Protein AF-A0A484FKB9-F1 (afdb_monomer)

pLDDT: mean 73.34, std 19.66, range [20.53, 97.81]

Solvent-accessible surface area (backbone atoms only — not comparable to full-atom values): 40801 Å² total; per-residue (Å²): 45,27,33,49,48,86,79,86,88,77,90,85,83,86,90,85,90,83,78,91,87,90,80,88,78,83,92,83,77,88,71,80,78,70,74,65,64,50,75,56,95,68,36,35,34,37,41,37,91,84,45,73,28,54,62,35,37,30,42,73,84,43,98,76,49,42,44,55,40,43,34,55,89,84,35,73,88,49,59,86,80,50,32,28,77,21,36,40,34,64,58,68,97,82,49,87,51,76,46,67,50,72,70,44,55,76,52,79,56,95,75,32,43,37,33,39,26,75,51,99,74,44,33,42,32,44,67,46,63,83,74,93,80,90,60,38,18,57,64,63,38,36,34,23,49,20,49,29,35,47,55,82,46,73,68,55,25,42,66,49,20,31,42,75,47,72,34,29,66,18,30,25,32,16,37,37,42,31,41,43,51,50,67,85,58,80,23,45,36,38,40,30,52,39,48,30,25,62,27,70,51,72,43,82,75,47,89,89,53,54,74,37,41,74,33,34,36,25,48,21,50,47,74,95,55,102,49,102,63,83,57,92,68,53,57,47,42,46,42,68,50,79,45,76,37,87,56,65,75,63,61,44,38,80,69,11,61,41,25,57,47,64,46,59,78,60,43,66,42,53,34,75,36,77,47,44,34,40,37,35,30,70,51,50,54,67,72,19,21,51,80,80,40,77,38,54,63,57,98,66,37,29,38,44,76,49,66,40,55,76,70,41,78,45,77,46,47,36,40,27,81,84,71,39,38,35,53,35,37,34,33,25,38,66,52,69,66,60,53,52,50,54,50,44,52,46,42,66,73,62,21,44,37,78,53,79,98,43,63,52,33,29,25,47,40,50,63,35,88,85,80,73,40,63,56,85,64,68,51,87,54,79,49,23,56,33,46,76,40,42,54,54,56,41,51,44,40,59,51,36,70,76,43,78,82,44,60,71,61,48,58,47,48,53,39,30,51,49,26,46,60,65,26,32,27,46,99,74,28,51,56,36,47,32,31,53,84,75,61,88,62,49,93,46,76,82,33,46,65,45,53,48,52,30,25,57,49,45,51,72,44,100,69,91,63,55,83,96,51,54,92,54,54,45,55,51,48,31,51,72,25,37,48,44,42,41,48,70,75,71,41,81,82,69,56,81,82,72,70,49,66,64,68,54,51,56,52,49,52,60,51,46,55,50,53,55,65,41,33,30,83,49,54,29,54,88,33,42,68,34,59,80,79,89,45,61,59,60,63,65,42,67,57,54,57,37,71,76,75,43,86,56,81,56,61,65,51,44,76,75,66,77,64,92,82,84,65,70,96,63,47,73,70,69,78,40,55,73,67,48,59,46,36,59,74,64,44,45,57,54,54,49,32,75,73,35,69,66,55,35,53,54,50,50,53,50,50,52,55,51,49,53,56,54,52,58,73,63,40,56,59,52,41,39,73,58,63,64,42,52,77,74,56,47,61,55,52,55,48,25,34,53,55,10,49,60,59,17,50,59,61,32,55,50,53,51,53,48,45,51,72,62,52,59,82,63,69,52,100,80,74,78,75,64,66,70,78,71,45,70,57,37,60,60,30,65,56,39,40,60,53,14,50,51,40,24,62,66,23,64,42,80,94,44,63,72,64,42,28,30,56,14,41,17,43,49,35,26,34,50,65,44,51,68,66,82,126

Sequence (727 aa):
MALAAPIPSTHLPSPSFAKLKALLVLILGTLLIAGADLASQDFRINTNDKTGAIDKITDPRSNNAMNWVSTGANASWLSTGSRWGFGYADLGQDSLHRSFWNFPQFTKRDGVVEAVYTTGGLELLVRRSVNDDDAGGTTALAIYTPFSDHYTNTTDCVAARSLAHIWANGGASSWVKLDQMGGNYRNFGLVLTKGALAGYSVESRDSVTMCNTRGVFLLSPSIPTLIPTLQPGEASAFEWTWFLWEDFFEQRAVRSKQFIRVKSNSNTFVGEETGSITLSGASVNSNARVYGQAVQCADGVCQYNFTAGSPAQTTLTISTDSGYNATAYLNTVPAHNDVVDSRTRFIIENQQDSTPNTPADGAYRVFDNQAMVLATWDTWTDRNPGRERVGMGIVVARWLKKNPDNVKVRGSLEKYYIFVSTSLQEENGFVRDRPIGMGRGRKRLYNWPWVLQFHITVAALDLNLTDPVADETPLERFMMMTLEHFYANEVPSCTPSVCQSSKACERSKLHLDMMLRFAGKQPDDRLHDVSIRHWDGFWFGTDQERRQNLVSPLTTFRKLTGNKLTCGPKLVPESMMVKDVVMMPLIRPFILKSKEPMLFLLSLYITLTYGLLYIWFDSPIVFVEIYSFSFGLEALAFLGVLIGAISSFRPFSFTTTRTSRHLEPQFGENGGIQPEKRLPPVFAGALAIPISLLWFGWGARPDIHWTMPIIGSHGSASYRFSSSTPC

Mean predicted aligned error: 18.15 Å

Organism: Colletotrichum orbiculare (strain 104-T / ATCC 96160 / CBS 514.97 / LARS 414 / MAFF 240422) (NCBI:txid1213857)

Nearest PDB structures (foldseek):
  5nok-assembly1_A  TM=8.286E-01  e=7.060E-32  Bacteroides cellulosilyticus DSM 14838
  5nok-assembly2_B  TM=8.192E-01  e=2.690E-31  Bacteroides cellulosilyticus DSM 14838
  6fhn-assembly1_A  TM=5.881E-01  e=3.577E-01  Paenibacillus sp.
  2gz6-assembly1_A  TM=4.729E-01  e=8.578E-01  Anabaena sp. CH1
  8uid-assembly1_C  TM=3.069E-01  e=2.949E+00  Desulfurococcus amylolyticus

InterPro domains:
  IPR036259 MFS transporter superfamily [SSF103473] (589-711)

Structure (mmCIF, N/CA/C/O backbone):
data_AF-A0A484FKB9-F1
#
_entry.id   AF-A0A484FKB9-F1
#
loop_
_atom_site.group_PDB
_atom_site.id
_atom_site.type_symbol
_atom_site.label_atom_id
_atom_site.label_alt_id
_atom_site.label_comp_id
_atom_site.label_asym_id
_atom_site.label_entity_id
_atom_site.label_seq_id
_atom_site.pdbx_PDB_ins_code
_atom_site.Cartn_x
_atom_site.Cartn_y
_atom_site.Cartn_z
_atom_site.occupancy
_atom_site.B_iso_or_equiv
_atom_site.auth_seq_id
_atom_site.auth_comp_id
_atom_site.auth_asym_id
_atom_site.auth_atom_id
_atom_site.pdbx_PDB_model_num
ATOM 1 N N . MET A 1 1 ? -13.195 -1.504 28.800 1.00 37.06 1 MET A N 1
ATOM 2 C CA . MET A 1 1 ? -12.145 -2.530 28.955 1.00 37.06 1 MET A CA 1
ATOM 3 C C . MET A 1 1 ? -11.191 -2.140 30.090 1.00 37.06 1 MET A C 1
ATOM 5 O O . MET A 1 1 ? -10.187 -1.509 29.805 1.00 37.06 1 MET A O 1
ATOM 9 N N . ALA A 1 2 ? -11.524 -2.415 31.362 1.00 28.84 2 ALA A N 1
ATOM 10 C CA . ALA A 1 2 ? -10.845 -1.845 32.542 1.00 28.84 2 ALA A CA 1
ATOM 11 C C . ALA A 1 2 ? -9.399 -2.318 32.779 1.00 28.84 2 ALA A C 1
ATOM 13 O O . ALA A 1 2 ? -9.005 -3.372 32.299 1.00 28.84 2 ALA A O 1
ATOM 14 N N . LEU A 1 3 ? -8.626 -1.529 33.531 1.00 33.81 3 LEU A N 1
ATOM 15 C CA . LEU A 1 3 ? -7.273 -1.851 33.986 1.00 33.81 3 LEU A CA 1
ATOM 16 C C . LEU A 1 3 ? -7.118 -1.431 35.445 1.00 33.81 3 LEU A C 1
ATOM 18 O O . LEU A 1 3 ? -7.574 -0.352 35.812 1.00 33.81 3 LEU A O 1
ATOM 22 N N . ALA A 1 4 ? -6.504 -2.289 36.257 1.00 27.22 4 ALA A N 1
ATOM 23 C CA . ALA A 1 4 ? -6.219 -2.040 37.667 1.00 27.22 4 ALA A CA 1
ATOM 24 C C . ALA A 1 4 ? -4.832 -2.589 38.050 1.00 27.22 4 ALA A C 1
ATOM 26 O O . ALA A 1 4 ? -4.293 -3.474 37.383 1.00 27.22 4 ALA A O 1
ATOM 27 N N . ALA A 1 5 ? -4.263 -2.052 39.131 1.00 25.83 5 ALA A N 1
ATOM 28 C CA . ALA A 1 5 ? -3.025 -2.522 39.754 1.00 25.83 5 ALA A CA 1
ATOM 29 C C . ALA A 1 5 ? -3.328 -3.053 41.174 1.00 25.83 5 ALA A C 1
ATOM 31 O O . ALA A 1 5 ? -4.280 -2.581 41.802 1.00 25.83 5 ALA A O 1
ATOM 32 N N . PRO A 1 6 ? -2.564 -4.031 41.698 1.00 26.70 6 PRO A N 1
ATOM 33 C CA . PRO A 1 6 ? -2.935 -4.741 42.921 1.00 26.70 6 PRO A CA 1
ATOM 34 C C . PRO A 1 6 ? -2.743 -3.915 44.204 1.00 26.70 6 PRO A C 1
ATOM 36 O O . PRO A 1 6 ? -1.784 -3.160 44.357 1.00 26.70 6 PRO A O 1
ATOM 39 N N . ILE A 1 7 ? -3.651 -4.132 45.159 1.00 30.28 7 ILE A N 1
ATOM 40 C CA . ILE A 1 7 ? -3.638 -3.552 46.511 1.00 30.28 7 ILE A CA 1
ATOM 41 C C . ILE A 1 7 ? -2.510 -4.197 47.352 1.00 30.28 7 ILE A C 1
ATOM 43 O O . ILE A 1 7 ? -2.293 -5.406 47.227 1.00 30.28 7 ILE A O 1
ATOM 47 N N . PRO A 1 8 ? -1.803 -3.458 48.238 1.00 26.83 8 PRO A N 1
ATOM 48 C CA . PRO A 1 8 ? -0.771 -4.037 49.098 1.00 26.83 8 PRO A CA 1
ATOM 49 C C . PRO A 1 8 ? -1.342 -5.051 50.098 1.00 26.83 8 PRO A C 1
ATOM 51 O O . PRO A 1 8 ? -2.346 -4.798 50.761 1.00 26.83 8 PRO A O 1
ATOM 54 N N . SER A 1 9 ? -0.668 -6.190 50.245 1.00 26.09 9 SER A N 1
ATOM 55 C CA . SER A 1 9 ? -1.078 -7.278 51.136 1.00 26.09 9 SER A CA 1
ATOM 56 C C . SER A 1 9 ? -0.872 -6.957 52.620 1.00 26.09 9 SER A C 1
ATOM 58 O O . SER A 1 9 ? 0.244 -6.625 53.026 1.00 26.09 9 SER A O 1
ATOM 60 N N . THR A 1 10 ? -1.884 -7.214 53.450 1.00 26.14 10 THR A N 1
ATOM 61 C CA . THR A 1 10 ? -1.753 -7.288 54.912 1.00 26.14 10 THR A CA 1
ATOM 62 C C . THR A 1 10 ? -2.203 -8.657 55.454 1.00 26.14 10 THR A C 1
ATOM 64 O O . THR A 1 10 ? -3.291 -9.140 55.164 1.00 26.14 10 THR A O 1
ATOM 67 N N . HIS A 1 11 ? -1.296 -9.287 56.214 1.00 26.08 11 HIS A N 1
ATOM 68 C CA . HIS A 1 11 ? -1.473 -10.265 57.311 1.00 26.08 11 HIS A CA 1
ATOM 69 C C . HIS A 1 11 ? -2.918 -10.473 57.842 1.00 26.08 11 HIS A C 1
ATOM 71 O O . HIS A 1 11 ? -3.614 -9.484 58.035 1.00 26.08 11 HIS A O 1
ATOM 77 N N . LEU A 1 12 ? -3.452 -11.656 58.214 1.00 23.73 12 LEU A N 1
ATOM 78 C CA . LEU A 1 12 ? -2.997 -12.985 58.731 1.00 23.73 12 LEU A CA 1
ATOM 79 C C . LEU A 1 12 ? -4.239 -13.956 58.679 1.00 23.73 12 LEU A C 1
ATOM 81 O O . LEU A 1 12 ? -5.290 -13.507 58.228 1.00 23.73 12 LEU A O 1
ATOM 85 N N . PRO A 1 13 ? -4.279 -15.172 59.285 1.00 28.62 13 PRO A N 1
ATOM 86 C CA . PRO A 1 13 ? -3.372 -16.331 59.291 1.00 28.62 13 PRO A CA 1
ATOM 87 C C . PRO A 1 13 ? -4.063 -17.644 58.793 1.00 28.62 13 PRO A C 1
ATOM 89 O O . PRO A 1 13 ? -5.241 -17.673 58.451 1.00 28.62 13 PRO A O 1
ATOM 92 N N . SER A 1 14 ? -3.337 -18.769 58.811 1.00 23.72 14 SER A N 1
ATOM 93 C CA . SER A 1 14 ? -3.876 -20.150 58.735 1.00 23.72 14 SER A CA 1
ATOM 94 C C . SER A 1 14 ? -4.519 -20.568 60.095 1.00 23.72 14 SER A C 1
ATOM 96 O O . SER A 1 14 ? -4.239 -19.862 61.069 1.00 23.72 14 SER A O 1
ATOM 98 N N . PRO A 1 15 ? -5.337 -21.657 60.254 1.00 33.38 15 PRO A N 1
ATOM 99 C CA . PRO A 1 15 ? -5.060 -23.004 59.716 1.00 33.38 15 PRO A CA 1
ATOM 100 C C . PRO A 1 15 ? -6.246 -23.972 59.411 1.00 33.38 15 PRO A C 1
ATOM 102 O O . PRO A 1 15 ? -7.413 -23.723 59.696 1.00 33.38 15 PRO A O 1
ATOM 105 N N . SER A 1 16 ? -5.848 -25.180 58.975 1.00 23.12 16 SER A N 1
ATOM 106 C CA . SER A 1 16 ? -6.421 -26.516 59.275 1.00 23.12 16 SER A CA 1
ATOM 107 C C . SER A 1 16 ? -7.065 -27.327 58.133 1.00 23.12 16 SER A C 1
ATOM 109 O O . SER A 1 16 ? -7.935 -26.887 57.391 1.00 23.12 16 SER A O 1
ATOM 111 N N . PHE A 1 17 ? -6.592 -28.575 58.026 1.00 27.39 17 PHE A N 1
ATOM 112 C CA . PHE A 1 17 ? -7.090 -29.642 57.156 1.00 27.39 17 PHE A CA 1
ATOM 113 C C . PHE A 1 17 ? -8.389 -30.250 57.708 1.00 27.39 17 PHE A C 1
ATOM 115 O O . PHE A 1 17 ? -8.388 -30.697 58.854 1.00 27.39 17 PHE A O 1
ATOM 122 N N . ALA A 1 18 ? -9.406 -30.466 56.862 1.00 24.06 18 ALA A N 1
ATOM 123 C CA . ALA A 1 18 ? -10.338 -31.589 57.033 1.00 24.06 18 ALA A CA 1
ATOM 124 C C . ALA A 1 18 ? -11.155 -31.936 55.766 1.00 24.06 18 ALA A C 1
ATOM 126 O O . ALA A 1 18 ? -11.925 -31.126 55.268 1.00 24.06 18 ALA A O 1
ATOM 127 N N . LYS A 1 19 ? -11.100 -33.223 55.386 1.00 24.86 19 LYS A N 1
ATOM 128 C CA . LYS A 1 19 ? -12.174 -34.011 54.733 1.00 24.86 19 LYS A CA 1
ATOM 129 C C . LYS A 1 19 ? -12.522 -33.738 53.257 1.00 24.86 19 LYS A C 1
ATOM 131 O O . LYS A 1 19 ? -13.558 -33.184 52.909 1.00 24.86 19 LYS A O 1
ATOM 136 N N . LEU A 1 20 ? -11.750 -34.421 52.409 1.00 24.77 20 LEU A N 1
ATOM 137 C CA . LEU A 1 20 ? -12.274 -35.274 51.329 1.00 24.77 20 LEU A CA 1
ATOM 138 C C . LEU A 1 20 ? -13.651 -35.897 51.676 1.00 24.77 20 LEU A C 1
ATOM 140 O O . LEU A 1 20 ? -13.739 -36.582 52.698 1.00 24.77 20 LEU A O 1
ATOM 144 N N . LYS A 1 21 ? -14.662 -35.743 50.801 1.00 22.98 21 LYS A N 1
ATOM 145 C CA . LYS A 1 21 ? -15.742 -36.725 50.504 1.00 22.98 21 LYS A CA 1
ATOM 146 C C . LYS A 1 21 ? -16.776 -36.150 49.513 1.00 22.98 21 LYS A C 1
ATOM 148 O O . LYS A 1 21 ? -17.734 -35.526 49.947 1.00 22.98 21 LYS A O 1
ATOM 153 N N . ALA A 1 22 ? -16.592 -36.398 48.211 1.00 23.88 22 ALA A N 1
ATOM 154 C CA . ALA A 1 22 ? -17.650 -36.473 47.181 1.00 23.88 22 ALA A CA 1
ATOM 155 C C . ALA A 1 22 ? -17.022 -36.738 45.795 1.00 23.88 22 ALA A C 1
ATOM 157 O O . ALA A 1 22 ? -16.868 -35.833 44.980 1.00 23.88 22 ALA A O 1
ATOM 158 N N . LEU A 1 23 ? -16.637 -37.989 45.532 1.00 21.42 23 LEU A N 1
ATOM 159 C CA . LEU A 1 23 ? -16.337 -38.483 44.184 1.00 21.42 23 LEU A CA 1
ATOM 160 C C . LEU A 1 23 ? -17.340 -39.611 43.879 1.00 21.42 23 LEU A C 1
ATOM 162 O O . LEU A 1 23 ? -17.686 -40.354 44.794 1.00 21.42 23 LEU A O 1
ATOM 166 N N . LEU A 1 24 ? -17.761 -39.734 42.614 1.00 20.53 24 LEU A N 1
ATOM 167 C CA . LEU A 1 24 ? -18.795 -40.643 42.080 1.00 20.53 24 LEU A CA 1
ATOM 168 C C . LEU A 1 24 ? -20.258 -40.363 42.492 1.00 20.53 24 LEU A C 1
ATOM 170 O O . LEU A 1 24 ? -20.776 -40.935 43.445 1.00 20.53 24 LEU A O 1
ATOM 174 N N . VAL A 1 25 ? -20.974 -39.664 41.604 1.00 23.41 25 VAL A N 1
ATOM 175 C CA . VAL A 1 25 ? -22.170 -40.233 40.949 1.00 23.41 25 VAL A CA 1
ATOM 176 C C . VAL A 1 25 ? -21.993 -40.034 39.436 1.00 23.41 25 VAL A C 1
ATOM 178 O O . VAL A 1 25 ? -21.584 -38.957 39.005 1.00 23.41 25 VAL A O 1
ATOM 181 N N . LEU A 1 26 ? -22.222 -41.085 38.639 1.00 22.33 26 LEU A N 1
ATOM 182 C CA . LEU A 1 26 ? -22.091 -41.068 37.172 1.00 22.33 26 LEU A CA 1
ATOM 183 C C . LEU A 1 26 ? -23.109 -40.097 36.540 1.00 22.33 26 LEU A C 1
ATOM 185 O O . LEU A 1 26 ? -24.255 -40.033 36.966 1.00 22.33 26 LEU A O 1
ATOM 189 N N . ILE A 1 27 ? -22.710 -39.256 35.582 1.00 28.53 27 ILE A N 1
ATOM 190 C CA . ILE A 1 27 ? -22.681 -39.573 34.137 1.00 28.53 27 ILE A CA 1
ATOM 191 C C . ILE A 1 27 ? -24.009 -40.173 33.640 1.00 28.53 27 ILE A C 1
ATOM 193 O O . ILE A 1 27 ? -24.119 -41.376 33.426 1.00 28.53 27 ILE A O 1
ATOM 197 N N . LEU A 1 28 ? -24.992 -39.304 33.386 1.00 23.94 28 LEU A N 1
ATOM 198 C CA . LEU A 1 28 ? -26.050 -39.517 32.391 1.00 23.94 28 LEU A CA 1
ATOM 199 C C . LEU A 1 28 ? -26.673 -38.160 32.048 1.00 23.94 28 LEU A C 1
ATOM 201 O O . LEU A 1 28 ? -27.446 -37.592 32.810 1.00 23.94 28 LEU A O 1
ATOM 205 N N . GLY A 1 29 ? -26.232 -37.597 30.925 1.00 22.64 29 GLY A N 1
ATOM 206 C CA . GLY A 1 29 ? -26.483 -36.203 30.576 1.00 22.64 29 GLY A CA 1
ATOM 207 C C . GLY A 1 29 ? -25.369 -35.667 29.693 1.00 22.64 29 GLY A C 1
ATOM 208 O O . GLY A 1 29 ? -24.576 -34.833 30.123 1.00 22.64 29 GLY A O 1
ATOM 209 N N . THR A 1 30 ? -25.293 -36.162 28.456 1.00 25.09 30 THR A N 1
ATOM 210 C CA . THR A 1 30 ? -24.503 -35.540 27.386 1.00 25.09 30 THR A CA 1
ATOM 211 C C . THR A 1 30 ? -25.120 -34.192 27.028 1.00 25.09 30 THR A C 1
ATOM 213 O O . THR A 1 30 ? -25.823 -34.047 26.029 1.00 25.09 30 THR A O 1
ATOM 216 N N . LEU A 1 31 ? -24.852 -33.199 27.876 1.00 24.23 31 LEU A N 1
ATOM 217 C CA . LEU A 1 31 ? -24.970 -31.793 27.538 1.00 24.23 31 LEU A CA 1
ATOM 218 C C . LEU A 1 31 ? -24.074 -31.542 26.327 1.00 24.23 31 LEU A C 1
ATOM 220 O O . LEU A 1 31 ? -22.848 -31.499 26.432 1.00 24.23 31 LEU A O 1
ATOM 224 N N . LEU A 1 32 ? -24.715 -31.366 25.173 1.00 23.39 32 LEU A N 1
ATOM 225 C CA . LEU A 1 32 ? -24.166 -30.597 24.069 1.00 23.39 32 LEU A CA 1
ATOM 226 C C . LEU A 1 32 ? -23.886 -29.188 24.602 1.00 23.39 32 LEU A C 1
ATOM 228 O O . LEU A 1 32 ? -24.746 -28.310 24.552 1.00 23.39 32 LEU A O 1
ATOM 232 N N . ILE A 1 33 ? -22.678 -28.979 25.127 1.00 26.67 33 ILE A N 1
ATOM 233 C CA . ILE A 1 33 ? -22.129 -27.641 25.321 1.00 26.67 33 ILE A CA 1
ATOM 234 C C . ILE A 1 33 ? -21.816 -27.125 23.917 1.00 26.67 33 ILE A C 1
ATOM 236 O O . ILE A 1 33 ? -20.704 -27.257 23.410 1.00 26.67 33 ILE A O 1
ATOM 240 N N . ALA A 1 34 ? -22.847 -26.599 23.255 1.00 27.33 34 ALA A N 1
ATOM 241 C CA . ALA A 1 34 ? -22.658 -25.737 22.106 1.00 27.33 34 ALA A CA 1
ATOM 242 C C . ALA A 1 34 ? -21.780 -24.558 22.553 1.00 27.33 34 ALA A C 1
ATOM 244 O O . ALA A 1 34 ? -21.994 -24.008 23.639 1.00 27.33 34 ALA A O 1
ATOM 245 N N . GLY A 1 35 ? -20.776 -24.220 21.739 1.00 36.06 35 GLY A N 1
ATOM 246 C CA . GLY A 1 35 ? -19.793 -23.183 22.057 1.00 36.06 35 GLY A CA 1
ATOM 247 C C . GLY A 1 35 ? -20.439 -21.835 22.380 1.00 36.06 35 GLY A C 1
ATOM 248 O O . GLY A 1 35 ? -21.610 -21.592 22.075 1.00 36.06 35 GLY A O 1
ATOM 249 N N . ALA A 1 36 ? -19.681 -20.952 23.032 1.00 46.12 36 ALA A N 1
ATOM 250 C CA . ALA A 1 36 ? -20.187 -19.670 23.507 1.00 46.12 36 ALA A CA 1
ATOM 251 C C . ALA A 1 36 ? -20.493 -18.665 22.372 1.00 46.12 36 ALA A C 1
ATOM 253 O O . ALA A 1 36 ? -19.773 -17.690 22.173 1.00 46.12 36 ALA A O 1
ATOM 254 N N . ASP A 1 37 ? -21.610 -18.870 21.675 1.00 57.69 37 ASP A N 1
ATOM 255 C CA . ASP A 1 37 ? -22.144 -17.938 20.684 1.00 57.69 37 ASP A CA 1
ATOM 256 C C . ASP A 1 37 ? -22.815 -16.739 21.374 1.00 57.69 37 ASP A C 1
ATOM 258 O O . ASP A 1 37 ? -23.758 -16.887 22.153 1.00 57.69 37 ASP A O 1
ATOM 262 N N . LEU A 1 38 ? -22.345 -15.535 21.048 1.00 60.59 38 LEU A N 1
ATOM 263 C CA . LEU A 1 38 ? -23.048 -14.275 21.281 1.00 60.59 38 LEU A CA 1
ATOM 264 C C . LEU A 1 38 ? -23.904 -13.998 20.038 1.00 60.59 38 LEU A C 1
ATOM 266 O O . LEU A 1 38 ? -23.368 -13.828 18.941 1.00 60.59 38 LEU A O 1
ATOM 270 N N . ALA A 1 39 ? -25.227 -13.980 20.192 1.00 61.44 39 ALA A N 1
ATOM 271 C CA . ALA A 1 39 ? -26.168 -13.831 19.084 1.00 61.44 39 ALA A CA 1
ATOM 272 C C . ALA A 1 39 ? -27.157 -12.680 19.319 1.00 61.44 39 ALA A C 1
ATOM 274 O O . ALA A 1 39 ? -27.691 -12.514 20.413 1.00 61.44 39 ALA A O 1
ATOM 275 N N . SER A 1 40 ? -27.424 -11.914 18.264 1.00 68.00 40 SER A N 1
ATOM 276 C CA . SER A 1 40 ? -28.453 -10.877 18.175 1.00 68.00 40 SER A CA 1
ATOM 277 C C . SER A 1 40 ? -29.192 -10.996 16.835 1.00 68.00 40 SER A C 1
ATOM 279 O O . SER A 1 40 ? -28.852 -11.835 16.000 1.00 68.00 40 SER A O 1
ATOM 281 N N . GLN A 1 41 ? -30.189 -10.141 16.584 1.00 61.25 41 GLN A N 1
ATOM 282 C CA . GLN A 1 41 ? -30.862 -10.095 15.277 1.00 61.25 41 GLN A CA 1
ATOM 283 C C . GLN A 1 41 ? -29.957 -9.621 14.123 1.00 61.25 41 GLN A C 1
ATOM 285 O O . GLN A 1 41 ? -30.345 -9.764 12.962 1.00 61.25 41 GLN A O 1
ATOM 290 N N . ASP A 1 42 ? -28.792 -9.036 14.414 1.00 65.94 42 ASP A N 1
ATOM 291 C CA . ASP A 1 42 ? -27.854 -8.497 13.417 1.00 65.94 42 ASP A CA 1
ATOM 292 C C . ASP A 1 42 ? -26.469 -9.151 13.453 1.00 65.94 42 ASP A C 1
ATOM 294 O O . ASP A 1 42 ? -25.727 -9.041 12.482 1.00 65.94 42 ASP A O 1
ATOM 298 N N . PHE A 1 43 ? -26.120 -9.871 14.522 1.00 74.44 43 PHE A N 1
ATOM 299 C CA . PHE A 1 43 ? -24.804 -10.485 14.671 1.00 74.44 43 PHE A CA 1
ATOM 300 C C . PHE A 1 43 ? -24.863 -11.903 15.219 1.00 74.44 43 PHE A C 1
ATOM 302 O O . PHE A 1 43 ? -25.599 -12.200 16.156 1.00 74.44 43 PHE A O 1
ATOM 309 N N . ARG A 1 44 ? -23.977 -12.755 14.705 1.00 79.25 44 ARG A N 1
ATOM 310 C CA . ARG A 1 44 ? -23.530 -13.974 15.377 1.00 79.25 44 ARG A CA 1
ATOM 311 C C . ARG A 1 44 ? -22.014 -13.922 15.519 1.00 79.25 44 ARG A C 1
ATOM 313 O O . ARG A 1 44 ? -21.300 -13.829 14.516 1.00 79.25 44 ARG A O 1
ATOM 320 N N . ILE A 1 45 ? -21.556 -13.932 16.766 1.00 80.88 45 ILE A N 1
ATOM 321 C CA . ILE A 1 45 ? -20.159 -13.812 17.175 1.00 80.88 45 ILE A CA 1
ATOM 322 C C . ILE A 1 45 ? -19.778 -15.096 17.912 1.00 80.88 45 ILE A C 1
ATOM 324 O O . ILE A 1 45 ? -20.375 -15.429 18.935 1.00 80.88 45 ILE A O 1
ATOM 328 N N . ASN A 1 46 ? -18.769 -15.801 17.410 1.00 82.69 46 ASN A N 1
ATOM 329 C CA . ASN A 1 46 ? -18.249 -17.018 18.027 1.00 82.69 46 ASN A CA 1
ATOM 330 C C . ASN A 1 46 ? -16.943 -16.681 18.762 1.00 82.69 46 ASN A C 1
ATOM 332 O O . ASN A 1 46 ? -15.991 -16.188 18.144 1.00 82.69 46 ASN A O 1
ATOM 336 N N . THR A 1 47 ? -16.882 -16.950 20.069 1.00 76.25 47 THR A N 1
ATOM 337 C CA . THR A 1 47 ? -15.661 -16.777 20.874 1.00 76.25 47 THR A CA 1
ATOM 338 C C . THR A 1 47 ? -14.958 -18.101 21.144 1.00 76.25 47 THR A C 1
ATOM 340 O O . THR A 1 47 ? -15.611 -19.114 21.366 1.00 76.25 47 THR A O 1
ATOM 343 N N . ASN A 1 48 ? -13.627 -18.085 21.189 1.00 75.31 48 ASN A N 1
ATOM 344 C CA . ASN A 1 48 ? -12.826 -19.254 21.521 1.00 75.31 48 ASN A CA 1
ATOM 345 C C . ASN A 1 48 ? -12.901 -19.574 23.022 1.00 75.31 48 ASN A C 1
ATOM 347 O O . ASN A 1 48 ? -12.359 -18.819 23.832 1.00 75.31 48 ASN A O 1
ATOM 351 N N . ASP A 1 49 ? -13.480 -20.717 23.393 1.00 68.50 49 ASP A N 1
ATOM 352 C CA . ASP A 1 49 ? -13.693 -21.093 24.802 1.00 68.50 49 ASP A CA 1
ATOM 353 C C . ASP A 1 49 ? -12.390 -21.242 25.622 1.00 68.50 49 ASP A C 1
ATOM 355 O O . ASP A 1 49 ? -12.429 -21.191 26.849 1.00 68.50 49 ASP A O 1
ATOM 359 N N . LYS A 1 50 ? -11.221 -21.410 24.977 1.00 68.88 50 LYS A N 1
ATOM 360 C CA . LYS A 1 50 ? -9.919 -21.532 25.666 1.00 68.88 50 LYS A CA 1
ATOM 361 C C . LYS A 1 50 ? -9.167 -20.215 25.826 1.00 68.88 50 LYS A C 1
ATOM 363 O O . LYS A 1 50 ? -8.301 -20.127 26.691 1.00 68.88 50 LYS A O 1
ATOM 368 N N . THR A 1 51 ? -9.419 -19.227 24.966 1.00 68.75 51 THR A N 1
ATOM 369 C CA . THR A 1 51 ? -8.605 -17.997 24.921 1.00 68.75 51 THR A CA 1
ATOM 370 C C . THR A 1 51 ? -9.409 -16.704 25.002 1.00 68.75 51 THR A C 1
ATOM 372 O O . THR A 1 51 ? -8.825 -15.621 25.009 1.00 68.75 51 THR A O 1
ATOM 375 N N . GLY A 1 52 ? -10.742 -16.784 24.987 1.00 67.94 52 GLY A N 1
ATOM 376 C CA . GLY A 1 52 ? -11.626 -15.622 24.941 1.00 67.94 52 GLY A CA 1
ATOM 377 C C . GLY A 1 52 ? -11.475 -14.761 23.680 1.00 67.94 52 GLY A C 1
ATOM 378 O O . GLY A 1 52 ? -12.034 -13.668 23.635 1.00 67.94 52 GLY A O 1
ATOM 379 N N . ALA A 1 53 ? -10.733 -15.196 22.658 1.00 75.50 53 ALA A N 1
ATOM 380 C CA . ALA A 1 53 ? -10.591 -14.462 21.399 1.00 75.50 53 ALA A CA 1
ATOM 381 C C . ALA A 1 53 ? -11.859 -14.583 20.537 1.00 75.50 53 ALA A C 1
ATOM 383 O O . ALA A 1 53 ? -12.687 -15.460 20.781 1.00 75.50 53 ALA A O 1
ATOM 384 N N . ILE A 1 54 ? -12.020 -13.721 19.532 1.00 80.31 54 ILE A N 1
ATOM 385 C CA . ILE A 1 54 ? -13.130 -13.833 18.572 1.00 80.31 54 ILE A CA 1
ATOM 386 C C . ILE A 1 54 ? -12.654 -14.603 17.345 1.00 80.31 54 ILE A C 1
ATOM 388 O O . ILE A 1 54 ? -11.729 -14.163 16.663 1.00 80.31 54 ILE A O 1
ATOM 392 N N . ASP A 1 55 ? -13.305 -15.736 17.075 1.00 82.25 55 ASP A N 1
ATOM 393 C CA . ASP A 1 55 ? -12.981 -16.608 15.944 1.00 82.25 55 ASP A CA 1
ATOM 394 C C . ASP A 1 55 ? -13.905 -16.353 14.733 1.00 82.25 55 ASP A C 1
ATOM 396 O O . ASP A 1 55 ? -13.519 -16.591 13.583 1.00 82.25 55 ASP A O 1
ATOM 400 N N . LYS A 1 56 ? -15.123 -15.838 14.964 1.00 85.31 56 LYS A N 1
ATOM 401 C CA . LYS A 1 56 ? -16.072 -15.496 13.893 1.00 85.31 56 LYS A CA 1
ATOM 402 C C . LYS A 1 56 ? -16.923 -14.273 14.229 1.00 85.31 56 LYS A C 1
ATOM 404 O O . LYS A 1 56 ? -17.403 -14.156 15.354 1.00 85.31 56 LYS A O 1
ATOM 409 N N . ILE A 1 57 ? -17.176 -13.424 13.233 1.00 86.31 57 ILE A N 1
ATOM 410 C CA . ILE A 1 57 ? -18.248 -12.416 13.230 1.00 86.31 57 ILE A CA 1
ATOM 411 C C . ILE A 1 57 ? -19.014 -12.578 11.914 1.00 86.31 57 ILE A C 1
ATOM 413 O O . ILE A 1 57 ? -18.407 -12.514 10.847 1.00 86.31 57 ILE A O 1
ATOM 417 N N . THR A 1 58 ? -20.329 -12.786 11.985 1.00 86.31 58 THR A N 1
ATOM 418 C CA . THR A 1 58 ? -21.205 -13.056 10.826 1.00 86.31 58 THR A CA 1
ATOM 419 C C . THR A 1 58 ? -22.561 -12.361 10.940 1.00 86.31 58 THR A C 1
ATOM 421 O O . THR A 1 58 ? -23.063 -12.177 12.048 1.00 86.31 58 THR A O 1
ATOM 424 N N . ASP A 1 59 ? -23.171 -12.029 9.796 1.00 84.19 59 ASP A N 1
ATOM 425 C CA . ASP A 1 59 ? -24.578 -11.608 9.700 1.00 84.19 59 ASP A CA 1
ATOM 426 C C . ASP A 1 59 ? -25.491 -12.856 9.707 1.00 84.19 59 ASP A C 1
ATOM 428 O O . ASP A 1 59 ? -25.435 -13.641 8.757 1.00 84.19 59 ASP A O 1
ATOM 432 N N . PRO A 1 60 ? -26.334 -13.076 10.735 1.00 75.94 60 PRO A N 1
ATOM 433 C CA . PRO A 1 60 ? -27.187 -14.260 10.828 1.00 75.94 60 PRO A CA 1
ATOM 434 C C . PRO A 1 60 ? -28.311 -14.291 9.779 1.00 75.94 60 PRO A C 1
ATOM 436 O O . PRO A 1 60 ? -28.945 -15.331 9.618 1.00 75.94 60 PRO A O 1
ATOM 439 N N . ARG A 1 61 ? -28.567 -13.185 9.063 1.00 75.06 61 ARG A N 1
ATOM 440 C CA . ARG A 1 61 ? -29.593 -13.098 8.009 1.00 75.06 61 ARG A CA 1
ATOM 441 C C . ARG A 1 61 ? -29.089 -13.560 6.639 1.00 75.06 61 ARG A C 1
ATOM 443 O O . ARG A 1 61 ? -29.889 -13.680 5.714 1.00 75.06 61 ARG A O 1
ATOM 450 N N . SER A 1 62 ? -27.785 -13.803 6.486 1.00 72.88 62 SER A N 1
ATOM 451 C CA . SER A 1 62 ? -27.194 -14.246 5.221 1.00 72.88 62 SER A CA 1
ATOM 452 C C . SER A 1 62 ? -26.915 -15.749 5.216 1.00 72.88 62 SER A C 1
ATOM 454 O O . SER A 1 62 ? -26.136 -16.255 6.023 1.00 72.88 62 SER A O 1
ATOM 456 N N . ASN A 1 63 ? -27.489 -16.457 4.238 1.00 60.84 63 ASN A N 1
ATOM 457 C CA . ASN A 1 63 ? -27.301 -17.903 4.061 1.00 60.84 63 ASN A CA 1
ATOM 458 C C . ASN A 1 63 ? -25.834 -18.307 3.802 1.00 60.84 63 ASN A C 1
ATOM 460 O O . ASN A 1 63 ? -25.473 -19.448 4.070 1.00 60.84 63 ASN A O 1
ATOM 464 N N . ASN A 1 64 ? -24.992 -17.383 3.322 1.00 65.00 64 ASN A N 1
ATOM 465 C CA . ASN A 1 64 ? -23.552 -17.574 3.097 1.00 65.00 64 ASN A CA 1
ATOM 466 C C . ASN A 1 64 ? -22.733 -16.475 3.803 1.00 65.00 64 ASN A C 1
ATOM 468 O O . ASN A 1 64 ? -21.854 -15.857 3.211 1.00 65.00 64 ASN A O 1
ATOM 472 N N . ALA A 1 65 ? -23.043 -16.183 5.069 1.00 70.44 65 ALA A N 1
ATOM 473 C CA . ALA A 1 65 ? -22.426 -15.080 5.805 1.00 70.44 65 ALA 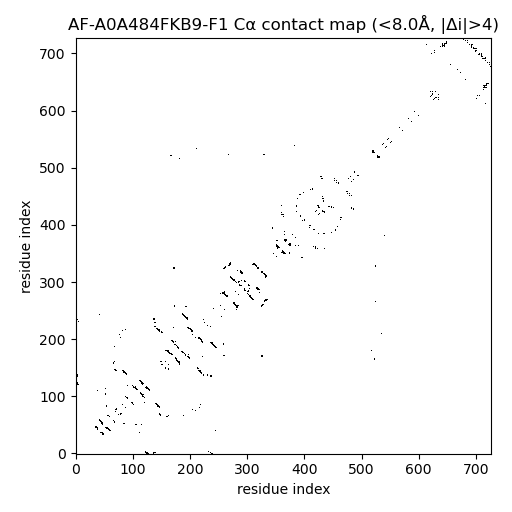A CA 1
ATOM 474 C C . ALA A 1 65 ? -20.880 -15.120 5.823 1.00 70.44 65 ALA A C 1
ATOM 476 O O . ALA A 1 65 ? -20.266 -16.003 6.434 1.00 70.44 65 ALA A O 1
ATOM 477 N N . MET A 1 66 ? -20.263 -14.101 5.213 1.00 85.88 66 MET A N 1
ATOM 478 C CA . MET A 1 66 ? -18.829 -13.816 5.298 1.00 85.88 66 MET A CA 1
ATOM 479 C C . MET A 1 66 ? -18.374 -13.676 6.762 1.00 85.88 66 MET A C 1
ATOM 481 O O . MET A 1 66 ? -19.045 -13.029 7.566 1.00 85.88 66 MET A O 1
ATOM 485 N N . ASN A 1 67 ? -17.197 -14.224 7.092 1.00 89.44 67 ASN A N 1
ATOM 486 C CA . ASN A 1 67 ? -16.517 -13.924 8.353 1.00 89.44 67 ASN A CA 1
ATOM 487 C C . ASN A 1 67 ? -15.704 -12.627 8.221 1.00 89.44 67 ASN A C 1
ATOM 489 O O . ASN A 1 67 ? -14.755 -12.575 7.440 1.00 89.44 67 ASN A O 1
ATOM 493 N N . TRP A 1 68 ? -16.039 -11.602 9.006 1.00 89.50 68 TRP A N 1
ATOM 494 C CA . TRP A 1 68 ? -15.315 -10.319 9.006 1.00 89.50 68 TRP A CA 1
ATOM 495 C C . TRP A 1 68 ? -13.914 -10.397 9.626 1.00 89.50 68 TRP A C 1
ATOM 497 O O . TRP A 1 68 ? -13.082 -9.515 9.397 1.00 89.50 68 TRP A O 1
ATOM 507 N N . VAL A 1 69 ? -13.653 -11.456 10.395 1.00 90.50 69 VAL A N 1
ATOM 508 C CA . VAL A 1 69 ? -12.403 -11.682 11.123 1.00 90.50 69 VAL A CA 1
ATOM 509 C C . VAL A 1 69 ? -11.593 -12.788 10.446 1.00 90.50 69 VAL A C 1
ATOM 511 O O . VAL A 1 69 ? -12.132 -13.795 9.982 1.00 90.50 69 VAL A O 1
ATOM 514 N N . SER A 1 70 ? -10.278 -12.612 10.403 1.00 88.69 70 SER A N 1
ATOM 515 C CA . SER A 1 70 ? -9.335 -13.625 9.950 1.00 88.69 70 SER A CA 1
ATOM 516 C C . SER A 1 70 ? -8.814 -14.467 11.110 1.00 88.69 70 SER A C 1
ATOM 518 O O . SER A 1 70 ? -8.434 -13.961 12.165 1.00 88.69 70 SER A O 1
ATOM 520 N N . THR A 1 71 ? -8.790 -15.775 10.887 1.00 83.81 71 THR A N 1
ATOM 521 C CA . THR A 1 71 ? -8.319 -16.825 11.792 1.00 83.81 71 THR A CA 1
ATOM 522 C C . THR A 1 71 ? -7.544 -17.871 10.991 1.00 83.81 71 THR A C 1
ATOM 524 O O . THR A 1 71 ? -7.580 -17.871 9.762 1.00 83.81 71 THR A O 1
ATOM 527 N N . GLY A 1 72 ? -6.897 -18.828 11.663 1.00 76.25 72 GLY A N 1
ATOM 528 C CA . GLY A 1 72 ? -6.203 -19.930 10.978 1.00 76.25 72 GLY A CA 1
ATOM 529 C C . GLY A 1 72 ? -7.083 -20.740 10.006 1.00 76.25 72 GLY A C 1
ATOM 530 O O . GLY A 1 72 ? -6.548 -21.363 9.096 1.00 76.25 72 GLY A O 1
ATOM 531 N N . ALA A 1 73 ? -8.416 -20.692 10.147 1.00 74.94 73 ALA A N 1
ATOM 532 C CA . ALA A 1 73 ? -9.356 -21.393 9.270 1.00 74.94 73 ALA A CA 1
ATOM 533 C C . ALA A 1 73 ? -9.574 -20.708 7.903 1.00 74.94 73 ALA A C 1
ATOM 535 O O . ALA A 1 73 ? -9.783 -21.395 6.909 1.00 74.94 73 ALA A O 1
ATOM 536 N N . ASN A 1 74 ? -9.531 -19.369 7.825 1.00 78.62 74 ASN A N 1
ATOM 537 C CA . ASN A 1 74 ? -9.709 -18.610 6.570 1.00 78.62 74 ASN A CA 1
ATOM 538 C C . ASN A 1 74 ? -8.447 -17.840 6.123 1.00 78.62 74 ASN A C 1
ATOM 540 O O . ASN A 1 74 ? -8.466 -17.211 5.059 1.00 78.62 74 ASN A O 1
ATOM 544 N N . ALA A 1 75 ? -7.377 -17.898 6.922 1.00 82.25 75 ALA A N 1
ATOM 545 C CA . ALA A 1 75 ? -6.044 -17.355 6.681 1.00 82.25 75 ALA A CA 1
ATOM 546 C C . ALA A 1 75 ? -4.994 -18.238 7.396 1.00 82.25 75 ALA A C 1
ATOM 548 O O . ALA A 1 75 ? -4.537 -17.928 8.493 1.00 82.25 75 ALA A O 1
ATOM 549 N N . SER A 1 76 ? -4.600 -19.358 6.781 1.00 79.69 76 SER A N 1
ATOM 550 C CA . SER A 1 76 ? -3.717 -20.377 7.391 1.00 79.69 76 SER A CA 1
ATOM 551 C C . SER A 1 76 ? -2.303 -19.897 7.754 1.00 79.69 76 SER A C 1
ATOM 553 O O . SER A 1 76 ? -1.629 -20.526 8.564 1.00 79.69 76 SER A O 1
ATOM 555 N N . TRP A 1 77 ? -1.856 -18.776 7.184 1.00 80.38 77 TRP A N 1
ATOM 556 C CA . TRP A 1 77 ? -0.595 -18.102 7.515 1.00 80.38 77 TRP A CA 1
ATOM 557 C C . TRP A 1 77 ? -0.667 -17.263 8.807 1.00 80.38 77 TRP A C 1
ATOM 559 O O . TRP A 1 77 ? 0.354 -16.748 9.262 1.00 80.38 77 TRP A O 1
ATOM 569 N N . LEU A 1 78 ? -1.855 -17.088 9.396 1.00 80.31 78 LEU A N 1
ATOM 570 C CA . LEU A 1 78 ? -2.058 -16.253 10.576 1.00 80.31 78 LEU A CA 1
ATOM 571 C C . LEU A 1 78 ? -1.557 -16.942 11.856 1.00 80.31 78 LEU A C 1
ATOM 573 O O . LEU A 1 78 ? -1.993 -18.041 12.204 1.00 80.31 78 LEU A O 1
ATOM 577 N N . SER A 1 79 ? -0.704 -16.251 12.615 1.00 77.81 79 SER A N 1
ATOM 578 C CA . SER A 1 79 ? -0.255 -16.713 13.933 1.00 77.81 79 SER A CA 1
ATOM 579 C C . SER A 1 79 ? -1.412 -16.791 14.935 1.00 77.81 79 SER A C 1
ATOM 581 O O . SER A 1 79 ? -2.263 -15.902 15.013 1.00 77.81 79 SER A O 1
ATOM 583 N N . THR A 1 80 ? -1.408 -17.819 15.787 1.00 76.62 80 THR A N 1
ATOM 584 C CA . THR A 1 80 ? -2.383 -17.960 16.880 1.00 76.62 80 THR A CA 1
ATOM 585 C C . THR A 1 80 ? -2.287 -16.846 17.924 1.00 76.62 80 THR A C 1
ATOM 587 O O . THR A 1 80 ? -3.273 -16.607 18.615 1.00 76.62 80 THR A O 1
ATOM 590 N N . GLY A 1 81 ? -1.155 -16.136 18.009 1.00 75.62 81 GLY A N 1
ATOM 591 C CA . GLY A 1 81 ? -0.975 -14.948 18.855 1.00 75.62 81 GLY A CA 1
ATOM 592 C C . GLY A 1 81 ? -1.573 -13.654 18.285 1.00 75.62 81 GLY A C 1
ATOM 593 O O . GLY A 1 81 ? -1.567 -12.640 18.970 1.00 75.62 81 GLY A O 1
ATOM 594 N N . SER A 1 82 ? -2.109 -13.675 17.061 1.00 80.69 82 SER A N 1
ATOM 595 C CA . SER A 1 82 ? -2.623 -12.491 16.350 1.00 80.69 82 SER A CA 1
ATOM 596 C C . SER A 1 82 ? -4.158 -12.434 16.288 1.00 80.69 82 SER A C 1
ATOM 598 O O . SER A 1 82 ? -4.729 -11.786 15.409 1.00 80.69 82 SER A O 1
ATOM 600 N N . ARG A 1 83 ? -4.847 -13.159 17.180 1.00 82.19 83 ARG A N 1
ATOM 601 C CA . ARG A 1 83 ? -6.318 -13.245 17.213 1.00 82.19 83 ARG A CA 1
ATOM 602 C C . ARG A 1 83 ? -6.957 -11.967 17.756 1.00 82.19 83 ARG A C 1
ATOM 604 O O . ARG A 1 83 ? -6.360 -11.237 18.542 1.00 82.19 83 ARG A O 1
ATOM 611 N N . TRP A 1 84 ? -8.216 -11.737 17.385 1.00 82.81 84 TRP A N 1
ATOM 612 C CA . TRP A 1 84 ? -8.950 -10.536 17.778 1.00 82.81 84 TRP A CA 1
ATOM 613 C C . TRP A 1 84 ? -9.012 -10.341 19.301 1.00 82.81 84 TRP A C 1
ATOM 615 O O . TRP A 1 84 ? -9.507 -11.207 20.030 1.00 82.81 84 TRP A O 1
ATOM 625 N N . GLY A 1 85 ? -8.585 -9.163 19.761 1.00 73.31 85 GLY A N 1
ATOM 626 C CA . GLY A 1 85 ? -8.609 -8.759 21.171 1.00 73.31 85 GLY A CA 1
ATOM 627 C C . GLY A 1 85 ? -7.383 -9.178 21.988 1.00 73.31 85 GLY A C 1
ATOM 628 O O . GLY A 1 85 ? -7.258 -8.749 23.134 1.00 73.31 85 GLY A O 1
ATOM 629 N N . PHE A 1 86 ? -6.467 -9.965 21.416 1.00 81.06 86 PHE A N 1
ATOM 630 C CA . PHE A 1 86 ? -5.105 -10.092 21.939 1.00 81.06 86 PHE A CA 1
ATOM 631 C C . PHE A 1 86 ? -4.303 -8.819 21.654 1.00 81.06 86 PHE A C 1
ATOM 633 O O . PHE A 1 86 ? -4.754 -7.930 20.926 1.00 81.06 86 PHE A O 1
ATOM 640 N N . GLY A 1 87 ? -3.084 -8.756 22.176 1.00 76.69 87 GLY A N 1
ATOM 641 C CA . GLY A 1 87 ? -2.184 -7.654 21.893 1.00 76.69 87 GLY A CA 1
ATOM 642 C C . GLY A 1 87 ? -0.964 -7.628 22.792 1.00 76.69 87 GLY A C 1
ATOM 643 O O . GLY A 1 87 ? -0.622 -8.627 23.436 1.00 76.69 87 GLY A O 1
ATOM 644 N N . TYR A 1 88 ? -0.308 -6.472 22.815 1.00 69.75 88 TYR A N 1
ATOM 645 C CA . TYR A 1 88 ? 0.839 -6.226 23.676 1.00 69.75 88 TYR A CA 1
ATOM 646 C C . TYR A 1 88 ? 0.858 -4.817 24.274 1.00 69.75 88 TYR A C 1
ATOM 648 O O . TYR A 1 88 ? 0.239 -3.884 23.753 1.00 69.75 88 TYR A O 1
ATOM 656 N N . ALA A 1 89 ? 1.601 -4.693 25.372 1.00 66.62 89 ALA A N 1
ATOM 657 C CA . ALA A 1 89 ? 1.996 -3.442 26.000 1.00 66.62 89 ALA A CA 1
ATOM 658 C C . ALA A 1 89 ? 3.510 -3.455 26.261 1.00 66.62 89 ALA A C 1
ATOM 660 O O . ALA A 1 89 ? 4.073 -4.482 26.652 1.00 66.62 89 ALA A O 1
ATOM 661 N N . ASP A 1 90 ? 4.165 -2.317 26.052 1.00 59.53 90 ASP A N 1
ATOM 662 C CA . ASP A 1 90 ? 5.584 -2.129 26.362 1.00 59.53 90 ASP A CA 1
ATOM 663 C C . ASP A 1 90 ? 5.682 -1.439 27.747 1.00 59.53 90 ASP A C 1
ATOM 665 O O . ASP A 1 90 ? 5.018 -0.430 27.991 1.00 59.53 90 ASP A O 1
ATOM 669 N N . LEU A 1 91 ? 6.432 -2.026 28.695 1.00 55.47 91 LEU A N 1
ATOM 670 C CA . LEU A 1 91 ? 6.378 -1.673 30.128 1.00 55.47 91 LEU A CA 1
ATOM 671 C C . LEU A 1 91 ? 7.716 -1.144 30.674 1.00 55.47 91 LEU A C 1
ATOM 673 O O . LEU A 1 91 ? 8.695 -1.887 30.745 1.00 55.47 91 LEU A O 1
ATOM 677 N N . GLY A 1 92 ? 7.735 0.117 31.125 1.00 45.19 92 GLY A N 1
ATOM 678 C CA . GLY A 1 92 ? 8.869 0.757 31.817 1.00 45.19 92 GLY A CA 1
ATOM 679 C C . GLY A 1 92 ? 9.582 1.863 31.020 1.00 45.19 92 GLY A C 1
ATOM 680 O O . GLY A 1 92 ? 9.408 1.980 29.808 1.00 45.19 92 GLY A O 1
ATOM 681 N N . GLN A 1 93 ? 10.394 2.677 31.710 1.00 38.91 93 GLN A N 1
ATOM 682 C CA . GLN A 1 93 ? 11.135 3.808 31.113 1.00 38.91 93 GLN A CA 1
ATOM 683 C C . GLN A 1 93 ? 12.232 3.379 30.116 1.00 38.91 93 GLN A C 1
ATOM 685 O O . GLN A 1 93 ? 12.468 4.098 29.150 1.00 38.91 93 GLN A O 1
ATOM 690 N N . ASP A 1 94 ? 12.822 2.191 30.293 1.00 43.91 94 ASP A N 1
ATOM 691 C CA . ASP A 1 94 ? 13.869 1.610 29.428 1.00 43.91 94 ASP A CA 1
ATOM 692 C C . ASP A 1 94 ? 13.374 0.340 28.691 1.00 43.91 94 ASP A C 1
ATOM 694 O O . ASP A 1 94 ? 14.081 -0.663 28.573 1.00 43.91 94 ASP A O 1
ATOM 698 N N . SER A 1 95 ? 12.106 0.329 28.267 1.00 43.22 95 SER A N 1
ATOM 699 C CA . SER A 1 95 ? 11.329 -0.877 27.925 1.00 43.22 95 SER A CA 1
ATOM 700 C C . SER A 1 95 ? 11.785 -1.663 26.679 1.00 43.22 95 SER A C 1
ATOM 702 O O . SER A 1 95 ? 11.161 -1.646 25.622 1.00 43.22 95 SER A O 1
ATOM 704 N N . LEU A 1 96 ? 12.821 -2.490 26.844 1.00 43.28 96 LEU A N 1
ATOM 705 C CA . LEU A 1 96 ? 13.185 -3.575 25.915 1.00 43.28 96 LEU A CA 1
ATOM 706 C C . LEU A 1 96 ? 12.311 -4.843 26.065 1.00 43.28 96 LEU A C 1
ATOM 708 O O . LEU A 1 96 ? 12.496 -5.810 25.323 1.00 43.28 96 LEU A O 1
ATOM 712 N N . HIS A 1 97 ? 11.360 -4.857 27.006 1.00 47.44 97 HIS A N 1
ATOM 713 C CA . HIS A 1 97 ? 10.491 -6.001 27.293 1.00 47.44 97 HIS A CA 1
ATOM 714 C C . HIS A 1 97 ? 9.023 -5.723 26.942 1.00 47.44 97 HIS A C 1
ATOM 716 O O . HIS A 1 97 ? 8.315 -4.998 27.641 1.00 47.44 97 HIS A O 1
ATOM 722 N N . ARG A 1 98 ? 8.563 -6.380 25.874 1.00 63.06 98 ARG A N 1
ATOM 723 C CA . ARG A 1 98 ? 7.167 -6.398 25.432 1.00 63.06 98 ARG A CA 1
ATOM 724 C C . ARG A 1 98 ? 6.368 -7.470 26.170 1.00 63.06 98 ARG A C 1
ATOM 726 O O . ARG A 1 98 ? 6.730 -8.645 26.136 1.00 63.06 98 ARG A O 1
ATOM 733 N N . SER A 1 99 ? 5.260 -7.074 26.786 1.00 61.19 99 SER A N 1
ATOM 734 C CA . SER A 1 99 ? 4.323 -7.964 27.477 1.00 61.19 99 SER A CA 1
ATOM 735 C C . SER A 1 99 ? 3.107 -8.258 26.601 1.00 61.19 99 SER A C 1
ATOM 737 O O . SER A 1 99 ? 2.395 -7.338 26.213 1.00 61.19 99 SER A O 1
ATOM 739 N N . PHE A 1 100 ? 2.859 -9.534 26.297 1.00 70.69 100 PHE A N 1
ATOM 740 C CA . PHE A 1 100 ? 1.728 -9.991 25.478 1.00 70.69 100 PHE A CA 1
ATOM 741 C C . PHE A 1 100 ? 0.640 -10.632 26.341 1.00 70.69 100 PHE A C 1
ATOM 743 O O . PHE A 1 100 ? 0.961 -11.458 27.199 1.00 70.69 100 PHE A O 1
ATOM 750 N N . TRP A 1 101 ? -0.636 -10.358 26.051 1.00 73.56 101 TRP A N 1
ATOM 751 C CA . TRP A 1 101 ? -1.758 -11.051 26.692 1.00 73.56 101 TRP A CA 1
ATOM 752 C C . TRP A 1 101 ? -2.440 -12.044 25.739 1.00 73.56 101 TRP A C 1
ATOM 754 O O . TRP A 1 101 ? -3.060 -11.669 24.748 1.00 73.56 101 TRP A O 1
ATOM 764 N N . ASN A 1 102 ? -2.338 -13.337 26.065 1.00 68.06 102 ASN A N 1
ATOM 765 C CA . ASN A 1 102 ? -2.890 -14.433 25.250 1.00 68.06 102 ASN A CA 1
ATOM 766 C C . ASN A 1 102 ? -3.770 -15.420 26.048 1.00 68.06 102 ASN A C 1
ATOM 768 O O . ASN A 1 102 ? -4.524 -16.190 25.455 1.00 68.06 102 ASN A O 1
ATOM 772 N N . PHE A 1 103 ? -3.688 -15.403 27.385 1.00 64.56 103 PHE A N 1
ATOM 773 C CA . PHE A 1 103 ? -4.359 -16.355 28.279 1.00 64.56 103 PHE A CA 1
ATOM 774 C C . PHE A 1 103 ? -5.117 -15.606 29.391 1.00 64.56 103 PHE A C 1
ATOM 776 O O . PHE A 1 103 ? -4.491 -15.201 30.371 1.00 64.56 103 PHE A O 1
ATOM 783 N N . PRO A 1 104 ? -6.434 -15.377 29.247 1.00 64.88 104 PRO A N 1
ATOM 784 C CA . PRO A 1 104 ? -7.235 -14.720 30.273 1.00 64.88 104 PRO A CA 1
ATOM 785 C C . PRO A 1 104 ? -7.776 -15.702 31.318 1.00 64.88 104 PRO A C 1
ATOM 787 O O . PRO A 1 104 ? -8.009 -16.876 31.029 1.00 64.88 104 PRO A O 1
ATOM 790 N N . GLN A 1 105 ? -8.106 -15.185 32.500 1.00 56.16 105 GLN A N 1
ATOM 791 C CA . GLN A 1 105 ? -9.159 -15.755 33.338 1.00 56.16 105 GLN A CA 1
ATOM 792 C C . GLN A 1 105 ? -10.520 -15.294 32.803 1.00 56.16 105 GLN A C 1
ATOM 794 O O . GLN A 1 105 ? -10.702 -14.120 32.487 1.00 56.16 105 GLN A O 1
ATOM 799 N N . PHE A 1 106 ? -11.471 -16.214 32.665 1.00 62.66 106 PHE A N 1
ATOM 800 C CA . PHE A 1 106 ? -12.711 -15.982 31.924 1.00 62.66 106 PHE A CA 1
ATOM 801 C C . PHE A 1 106 ? -13.945 -16.194 32.801 1.00 62.66 106 PHE A C 1
ATOM 803 O O . PHE A 1 106 ? -14.053 -17.211 33.484 1.00 62.66 106 PHE A O 1
ATOM 810 N N . THR A 1 107 ? -14.900 -15.266 32.731 1.00 59.09 107 THR A N 1
ATOM 811 C CA . THR A 1 107 ? -16.215 -15.379 33.374 1.00 59.09 107 THR A CA 1
ATOM 812 C C . THR A 1 107 ? -17.313 -15.071 32.356 1.00 59.09 107 THR A C 1
ATOM 814 O O . THR A 1 107 ? -17.247 -14.079 31.632 1.00 59.09 107 THR A O 1
ATOM 817 N N . LYS A 1 108 ? -18.350 -15.913 32.307 1.00 57.56 108 LYS A N 1
ATOM 818 C CA . LYS A 1 108 ? -19.530 -15.726 31.452 1.00 57.56 108 LYS A CA 1
ATOM 819 C C . LYS A 1 108 ? -20.781 -15.663 32.319 1.00 57.56 108 LYS A C 1
ATOM 821 O O . LYS A 1 108 ? -21.030 -16.595 33.081 1.00 57.56 108 LYS A O 1
ATOM 826 N N . ARG A 1 109 ? -21.563 -14.592 32.185 1.00 57.75 109 ARG A N 1
ATOM 827 C CA . ARG A 1 109 ? -22.872 -14.411 32.833 1.00 57.75 109 ARG A CA 1
ATOM 828 C C . ARG A 1 109 ? -23.802 -13.677 31.870 1.00 57.75 109 ARG A C 1
ATOM 830 O O . ARG A 1 109 ? -23.399 -12.674 31.303 1.00 57.75 109 ARG A O 1
ATOM 837 N N . ASP A 1 110 ? -25.002 -14.210 31.662 1.00 54.44 110 ASP A N 1
ATOM 838 C CA . ASP A 1 110 ? -26.169 -13.512 31.095 1.00 54.44 110 ASP A CA 1
ATOM 839 C C . ASP A 1 110 ? -25.899 -12.610 29.872 1.00 54.44 110 ASP A C 1
ATOM 841 O O . ASP A 1 110 ? -26.189 -11.419 29.864 1.00 54.44 110 ASP A O 1
ATOM 845 N N . GLY A 1 111 ? -25.312 -13.181 28.813 1.00 52.78 111 GLY A N 1
ATOM 846 C CA . GLY A 1 111 ? -25.020 -12.453 27.566 1.00 52.78 111 GLY A CA 1
ATOM 847 C C . GLY A 1 111 ? -23.794 -11.531 27.618 1.00 52.78 111 GLY A C 1
ATOM 848 O O . GLY A 1 111 ? -23.435 -10.941 26.599 1.00 52.78 111 GLY A O 1
ATOM 849 N N . VAL A 1 112 ? -23.111 -11.456 28.762 1.00 57.09 112 VAL A N 1
ATOM 850 C CA . VAL A 1 112 ? -21.849 -10.738 28.956 1.00 57.09 112 VAL A CA 1
ATOM 851 C C . VAL A 1 112 ? -20.684 -11.729 29.043 1.00 57.09 112 VAL A C 1
ATOM 853 O O . VAL A 1 112 ? -20.750 -12.783 29.686 1.00 57.09 112 VAL A O 1
ATOM 856 N N . VAL A 1 113 ? -19.594 -11.376 28.367 1.00 57.84 113 VAL A N 1
ATOM 857 C CA . VAL A 1 113 ? -18.321 -12.096 28.356 1.00 57.84 113 VAL A CA 1
ATOM 858 C C . VAL A 1 113 ? -17.244 -11.201 28.962 1.00 57.84 113 VAL A C 1
ATOM 860 O O . VAL A 1 113 ? -16.945 -10.134 28.425 1.00 57.84 113 VAL A O 1
ATOM 863 N N . GLU A 1 114 ? -16.649 -11.652 30.066 1.00 61.88 114 GLU A N 1
ATOM 864 C CA . GLU A 1 114 ? -15.563 -10.970 30.771 1.00 61.88 114 GLU A CA 1
ATOM 865 C C . GLU A 1 114 ? -14.292 -11.830 30.721 1.00 61.88 114 GLU A C 1
ATOM 867 O O . GLU A 1 114 ? -14.296 -13.002 31.099 1.00 61.88 114 GLU A O 1
ATOM 872 N N . ALA A 1 115 ? -13.196 -11.249 30.237 1.00 55.44 115 ALA A N 1
ATOM 873 C CA . ALA A 1 115 ? -11.889 -11.886 30.135 1.00 55.44 115 ALA A CA 1
ATOM 874 C C . ALA A 1 115 ? -10.823 -10.971 30.752 1.00 55.44 115 ALA A C 1
ATOM 876 O O . ALA A 1 115 ? -10.564 -9.883 30.240 1.00 55.44 115 ALA A O 1
ATOM 877 N N . VAL A 1 116 ? -10.223 -11.415 31.854 1.00 61.03 116 VAL A N 1
ATOM 878 C CA . VAL A 1 116 ? -9.197 -10.697 32.619 1.00 61.03 116 VAL A CA 1
ATOM 879 C C . VAL A 1 116 ? -7.827 -11.267 32.273 1.00 61.03 116 VAL A C 1
ATOM 881 O O . VAL A 1 116 ? -7.572 -12.445 32.514 1.00 61.03 116 VAL A O 1
ATOM 884 N N . TYR A 1 117 ? -6.930 -10.450 31.731 1.00 64.56 117 TYR A N 1
ATOM 885 C CA . TYR A 1 117 ? -5.561 -10.852 31.414 1.00 64.56 117 TYR A CA 1
ATOM 886 C C . TYR A 1 117 ? -4.580 -10.168 32.367 1.00 64.56 117 TYR A C 1
ATOM 888 O O . TYR A 1 117 ? -4.491 -8.944 32.380 1.00 64.56 117 TYR A O 1
ATOM 896 N N . THR A 1 118 ? -3.803 -10.935 33.128 1.00 60.69 118 THR A N 1
ATOM 897 C CA . THR A 1 118 ? -2.761 -10.390 34.008 1.00 60.69 118 THR A CA 1
ATOM 898 C C . THR A 1 118 ? -1.382 -10.561 33.377 1.00 60.69 118 THR A C 1
ATOM 900 O O . THR A 1 118 ? -0.993 -11.658 32.973 1.00 60.69 118 THR A O 1
ATOM 903 N N . THR A 1 119 ? -0.616 -9.477 33.230 1.00 56.16 119 THR A N 1
ATOM 904 C CA . THR A 1 119 ? 0.746 -9.527 32.667 1.00 56.16 119 THR A CA 1
ATOM 905 C C . THR A 1 119 ? 1.589 -8.357 33.174 1.00 56.16 119 THR A C 1
ATOM 907 O O . THR A 1 119 ? 1.196 -7.204 33.050 1.00 56.16 119 THR A O 1
ATOM 910 N N . GLY A 1 120 ? 2.762 -8.640 33.752 1.00 51.47 120 GLY A N 1
ATOM 911 C CA . GLY A 1 120 ? 3.761 -7.611 34.090 1.00 51.47 120 GLY A CA 1
ATOM 912 C C . GLY A 1 120 ? 3.335 -6.551 35.120 1.00 51.47 120 GLY A C 1
ATOM 913 O O . GLY A 1 120 ? 3.965 -5.503 35.184 1.00 51.47 120 GLY A O 1
ATOM 914 N N . GLY A 1 121 ? 2.281 -6.798 35.907 1.00 53.28 121 GLY A N 1
ATOM 915 C CA . GLY A 1 121 ? 1.698 -5.816 36.836 1.00 53.28 121 GLY A CA 1
ATOM 916 C C . GLY A 1 121 ? 0.474 -5.065 36.295 1.00 53.28 121 GLY A C 1
ATOM 917 O O . GLY A 1 121 ? -0.118 -4.285 37.034 1.00 53.28 121 GLY A O 1
ATOM 918 N N . LEU A 1 122 ? 0.065 -5.330 35.049 1.00 55.69 122 LEU A N 1
ATOM 919 C CA . LEU A 1 122 ? -1.204 -4.883 34.470 1.00 55.69 122 LEU A CA 1
ATOM 920 C C . LEU A 1 122 ? -2.272 -5.979 34.549 1.00 55.69 122 LEU A C 1
ATOM 922 O O . LEU A 1 122 ? -1.975 -7.147 34.287 1.00 55.69 122 LEU A O 1
ATOM 926 N N . GLU A 1 123 ? -3.517 -5.591 34.827 1.00 54.91 123 GLU A N 1
ATOM 927 C CA . GLU A 1 123 ? -4.707 -6.451 34.767 1.00 54.91 123 GLU A CA 1
ATOM 928 C C . GLU A 1 123 ? -5.730 -5.925 33.747 1.00 54.91 123 GLU A C 1
ATOM 930 O O . GLU A 1 123 ? -6.503 -5.026 34.046 1.00 54.91 123 GLU A O 1
ATOM 935 N N . LEU A 1 124 ? -5.753 -6.476 32.536 1.00 59.00 124 LEU A N 1
ATOM 936 C CA . LEU A 1 124 ? -6.619 -6.041 31.440 1.00 59.00 124 LEU A CA 1
ATOM 937 C C . LEU A 1 124 ? -7.975 -6.769 31.454 1.00 59.00 124 LEU A C 1
ATOM 939 O O . LEU A 1 124 ? -8.057 -7.927 31.053 1.00 59.00 124 LEU A O 1
ATOM 943 N N . LEU A 1 125 ? -9.052 -6.088 31.848 1.00 52.44 125 LEU A N 1
ATOM 944 C CA . LEU A 1 125 ? -10.436 -6.574 31.800 1.00 52.44 125 LEU A CA 1
ATOM 945 C C . LEU A 1 125 ? -11.099 -6.249 30.452 1.00 52.44 125 LEU A C 1
ATOM 947 O O . LEU A 1 125 ? -11.628 -5.157 30.229 1.00 52.44 125 LEU A O 1
ATOM 951 N N . VAL A 1 126 ? -11.166 -7.232 29.558 1.00 54.81 126 VAL A N 1
ATOM 952 C CA . VAL A 1 126 ? -12.028 -7.196 28.370 1.00 54.81 126 VAL A CA 1
ATOM 953 C C . VAL A 1 126 ? -13.455 -7.563 28.779 1.00 54.81 126 VAL A C 1
ATOM 955 O O . VAL A 1 126 ? -13.735 -8.726 29.050 1.00 54.81 126 VAL A O 1
ATOM 958 N N . ARG A 1 127 ? -14.375 -6.595 28.763 1.00 50.22 127 ARG A N 1
ATOM 959 C CA . ARG A 1 127 ? -15.825 -6.833 28.853 1.00 50.22 127 ARG A CA 1
ATOM 960 C C . ARG A 1 127 ? -16.447 -6.733 27.459 1.00 50.22 127 ARG A C 1
ATOM 962 O O . ARG A 1 127 ? -16.078 -5.848 26.688 1.00 50.22 127 ARG A O 1
ATOM 969 N N . ARG A 1 128 ? -17.378 -7.632 27.136 1.00 60.22 128 ARG A N 1
ATOM 970 C CA . ARG A 1 128 ? -18.184 -7.618 25.905 1.00 60.22 128 ARG A CA 1
ATOM 971 C C . ARG A 1 128 ? -19.634 -7.939 26.245 1.00 60.22 128 ARG A C 1
ATOM 973 O O . ARG A 1 128 ? -19.882 -8.958 26.883 1.00 60.22 128 ARG A O 1
ATOM 980 N N . SER A 1 129 ? -20.565 -7.119 25.782 1.00 52.72 129 SER A N 1
ATOM 981 C CA . SER A 1 129 ? -22.011 -7.330 25.895 1.00 52.72 129 SER A CA 1
ATOM 982 C C . SER A 1 129 ? -22.676 -7.161 24.528 1.00 52.72 129 SER A C 1
ATOM 984 O O . SER A 1 129 ? -22.077 -6.646 23.581 1.00 52.72 129 SER A O 1
ATOM 986 N N . VAL A 1 130 ? -23.927 -7.603 24.426 1.00 48.34 130 VAL A N 1
ATOM 987 C CA . VAL A 1 130 ? -24.841 -7.210 23.351 1.00 48.34 130 VAL A CA 1
ATOM 988 C C . VAL A 1 130 ? -25.874 -6.280 23.992 1.00 48.34 130 VAL A C 1
ATOM 990 O O . VAL A 1 130 ? -26.718 -6.753 24.748 1.00 48.34 130 VAL A O 1
ATOM 993 N N . ASN A 1 131 ? -25.773 -4.984 23.674 1.00 39.97 131 ASN A N 1
ATOM 994 C CA . ASN A 1 131 ? -26.431 -3.813 24.289 1.00 39.97 131 ASN A CA 1
ATOM 995 C C . ASN A 1 131 ? -25.731 -3.216 25.533 1.00 39.97 131 ASN A C 1
ATOM 997 O O . ASN A 1 131 ? -24.833 -3.825 26.123 1.00 39.97 131 ASN A O 1
ATOM 1001 N N . ASP A 1 132 ? -26.097 -1.960 25.811 1.00 35.16 132 ASP A N 1
ATOM 1002 C CA . ASP A 1 132 ? -25.315 -0.932 26.514 1.00 35.16 132 ASP A CA 1
ATOM 1003 C C . ASP A 1 132 ? -25.023 -1.227 28.001 1.00 35.16 132 ASP A C 1
ATOM 1005 O O . ASP A 1 132 ? -25.937 -1.528 28.764 1.00 35.16 132 ASP A O 1
ATOM 1009 N N . ASP A 1 133 ? -23.742 -1.146 28.399 1.00 27.41 133 ASP A N 1
ATOM 1010 C CA . ASP A 1 133 ? -23.213 -0.171 29.385 1.00 27.41 133 ASP A CA 1
ATOM 1011 C C . ASP A 1 133 ? -21.824 -0.563 29.974 1.00 27.41 133 ASP A C 1
ATOM 1013 O O . ASP A 1 133 ? -21.615 -1.641 30.535 1.00 27.41 133 ASP A O 1
ATOM 1017 N N . ASP A 1 134 ? -20.898 0.400 29.874 1.00 26.77 134 ASP A N 1
ATOM 1018 C CA . ASP A 1 134 ? -19.710 0.721 30.700 1.00 26.77 134 ASP A CA 1
ATOM 1019 C C . ASP A 1 134 ? -18.566 -0.292 31.034 1.00 26.77 134 ASP A C 1
ATOM 1021 O O . ASP A 1 134 ? -18.783 -1.430 31.464 1.00 26.77 134 ASP A O 1
ATOM 1025 N N . ALA A 1 135 ? -17.301 0.200 30.936 1.00 25.84 135 ALA A N 1
ATOM 1026 C CA . ALA A 1 135 ? -16.320 0.369 32.056 1.00 25.84 135 ALA A CA 1
ATOM 1027 C C . ALA A 1 135 ? -14.795 0.312 31.675 1.00 25.84 135 ALA A C 1
ATOM 1029 O O . ALA A 1 135 ? -14.349 -0.686 31.108 1.00 25.84 135 ALA A O 1
ATOM 1030 N N . GLY A 1 136 ? -13.965 1.305 32.091 1.00 26.36 136 GLY A N 1
ATOM 1031 C CA . GLY A 1 136 ? -12.456 1.331 32.161 1.00 26.36 136 GLY A CA 1
ATOM 1032 C C . GLY A 1 136 ? -11.641 1.064 30.860 1.00 26.36 136 GLY A C 1
ATOM 1033 O O . GLY A 1 136 ? -12.261 0.847 29.821 1.00 26.36 136 GLY A O 1
ATOM 1034 N N . GLY A 1 137 ? -10.288 1.046 30.749 1.00 27.50 137 GLY A N 1
ATOM 1035 C CA . GLY A 1 137 ? -9.067 1.309 31.560 1.00 27.50 137 GLY A CA 1
ATOM 1036 C C . GLY A 1 137 ? -7.774 1.159 30.663 1.00 27.50 137 GLY A C 1
ATOM 1037 O O . GLY A 1 137 ? -7.886 0.606 29.568 1.00 27.50 137 GLY A O 1
ATOM 1038 N N . THR A 1 138 ? -6.577 1.674 31.041 1.00 34.97 138 THR A N 1
ATOM 1039 C CA . THR A 1 138 ? -5.433 1.951 30.097 1.00 34.97 138 THR A CA 1
ATOM 1040 C C . THR A 1 138 ? -4.048 1.360 30.399 1.00 34.97 138 THR A C 1
ATOM 1042 O O . THR A 1 138 ? -3.646 1.205 31.547 1.00 34.97 138 THR A O 1
ATOM 1045 N N . THR A 1 139 ? -3.254 1.208 29.327 1.00 28.53 139 THR A N 1
ATOM 1046 C CA . THR A 1 139 ? -1.783 1.418 29.249 1.00 28.53 139 THR A CA 1
ATOM 1047 C C . THR A 1 139 ? -1.382 1.677 27.782 1.00 28.53 139 THR A C 1
ATOM 1049 O O . THR A 1 139 ? -2.269 1.850 26.948 1.00 28.53 139 THR A O 1
ATOM 1052 N N . ALA A 1 140 ? -0.085 1.760 27.439 1.00 44.28 140 ALA A N 1
ATOM 1053 C CA . ALA A 1 140 ? 0.372 1.894 26.049 1.00 44.28 140 ALA A CA 1
ATOM 1054 C C . ALA A 1 140 ? 0.154 0.560 25.328 1.00 44.28 140 ALA A C 1
ATOM 1056 O O . ALA A 1 140 ? 0.836 -0.421 25.616 1.00 44.28 140 ALA A O 1
ATOM 1057 N N . LEU A 1 141 ? -0.846 0.520 24.451 1.00 54.94 141 LEU A N 1
ATOM 1058 C CA . LEU A 1 141 ? -1.535 -0.709 24.073 1.00 54.94 141 LEU A CA 1
ATOM 1059 C C . LEU A 1 141 ? -1.577 -0.848 22.548 1.00 54.94 141 LEU A C 1
ATOM 1061 O O . LEU A 1 141 ? -1.812 0.128 21.836 1.00 54.94 141 LEU A O 1
ATOM 1065 N N . ALA A 1 142 ? -1.403 -2.063 22.038 1.00 62.59 142 ALA A N 1
ATOM 1066 C CA . ALA A 1 142 ? -1.692 -2.405 20.649 1.00 62.59 142 ALA A CA 1
ATOM 1067 C C . ALA A 1 142 ? -2.609 -3.629 20.628 1.00 62.59 142 ALA A C 1
ATOM 1069 O O . ALA A 1 142 ? -2.252 -4.658 21.194 1.00 62.59 142 ALA A O 1
ATOM 1070 N N . ILE A 1 143 ? -3.786 -3.518 20.008 1.00 75.31 143 ILE A N 1
ATOM 1071 C CA . ILE A 1 143 ? -4.829 -4.556 20.024 1.00 75.31 143 ILE A CA 1
ATOM 1072 C C . ILE A 1 143 ? -4.988 -5.130 18.624 1.00 75.31 143 ILE A C 1
ATOM 1074 O O . ILE A 1 143 ? -5.315 -4.396 17.692 1.00 75.31 143 ILE A O 1
ATOM 1078 N N . TYR A 1 144 ? -4.821 -6.443 18.486 1.00 79.75 144 TYR A N 1
ATOM 1079 C CA . TYR A 1 144 ? -5.035 -7.143 17.227 1.00 79.75 144 TYR A CA 1
ATOM 1080 C C . TYR A 1 144 ? -6.502 -7.054 16.788 1.00 79.75 144 TYR A C 1
ATOM 1082 O O . TYR A 1 144 ? -7.418 -7.507 17.482 1.00 79.75 144 TYR A O 1
ATOM 1090 N N . THR A 1 145 ? -6.702 -6.520 15.585 1.00 85.38 145 THR A N 1
ATOM 1091 C CA . THR A 1 145 ? -7.969 -6.485 14.849 1.00 85.38 145 THR A CA 1
ATOM 1092 C C . THR A 1 145 ? -7.755 -7.126 13.469 1.00 85.38 145 THR A C 1
ATOM 1094 O O . THR A 1 145 ? -7.604 -6.414 12.471 1.00 85.38 145 THR A O 1
ATOM 1097 N N . PRO A 1 146 ? -7.664 -8.470 13.386 1.00 89.06 146 PRO A N 1
ATOM 1098 C CA . PRO A 1 146 ? -7.424 -9.189 12.134 1.00 89.06 146 PRO A CA 1
ATOM 1099 C C . PRO A 1 146 ? -8.660 -9.135 11.220 1.00 89.06 146 PRO A C 1
ATOM 1101 O O . PRO A 1 146 ? -9.432 -10.083 11.149 1.00 89.06 146 PRO A O 1
ATOM 1104 N N . PHE A 1 147 ? -8.873 -8.014 10.530 1.00 92.88 147 PHE A N 1
ATOM 1105 C CA . PHE A 1 147 ? -9.898 -7.875 9.490 1.00 92.88 147 PHE A CA 1
ATOM 1106 C C . PHE A 1 147 ? -9.551 -8.717 8.251 1.00 92.88 147 PHE A C 1
ATOM 1108 O O . PHE A 1 147 ? -8.375 -8.840 7.901 1.00 92.88 147 PHE A O 1
ATOM 1115 N N . SER A 1 148 ? -10.555 -9.248 7.544 1.00 91.69 148 SER A N 1
ATOM 1116 C CA . SER A 1 148 ? -10.338 -10.098 6.356 1.00 91.69 148 SER A CA 1
ATOM 1117 C C . SER A 1 148 ? -10.037 -9.315 5.061 1.00 91.69 148 SER A C 1
ATOM 1119 O O . SER A 1 148 ? -10.719 -9.453 4.045 1.00 91.69 148 SER A O 1
ATOM 1121 N N . ASP A 1 149 ? -8.992 -8.480 5.106 1.00 93.19 149 ASP A N 1
ATOM 1122 C CA . ASP A 1 149 ? -8.453 -7.677 3.991 1.00 93.19 149 ASP A CA 1
ATOM 1123 C C . ASP A 1 149 ? -7.293 -8.414 3.300 1.00 93.19 149 ASP A C 1
ATOM 1125 O O . ASP A 1 149 ? -6.100 -8.200 3.566 1.00 93.19 149 ASP A O 1
ATOM 1129 N N . HIS A 1 150 ? -7.669 -9.406 2.488 1.00 89.94 150 HIS A N 1
ATOM 1130 C CA . HIS A 1 150 ? -6.766 -10.354 1.834 1.00 89.94 150 HIS A CA 1
ATOM 1131 C C . HIS A 1 150 ? -7.153 -10.546 0.359 1.00 89.94 150 HIS A C 1
ATOM 1133 O O . HIS A 1 150 ? -8.332 -10.532 0.016 1.00 89.94 150 HIS A O 1
ATOM 1139 N N . TYR A 1 151 ? -6.153 -10.771 -0.495 1.00 90.50 151 TYR A N 1
ATOM 1140 C CA . TYR A 1 151 ? -6.259 -10.850 -1.956 1.00 90.50 151 TYR A CA 1
ATOM 1141 C C . TYR A 1 151 ? -5.797 -12.228 -2.444 1.00 90.50 151 TYR A C 1
ATOM 1143 O O . TYR A 1 151 ? -4.720 -12.389 -3.014 1.00 90.50 151 TYR A O 1
ATOM 1151 N N . THR A 1 152 ? -6.599 -13.248 -2.150 1.00 84.81 152 THR A N 1
ATOM 1152 C CA . THR A 1 152 ? -6.317 -14.668 -2.423 1.00 84.81 152 THR A CA 1
ATOM 1153 C C . THR A 1 152 ? -6.567 -15.034 -3.890 1.00 84.81 152 THR A C 1
ATOM 1155 O O . THR A 1 152 ? -5.664 -15.494 -4.584 1.00 84.81 152 THR A O 1
ATOM 1158 N N . ASN A 1 153 ? -7.798 -14.841 -4.365 1.00 88.75 153 ASN A N 1
ATOM 1159 C CA . ASN A 1 153 ? -8.239 -14.975 -5.753 1.00 88.75 153 ASN A CA 1
ATOM 1160 C C . ASN A 1 153 ? -9.565 -14.217 -5.942 1.00 88.75 153 ASN A C 1
ATOM 1162 O O . ASN A 1 153 ? -10.286 -13.989 -4.974 1.00 88.75 153 ASN A O 1
ATOM 1166 N N . THR A 1 154 ? -9.919 -13.863 -7.180 1.00 87.88 154 THR A N 1
ATOM 1167 C CA . THR A 1 154 ? -11.103 -13.037 -7.480 1.00 87.88 154 THR A CA 1
ATOM 1168 C C . THR A 1 154 ? -12.402 -13.578 -6.878 1.00 87.88 154 THR A C 1
ATOM 1170 O O . THR A 1 154 ? -13.176 -12.799 -6.328 1.00 87.88 154 THR A O 1
ATOM 1173 N N . THR A 1 155 ? -12.637 -14.892 -6.941 1.00 88.88 155 THR A N 1
ATOM 1174 C CA . THR A 1 155 ? -13.870 -15.518 -6.442 1.00 88.88 155 THR A CA 1
ATOM 1175 C C . THR A 1 155 ? -13.983 -15.405 -4.922 1.00 88.88 155 THR A C 1
ATOM 1177 O O . THR A 1 155 ? -15.017 -14.973 -4.423 1.00 88.88 155 THR A O 1
ATOM 1180 N N . ASP A 1 156 ? -12.915 -15.735 -4.188 1.00 88.56 156 ASP A N 1
ATOM 1181 C CA . ASP A 1 156 ? -12.867 -15.613 -2.722 1.00 88.56 156 ASP A CA 1
ATOM 1182 C C . ASP A 1 156 ? -12.945 -14.144 -2.278 1.00 88.56 156 ASP A C 1
ATOM 1184 O O . ASP A 1 156 ? -13.700 -13.816 -1.367 1.00 88.56 156 ASP A O 1
ATOM 1188 N N . CYS A 1 157 ? -12.253 -13.234 -2.972 1.00 90.25 157 CYS A N 1
ATOM 1189 C CA . CYS A 1 157 ? -12.329 -11.798 -2.703 1.00 90.25 157 CYS A CA 1
ATOM 1190 C C . CYS A 1 157 ? -13.768 -11.270 -2.809 1.00 90.25 157 CYS A C 1
ATOM 1192 O O . CYS A 1 157 ? -14.319 -10.745 -1.841 1.00 90.25 157 CYS A O 1
ATOM 1194 N N . VAL A 1 158 ? -14.399 -11.463 -3.972 1.00 88.94 158 VAL A N 1
ATOM 1195 C CA . VAL A 1 158 ? -15.756 -10.975 -4.278 1.00 88.94 158 VAL A CA 1
ATOM 1196 C C . VAL A 1 158 ? -16.825 -11.651 -3.408 1.00 88.94 158 VAL A C 1
ATOM 1198 O O . VAL A 1 158 ? -17.849 -11.028 -3.122 1.00 88.94 158 VAL A O 1
ATOM 1201 N N . ALA A 1 159 ? -16.599 -12.878 -2.931 1.00 87.00 159 ALA A N 1
ATOM 1202 C CA . ALA A 1 159 ? -17.555 -13.598 -2.088 1.00 87.00 159 ALA A CA 1
ATOM 1203 C C . ALA A 1 159 ? -17.374 -13.381 -0.573 1.00 87.00 159 ALA A C 1
ATOM 1205 O O . ALA A 1 159 ? -18.372 -13.406 0.146 1.00 87.00 159 ALA A O 1
ATOM 1206 N N . ALA A 1 160 ? -16.139 -13.220 -0.082 1.00 87.62 160 ALA A N 1
ATOM 1207 C CA . ALA A 1 160 ? -15.813 -13.452 1.330 1.00 87.62 160 ALA A CA 1
ATOM 1208 C C . ALA A 1 160 ? -14.681 -12.578 1.919 1.00 87.62 160 ALA A C 1
ATOM 1210 O O . ALA A 1 160 ? -14.208 -12.880 3.017 1.00 87.62 160 ALA A O 1
ATOM 1211 N N . ARG A 1 161 ? -14.244 -11.501 1.243 1.00 91.56 161 ARG A N 1
ATOM 1212 C CA . ARG A 1 161 ? -13.229 -10.554 1.762 1.00 91.56 161 ARG A CA 1
ATOM 1213 C C . ARG A 1 161 ? -13.725 -9.105 1.816 1.00 91.56 161 ARG A C 1
ATOM 1215 O O . ARG A 1 161 ? -14.711 -8.735 1.172 1.00 91.56 161 ARG A O 1
ATOM 1222 N N . SER A 1 162 ? -13.026 -8.290 2.610 1.00 92.56 162 SER A N 1
ATOM 1223 C CA . SER A 1 162 ? -13.391 -6.905 2.938 1.00 92.56 162 SER A CA 1
ATOM 1224 C C . SER A 1 162 ? -12.242 -5.919 2.748 1.00 92.56 162 SER A C 1
ATOM 1226 O O . SER A 1 162 ? -11.098 -6.251 3.029 1.00 92.56 162 SER A O 1
ATOM 1228 N N . LEU A 1 163 ? -12.556 -4.680 2.387 1.00 94.38 163 LEU A N 1
ATOM 1229 C CA . LEU A 1 163 ? -11.623 -3.558 2.295 1.00 94.38 163 LEU A CA 1
ATOM 1230 C C . LEU A 1 163 ? -11.641 -2.772 3.608 1.00 94.38 163 LEU A C 1
ATOM 1232 O O . LEU A 1 163 ? -12.680 -2.239 3.992 1.00 94.38 163 LEU A O 1
ATOM 1236 N N . ALA A 1 164 ? -10.514 -2.718 4.323 1.00 94.62 164 ALA A N 1
ATOM 1237 C CA . ALA A 1 164 ? -10.443 -2.095 5.644 1.00 94.62 164 ALA A CA 1
ATOM 1238 C C . ALA A 1 164 ? -10.034 -0.612 5.576 1.00 94.62 164 ALA A C 1
ATOM 1240 O O . ALA A 1 164 ? -8.848 -0.260 5.588 1.00 94.62 164 ALA A O 1
ATOM 1241 N N . HIS A 1 165 ? -11.012 0.290 5.552 1.00 95.56 165 HIS A N 1
ATOM 1242 C CA . HIS A 1 165 ? -10.780 1.732 5.643 1.00 95.56 165 HIS A CA 1
ATOM 1243 C C . HIS A 1 165 ? -10.654 2.133 7.116 1.00 95.56 165 HIS A C 1
ATOM 1245 O O . HIS A 1 165 ? -11.643 2.327 7.823 1.00 95.56 165 HIS A O 1
ATOM 1251 N N . ILE A 1 166 ? -9.411 2.217 7.588 1.00 93.44 166 ILE A N 1
ATOM 1252 C CA . ILE A 1 166 ? -9.070 2.532 8.980 1.00 93.44 166 ILE A CA 1
ATOM 1253 C C . ILE A 1 166 ? -8.825 4.038 9.122 1.00 93.44 166 ILE A C 1
ATOM 1255 O O . ILE A 1 166 ? -8.067 4.626 8.348 1.00 93.44 166 ILE A O 1
ATOM 1259 N N . TRP A 1 167 ? -9.432 4.647 10.138 1.00 93.81 167 TRP A N 1
ATOM 1260 C CA . TRP A 1 167 ? -9.172 6.006 10.600 1.00 93.81 167 TRP A CA 1
ATOM 1261 C C . TRP A 1 167 ? -8.836 5.979 12.093 1.00 93.81 167 TRP A C 1
ATOM 1263 O O . TRP A 1 167 ? -9.711 6.124 12.942 1.00 93.81 167 TRP A O 1
ATOM 1273 N N . ALA A 1 168 ? -7.560 5.745 12.410 1.00 86.50 168 ALA A N 1
ATOM 1274 C CA . ALA A 1 168 ? -7.075 5.617 13.788 1.00 86.50 168 ALA A CA 1
ATOM 1275 C C . ALA A 1 168 ? -6.257 6.826 14.282 1.00 86.50 168 ALA A C 1
ATOM 1277 O O . ALA A 1 168 ? -5.954 6.909 15.465 1.00 86.50 168 ALA A O 1
ATOM 1278 N N . ASN A 1 169 ? -5.935 7.780 13.401 1.00 84.44 169 ASN A N 1
ATOM 1279 C CA . ASN A 1 169 ? -5.266 9.038 13.765 1.00 84.44 169 ASN A CA 1
ATOM 1280 C C . ASN A 1 169 ? -6.271 10.124 14.210 1.00 84.44 169 ASN A C 1
ATOM 1282 O O . ASN A 1 169 ? -5.877 11.249 14.512 1.00 84.44 169 ASN A O 1
ATOM 1286 N N . GLY A 1 170 ? -7.570 9.799 14.229 1.00 80.62 170 GLY A N 1
ATOM 1287 C CA . GLY A 1 170 ? -8.681 10.720 14.482 1.00 80.62 170 GLY A CA 1
ATOM 1288 C C . GLY A 1 170 ? -8.921 11.085 15.946 1.00 80.62 170 GLY A C 1
ATOM 1289 O O . GLY A 1 170 ? -9.929 11.729 16.238 1.00 80.62 170 GLY A O 1
ATOM 1290 N N . GLY A 1 171 ? -8.072 10.630 16.874 1.00 84.69 171 GLY A N 1
ATOM 1291 C CA . GLY A 1 171 ? -8.283 10.814 18.307 1.00 84.69 171 GLY A CA 1
ATOM 1292 C C . GLY A 1 171 ? -9.579 10.142 18.765 1.00 84.69 171 GLY A C 1
ATOM 1293 O O . GLY A 1 171 ? -9.789 8.951 18.502 1.00 84.69 171 GLY A O 1
ATOM 1294 N N . ALA A 1 172 ? -10.459 10.905 19.418 1.00 85.06 172 ALA A N 1
ATOM 1295 C CA . ALA A 1 172 ? -11.778 10.435 19.847 1.00 85.06 172 ALA A CA 1
ATOM 1296 C C . ALA A 1 172 ? -12.719 10.105 18.667 1.00 85.06 172 ALA A C 1
ATOM 1298 O O . ALA A 1 172 ? -13.550 9.202 18.759 1.00 85.06 172 ALA A O 1
ATOM 1299 N N . SER A 1 173 ? -12.544 10.761 17.516 1.00 89.56 173 SER A N 1
ATOM 1300 C CA . SER A 1 173 ? -13.359 10.550 16.306 1.00 89.56 173 SER A CA 1
ATOM 1301 C C . SER A 1 173 ? -12.860 9.409 15.405 1.00 89.56 173 SER A C 1
ATOM 1303 O O . SER A 1 173 ? -13.074 9.426 14.190 1.00 89.56 173 SER A O 1
ATOM 1305 N N . SER A 1 174 ? -12.180 8.415 15.980 1.00 91.50 174 SER A N 1
ATOM 1306 C CA . SER A 1 174 ? -11.607 7.280 15.245 1.00 91.50 174 SER A CA 1
ATOM 1307 C C . SER A 1 174 ? -12.645 6.206 14.887 1.00 91.50 174 SER A C 1
ATOM 1309 O O . SER A 1 174 ? -13.614 5.976 15.613 1.00 91.50 174 SER A O 1
ATOM 1311 N N . TRP A 1 175 ? -12.447 5.535 13.750 1.00 93.69 175 TRP A N 1
ATOM 1312 C CA . TRP A 1 175 ? -13.367 4.523 13.221 1.00 93.69 175 TRP A CA 1
ATOM 1313 C C . TRP A 1 175 ? -12.690 3.551 12.243 1.00 93.69 175 TRP A C 1
ATOM 1315 O O . TRP A 1 175 ? -11.624 3.830 11.697 1.00 93.69 175 TRP A O 1
ATOM 1325 N N . VAL A 1 176 ? -13.338 2.415 11.979 1.00 94.50 176 VAL A N 1
ATOM 1326 C CA . VAL A 1 176 ? -13.007 1.502 10.876 1.00 94.50 176 VAL A CA 1
ATOM 1327 C C . VAL A 1 176 ? -14.275 1.178 10.089 1.00 94.50 176 VAL A C 1
ATOM 1329 O O . VAL A 1 176 ? -15.300 0.815 10.663 1.00 94.50 176 VAL A O 1
ATOM 1332 N N . LYS A 1 177 ? -14.195 1.301 8.766 1.00 93.94 177 LYS A N 1
ATOM 1333 C CA . LYS A 1 177 ? -15.247 0.954 7.805 1.00 93.94 177 LYS A CA 1
ATOM 1334 C C . LYS A 1 177 ? -14.748 -0.231 6.979 1.00 93.94 177 LYS A C 1
ATOM 1336 O O . LYS A 1 177 ? -13.682 -0.132 6.376 1.00 93.94 177 LYS A O 1
ATOM 1341 N N . LEU A 1 178 ? -15.474 -1.347 7.002 1.00 93.50 178 LEU A N 1
ATOM 1342 C CA . LEU A 1 178 ? -15.175 -2.543 6.215 1.00 93.50 178 LEU A CA 1
ATOM 1343 C C . LEU A 1 178 ? -16.210 -2.696 5.102 1.00 93.50 178 LEU A C 1
ATOM 1345 O O . LEU A 1 178 ? -17.364 -3.032 5.371 1.00 93.50 178 LEU A O 1
ATOM 1349 N N . ASP A 1 179 ? -15.792 -2.493 3.860 1.00 92.31 179 ASP A N 1
ATOM 1350 C CA . ASP A 1 179 ? -16.638 -2.716 2.688 1.00 92.31 179 ASP A CA 1
ATOM 1351 C C . ASP A 1 179 ? -16.443 -4.137 2.179 1.00 92.31 179 ASP A C 1
ATOM 1353 O O . ASP A 1 179 ? -15.310 -4.571 1.979 1.00 92.31 179 ASP A O 1
ATOM 1357 N N . GLN A 1 180 ? -17.521 -4.876 1.929 1.00 91.50 180 GLN A N 1
ATOM 1358 C CA . GLN A 1 180 ? -17.406 -6.177 1.281 1.00 91.50 180 GLN A CA 1
ATOM 1359 C C . GLN A 1 180 ? -17.007 -5.974 -0.189 1.00 91.50 180 GLN A C 1
ATOM 1361 O O . GLN A 1 180 ? -17.672 -5.230 -0.915 1.00 91.50 180 GLN A O 1
ATOM 1366 N N . MET A 1 181 ? -15.924 -6.628 -0.631 1.00 90.81 181 MET A N 1
ATOM 1367 C CA . MET A 1 181 ? -15.290 -6.358 -1.935 1.00 90.81 181 MET A CA 1
ATOM 1368 C C . MET A 1 181 ? -16.237 -6.540 -3.130 1.00 90.81 181 MET A C 1
ATOM 1370 O O . MET A 1 181 ? -16.113 -5.818 -4.114 1.00 90.81 181 MET A O 1
ATOM 1374 N N . GLY A 1 182 ? -17.171 -7.492 -3.056 1.00 86.25 182 GLY A N 1
ATOM 1375 C CA . GLY A 1 182 ? -18.144 -7.770 -4.117 1.00 86.25 182 GLY A CA 1
ATOM 1376 C C . GLY A 1 182 ? -19.475 -7.021 -4.011 1.00 86.25 182 GLY A C 1
ATOM 1377 O O . GLY A 1 182 ? -20.299 -7.160 -4.906 1.00 86.25 182 GLY A O 1
ATOM 1378 N N . GLY A 1 183 ? -19.715 -6.274 -2.929 1.00 84.00 183 GLY A N 1
ATOM 1379 C CA . GLY A 1 183 ? -20.983 -5.581 -2.675 1.00 84.00 183 GLY A CA 1
ATOM 1380 C C . GLY A 1 183 ? -22.208 -6.467 -2.418 1.00 84.00 183 GLY A C 1
ATOM 1381 O O . GLY A 1 183 ? -23.323 -5.958 -2.450 1.00 84.00 183 GLY A O 1
ATOM 1382 N N . ASN A 1 184 ? -22.028 -7.761 -2.136 1.00 79.56 184 ASN A N 1
ATOM 1383 C CA . ASN A 1 184 ? -23.123 -8.737 -2.017 1.00 79.56 184 ASN A CA 1
ATOM 1384 C C . ASN A 1 184 ? -23.762 -8.819 -0.613 1.00 79.56 184 ASN A C 1
ATOM 1386 O O . ASN A 1 184 ? -24.707 -9.579 -0.409 1.00 79.56 184 ASN A O 1
ATOM 1390 N N . TYR A 1 185 ? -23.233 -8.086 0.369 1.00 76.81 185 TYR A N 1
ATOM 1391 C CA . TYR A 1 185 ? -23.630 -8.165 1.779 1.00 76.81 185 TYR A CA 1
ATOM 1392 C C . TYR A 1 185 ? -23.727 -6.763 2.390 1.00 76.81 185 TYR A C 1
ATOM 1394 O O . TYR A 1 185 ? -23.088 -5.828 1.904 1.00 76.81 185 TYR A O 1
ATOM 1402 N N . ARG A 1 186 ? -24.461 -6.636 3.507 1.00 83.75 186 ARG A N 1
ATOM 1403 C CA . ARG A 1 186 ? -24.349 -5.466 4.393 1.00 83.75 186 ARG A CA 1
ATOM 1404 C C . ARG A 1 186 ? -22.897 -5.319 4.841 1.00 83.75 186 ARG A C 1
ATOM 1406 O O . ARG A 1 186 ? -22.236 -6.317 5.119 1.00 83.75 186 ARG A O 1
ATOM 1413 N N . ASN A 1 187 ? -22.408 -4.090 4.915 1.00 89.94 187 ASN A N 1
ATOM 1414 C CA . ASN A 1 187 ? -21.023 -3.814 5.278 1.00 89.94 187 ASN A CA 1
ATOM 1415 C C . ASN A 1 187 ? -20.844 -3.774 6.807 1.00 89.94 187 ASN A C 1
ATOM 1417 O O . ASN A 1 187 ? -21.824 -3.633 7.536 1.00 89.94 187 ASN A O 1
ATOM 1421 N N . PHE A 1 188 ? -19.609 -3.871 7.308 1.00 90.31 188 PHE A N 1
ATOM 1422 C CA . PHE A 1 188 ? -19.319 -3.863 8.751 1.00 90.31 188 PHE A CA 1
ATOM 1423 C C . PHE A 1 188 ? -18.605 -2.581 9.185 1.00 90.31 188 PHE A C 1
ATOM 1425 O O . PHE A 1 188 ? -17.792 -2.012 8.454 1.00 90.31 188 PHE A O 1
ATOM 1432 N N . GLY A 1 189 ? -18.927 -2.097 10.380 1.00 90.75 189 GLY A N 1
ATOM 1433 C CA . GLY A 1 189 ? -18.437 -0.841 10.925 1.00 90.75 189 GLY A CA 1
ATOM 1434 C C . GLY A 1 189 ? -18.013 -0.968 12.382 1.00 90.75 189 GLY A C 1
ATOM 1435 O O . GLY A 1 189 ? -18.637 -1.679 13.166 1.00 90.75 189 GLY A O 1
ATOM 1436 N N . LEU A 1 190 ? -16.962 -0.234 12.739 1.00 90.81 190 LEU A N 1
ATOM 1437 C CA . LEU A 1 190 ? -16.484 -0.021 14.101 1.00 90.81 190 LEU A CA 1
ATOM 1438 C C . LEU A 1 190 ? -16.357 1.490 14.314 1.00 90.81 190 LEU A C 1
ATOM 1440 O O . LEU A 1 190 ? -15.670 2.168 13.551 1.00 90.81 190 LEU A O 1
ATOM 1444 N N . VAL A 1 191 ? -17.002 2.027 15.347 1.00 90.44 191 VAL A N 1
ATOM 1445 C CA . VAL A 1 191 ? -16.848 3.433 15.760 1.00 90.44 191 VAL A CA 1
ATOM 1446 C C . VAL A 1 191 ? -16.418 3.494 17.219 1.00 90.44 191 VAL A C 1
ATOM 1448 O O . VAL A 1 191 ? -16.932 2.738 18.039 1.00 90.44 191 VAL A O 1
ATOM 1451 N N . LEU A 1 192 ? -15.464 4.368 17.539 1.00 89.25 192 LEU A N 1
ATOM 1452 C CA . LEU A 1 192 ? -15.028 4.593 18.914 1.00 89.25 192 LEU A CA 1
ATOM 1453 C C . LEU A 1 192 ? -16.100 5.396 19.675 1.00 89.25 192 LEU A C 1
ATOM 1455 O O . LEU A 1 192 ? -16.556 6.434 19.188 1.00 89.25 192 LEU A O 1
ATOM 1459 N N . THR A 1 193 ? -16.511 4.916 20.846 1.00 86.44 193 THR A N 1
ATOM 1460 C CA . THR A 1 193 ? -17.530 5.533 21.721 1.00 86.44 193 THR A CA 1
ATOM 1461 C C . THR A 1 193 ? -16.939 6.146 22.985 1.00 86.44 193 THR A C 1
ATOM 1463 O O . THR A 1 193 ? -17.528 7.080 23.529 1.00 86.44 193 THR A O 1
ATOM 1466 N N . LYS A 1 194 ? -15.767 5.669 23.423 1.00 84.06 194 LYS A N 1
ATOM 1467 C CA . LYS A 1 194 ? -15.037 6.166 24.598 1.00 84.06 194 LYS A CA 1
ATOM 1468 C C . LYS A 1 194 ? -13.533 6.129 24.330 1.00 84.06 194 LYS A C 1
ATOM 1470 O O . LYS A 1 194 ? -13.038 5.199 23.692 1.00 84.06 194 LYS A O 1
ATOM 1475 N N . GLY A 1 195 ? -12.799 7.110 24.851 1.00 82.00 195 GLY A N 1
ATOM 1476 C CA . GLY A 1 195 ? -11.345 7.212 24.683 1.00 82.00 195 GLY A CA 1
ATOM 1477 C C . GLY A 1 195 ? -10.929 7.692 23.290 1.00 82.00 195 GLY A C 1
ATOM 1478 O O . GLY A 1 195 ? -11.734 8.253 22.547 1.00 82.00 195 GLY A O 1
ATOM 1479 N N . ALA A 1 196 ? -9.661 7.476 22.933 1.00 82.81 196 ALA A N 1
ATOM 1480 C CA . ALA A 1 196 ? -9.072 7.903 21.662 1.00 82.81 196 ALA A CA 1
ATOM 1481 C C . ALA A 1 196 ? -8.120 6.838 21.093 1.00 82.81 196 ALA A C 1
ATOM 1483 O O . ALA A 1 196 ? -7.531 6.066 21.849 1.00 82.81 196 ALA A O 1
ATOM 1484 N N . LEU A 1 197 ? -7.918 6.826 19.771 1.00 83.38 197 LEU A N 1
ATOM 1485 C CA . LEU A 1 197 ? -6.811 6.101 19.130 1.00 83.38 197 LEU A CA 1
ATOM 1486 C C . LEU A 1 197 ? -5.695 7.079 18.727 1.00 83.38 197 LEU A C 1
ATOM 1488 O O . LEU A 1 197 ? -5.961 8.239 18.406 1.00 83.38 197 LEU A O 1
ATOM 1492 N N . ALA A 1 198 ? -4.451 6.604 18.777 1.00 78.25 198 ALA A N 1
ATOM 1493 C CA . ALA A 1 198 ? -3.254 7.326 18.341 1.00 78.25 198 ALA A CA 1
ATOM 1494 C C . ALA A 1 198 ? -2.798 6.922 16.926 1.00 78.25 198 ALA A C 1
ATOM 1496 O O . ALA A 1 198 ? -2.079 7.673 16.271 1.00 78.25 198 ALA A O 1
ATOM 1497 N N . GLY A 1 199 ? -3.193 5.732 16.464 1.00 81.12 199 GLY A N 1
ATOM 1498 C CA . GLY A 1 199 ? -2.863 5.219 15.140 1.00 81.12 199 GLY A CA 1
ATOM 1499 C C . GLY A 1 199 ? -3.111 3.718 15.015 1.00 81.12 199 GLY A C 1
ATOM 1500 O O . GLY A 1 199 ? -3.794 3.106 15.841 1.00 81.12 199 GLY A O 1
ATOM 1501 N N . TYR A 1 200 ? -2.551 3.122 13.963 1.00 86.62 200 TYR A N 1
ATOM 1502 C CA . TYR A 1 200 ? -2.553 1.676 13.755 1.00 86.62 200 TYR A CA 1
ATOM 1503 C C . TYR A 1 200 ? -1.209 1.197 13.197 1.00 86.62 200 TYR A C 1
ATOM 1505 O O . TYR A 1 200 ? -0.488 1.957 12.547 1.00 86.62 200 TYR A O 1
ATOM 1513 N N . SER A 1 201 ? -0.887 -0.074 13.420 1.00 80.38 201 SER A N 1
ATOM 1514 C CA . SER A 1 201 ? 0.257 -0.755 12.810 1.00 80.38 201 SER A CA 1
ATOM 1515 C C . SER A 1 201 ? -0.184 -2.023 12.071 1.00 80.38 201 SER A C 1
ATOM 1517 O O . SER A 1 201 ? -1.358 -2.405 12.099 1.00 80.38 201 SER A O 1
ATOM 1519 N N . VAL A 1 202 ? 0.749 -2.635 11.336 1.00 83.25 202 VAL A N 1
ATOM 1520 C CA . VAL A 1 202 ? 0.503 -3.828 10.519 1.00 83.25 202 VAL A CA 1
ATOM 1521 C C . VAL A 1 202 ? 1.619 -4.848 10.732 1.00 83.25 202 VAL A C 1
ATOM 1523 O O . VAL A 1 202 ? 2.789 -4.544 10.501 1.00 83.25 202 VAL A O 1
ATOM 1526 N N . GLU A 1 203 ? 1.246 -6.068 11.110 1.00 80.88 203 GLU A N 1
ATOM 1527 C CA . GLU A 1 203 ? 2.137 -7.227 11.251 1.00 80.88 203 GLU A CA 1
ATOM 1528 C C . GLU A 1 203 ? 1.844 -8.307 10.186 1.00 80.88 203 GLU A C 1
ATOM 1530 O O . GLU A 1 203 ? 0.956 -8.148 9.344 1.00 80.88 203 GLU A O 1
ATOM 1535 N N . SER A 1 204 ? 2.627 -9.395 10.182 1.00 77.69 204 SER A N 1
ATOM 1536 C CA . SER A 1 204 ? 2.515 -10.521 9.230 1.00 77.69 204 SER A CA 1
ATOM 1537 C C . SER A 1 204 ? 2.543 -10.099 7.752 1.00 77.69 204 SER A C 1
ATOM 1539 O O . SER A 1 204 ? 1.691 -10.480 6.950 1.00 77.69 204 SER A O 1
ATOM 1541 N N . ARG A 1 205 ? 3.537 -9.275 7.397 1.00 77.94 205 ARG A N 1
ATOM 1542 C CA . ARG A 1 205 ? 3.877 -8.905 6.016 1.00 77.94 205 ARG A CA 1
ATOM 1543 C C . ARG A 1 205 ? 5.286 -9.384 5.703 1.00 77.94 205 ARG A C 1
ATOM 1545 O O . ARG A 1 205 ? 6.262 -8.791 6.161 1.00 77.94 205 ARG A O 1
ATOM 1552 N N . ASP A 1 206 ? 5.376 -10.461 4.937 1.00 71.62 206 ASP A N 1
ATOM 1553 C CA . ASP A 1 206 ? 6.608 -11.215 4.703 1.00 71.62 206 ASP A CA 1
ATOM 1554 C C . ASP A 1 206 ? 6.678 -11.782 3.271 1.00 71.62 206 ASP A C 1
ATOM 1556 O O . ASP A 1 206 ? 5.800 -11.561 2.435 1.00 71.62 206 ASP A O 1
ATOM 1560 N N . SER A 1 207 ? 7.755 -12.510 2.972 1.00 67.12 207 SER A N 1
ATOM 1561 C CA . SER A 1 207 ? 7.973 -13.165 1.679 1.00 67.12 207 SER A CA 1
ATOM 1562 C C . SER A 1 207 ? 7.101 -14.404 1.440 1.00 67.12 207 SER A C 1
ATOM 1564 O O . SER A 1 207 ? 7.066 -14.881 0.309 1.00 67.12 207 SER A O 1
ATOM 1566 N N . VAL A 1 208 ? 6.405 -14.925 2.458 1.00 68.00 208 VAL A N 1
ATOM 1567 C CA . VAL A 1 208 ? 5.482 -16.068 2.327 1.00 68.00 208 VAL A CA 1
ATOM 1568 C C . VAL A 1 208 ? 4.117 -15.580 1.842 1.00 68.00 208 VAL A C 1
ATOM 1570 O O . VAL A 1 208 ? 3.501 -16.178 0.965 1.00 68.00 208 VAL A O 1
ATOM 1573 N N . THR A 1 209 ? 3.662 -14.459 2.394 1.00 69.06 209 THR A N 1
ATOM 1574 C CA . THR A 1 209 ? 2.356 -13.845 2.127 1.00 69.06 209 THR A CA 1
ATOM 1575 C C . THR A 1 209 ? 2.379 -12.807 0.995 1.00 69.06 209 THR A C 1
ATOM 1577 O O . THR A 1 209 ? 1.356 -12.559 0.348 1.00 69.06 209 THR A O 1
ATOM 1580 N N . MET A 1 210 ? 3.550 -12.227 0.707 1.00 78.25 210 MET A N 1
ATOM 1581 C CA . MET A 1 210 ? 3.824 -11.325 -0.418 1.00 78.25 210 MET A CA 1
ATOM 1582 C C . MET A 1 210 ? 2.841 -10.128 -0.509 1.00 78.25 210 MET A C 1
ATOM 1584 O O . MET A 1 210 ? 2.752 -9.285 0.394 1.00 78.25 210 MET A O 1
ATOM 1588 N N . CYS A 1 211 ? 2.126 -10.018 -1.634 1.00 83.75 211 CYS A N 1
ATOM 1589 C CA . CYS A 1 211 ? 1.124 -8.987 -1.913 1.00 83.75 211 CYS A CA 1
ATOM 1590 C C . CYS A 1 211 ? -0.298 -9.425 -1.549 1.00 83.75 211 CYS A C 1
ATOM 1592 O O . CYS A 1 211 ? -1.202 -8.599 -1.563 1.00 83.75 211 CYS A O 1
ATOM 1594 N N . ASN A 1 212 ? -0.509 -10.706 -1.238 1.00 86.88 212 ASN A N 1
ATOM 1595 C CA . ASN A 1 212 ? -1.842 -11.314 -1.197 1.00 86.88 212 ASN A CA 1
ATOM 1596 C C . ASN A 1 212 ? -2.537 -11.134 0.163 1.00 86.88 212 ASN A C 1
ATOM 1598 O O . ASN A 1 212 ? -3.642 -11.624 0.378 1.00 86.88 212 ASN A O 1
ATOM 1602 N N . THR A 1 213 ? -1.908 -10.418 1.094 1.00 86.38 213 THR A N 1
ATOM 1603 C CA . THR A 1 213 ? -2.513 -9.994 2.356 1.00 86.38 213 THR A CA 1
ATOM 1604 C C . THR A 1 213 ? -2.121 -8.564 2.677 1.00 86.38 213 THR A C 1
ATOM 1606 O O . THR A 1 213 ? -0.968 -8.163 2.473 1.00 86.38 213 THR A O 1
ATOM 1609 N N . ARG A 1 214 ? -3.058 -7.799 3.239 1.00 88.75 214 ARG A N 1
ATOM 1610 C CA . ARG A 1 214 ? -2.738 -6.518 3.861 1.00 88.75 214 ARG A CA 1
ATOM 1611 C C . ARG A 1 214 ? -2.112 -6.670 5.252 1.00 88.75 214 ARG A C 1
ATOM 1613 O O . ARG A 1 214 ? -1.553 -5.699 5.748 1.00 88.75 214 ARG A O 1
ATOM 1620 N N . GLY A 1 215 ? -2.060 -7.894 5.786 1.00 86.19 215 GLY A N 1
ATOM 1621 C CA . GLY A 1 215 ? -1.421 -8.261 7.052 1.00 86.19 215 GLY A CA 1
ATOM 1622 C C . GLY A 1 215 ? -2.429 -8.351 8.194 1.00 86.19 215 GLY A C 1
ATOM 1623 O O . GLY A 1 215 ? -3.628 -8.506 7.964 1.00 86.19 215 GLY A O 1
ATOM 1624 N N . VAL A 1 216 ? -1.940 -8.244 9.427 1.00 85.94 216 VAL A N 1
ATOM 1625 C CA . VAL A 1 216 ? -2.778 -8.109 10.625 1.00 85.94 216 VAL A CA 1
ATOM 1626 C C . VAL A 1 216 ? -2.723 -6.673 11.106 1.00 85.94 216 VAL A C 1
ATOM 1628 O O . VAL A 1 216 ? -1.635 -6.167 11.360 1.00 85.94 216 VAL A O 1
ATOM 1631 N N . PHE A 1 217 ? -3.875 -6.027 11.266 1.00 88.56 217 PHE A N 1
ATOM 1632 C CA . PHE A 1 217 ? -3.939 -4.683 11.834 1.00 88.56 217 PHE A CA 1
ATOM 1633 C C . PHE A 1 217 ? -3.890 -4.730 13.359 1.00 88.56 217 PHE A C 1
ATOM 1635 O O . PHE A 1 217 ? -4.540 -5.576 13.978 1.00 88.56 217 PHE A O 1
ATOM 1642 N N . LEU A 1 218 ? -3.165 -3.786 13.951 1.00 82.62 218 LEU A N 1
ATOM 1643 C CA . LEU A 1 218 ? -3.219 -3.501 15.376 1.00 82.62 218 LEU A CA 1
ATOM 1644 C C . LEU A 1 218 ? -3.687 -2.060 15.556 1.00 82.62 218 LEU A C 1
ATOM 1646 O O . LEU A 1 218 ? -3.066 -1.149 15.011 1.00 82.62 218 LEU A O 1
ATOM 1650 N N . LEU A 1 219 ? -4.760 -1.843 16.312 1.00 84.06 219 LEU A N 1
ATOM 1651 C CA . LEU A 1 219 ? -5.183 -0.499 16.708 1.00 84.06 219 LEU A CA 1
ATOM 1652 C C . LEU A 1 219 ? -4.449 -0.099 17.990 1.00 84.06 219 LEU A C 1
ATOM 1654 O O . LEU A 1 219 ? -4.351 -0.906 18.916 1.00 84.06 219 LEU A O 1
ATOM 1658 N N . SER A 1 220 ? -3.962 1.140 18.052 1.00 81.25 220 SER A N 1
ATOM 1659 C CA . SER A 1 220 ? -3.231 1.667 19.207 1.00 81.25 220 SER A CA 1
ATOM 1660 C C . SER A 1 220 ? -4.052 2.736 19.933 1.00 81.25 220 SER A C 1
ATOM 1662 O O . SER A 1 220 ? -4.122 3.871 19.450 1.00 81.25 220 SER A O 1
ATOM 1664 N N . PRO A 1 221 ? -4.692 2.412 21.074 1.00 78.50 221 PRO A N 1
ATOM 1665 C CA . PRO A 1 221 ? -5.290 3.403 21.960 1.00 78.50 221 PRO A CA 1
ATOM 1666 C C . PRO A 1 221 ? -4.295 4.474 22.413 1.00 78.50 221 PRO A C 1
ATOM 1668 O O . PRO A 1 221 ? -3.127 4.198 22.680 1.00 78.50 221 PRO A O 1
ATOM 1671 N N . SER A 1 222 ? -4.785 5.705 22.513 1.00 71.88 222 SER A N 1
ATOM 1672 C CA . SER A 1 222 ? -4.065 6.825 23.112 1.00 71.88 222 SER A CA 1
ATOM 1673 C C . SER A 1 222 ? -4.304 6.841 24.623 1.00 71.88 222 SER A C 1
ATOM 1675 O O . SER A 1 222 ? -5.446 6.686 25.057 1.00 71.88 222 SER A O 1
ATOM 1677 N N . ILE A 1 223 ? -3.253 7.058 25.422 1.00 62.78 223 ILE A N 1
ATOM 1678 C CA . ILE A 1 223 ? -3.378 7.291 26.868 1.00 62.78 223 ILE A CA 1
ATOM 1679 C C . ILE A 1 223 ? -3.450 8.806 27.108 1.00 62.78 223 ILE A C 1
ATOM 1681 O O . ILE A 1 223 ? -2.474 9.507 26.828 1.00 62.78 223 ILE A O 1
ATOM 1685 N N . PRO A 1 224 ? -4.556 9.342 27.643 1.00 51.50 224 PRO A N 1
ATOM 1686 C CA . PRO A 1 224 ? -4.673 10.756 27.963 1.00 51.50 224 PRO A CA 1
ATOM 1687 C C . PRO A 1 224 ? -4.105 11.058 29.360 1.00 51.50 224 PRO A C 1
ATOM 1689 O O . PRO A 1 224 ? -4.860 11.278 30.305 1.00 51.50 224 PRO A O 1
ATOM 1692 N N . THR A 1 225 ? -2.778 11.110 29.502 1.00 41.94 225 THR A N 1
ATOM 1693 C CA . THR A 1 225 ? -2.122 11.626 30.719 1.00 41.94 225 THR A CA 1
ATOM 1694 C C . THR A 1 225 ? -0.965 12.572 30.388 1.00 41.94 225 THR A C 1
ATOM 1696 O O . THR A 1 225 ? -0.152 12.311 29.506 1.00 41.94 225 THR A O 1
ATOM 1699 N N . LEU A 1 226 ? -0.859 13.669 31.151 1.00 35.53 226 LEU A N 1
ATOM 1700 C CA . LEU A 1 226 ? 0.259 14.634 31.115 1.00 35.53 226 LEU A CA 1
ATOM 1701 C C . LEU A 1 226 ? 1.615 14.023 31.524 1.00 35.53 226 LEU A C 1
ATOM 1703 O O . LEU A 1 226 ? 2.654 14.664 31.386 1.00 35.53 226 LEU A O 1
ATOM 1707 N N . ILE A 1 227 ? 1.598 12.788 32.024 1.00 35.88 227 ILE A N 1
ATOM 1708 C CA . ILE A 1 227 ? 2.758 11.975 32.373 1.00 35.88 227 ILE A CA 1
ATOM 1709 C C . ILE A 1 227 ? 2.615 10.655 31.592 1.00 35.88 227 ILE A C 1
ATOM 1711 O O . ILE A 1 227 ? 1.542 10.051 31.652 1.00 35.88 227 ILE A O 1
ATOM 1715 N N . PRO A 1 228 ? 3.646 10.161 30.879 1.00 44.81 228 PRO A N 1
ATOM 1716 C CA . PRO A 1 228 ? 3.561 8.941 30.059 1.00 44.81 228 PRO A CA 1
ATOM 1717 C C . PRO A 1 228 ? 3.492 7.628 30.869 1.00 44.81 228 PRO A C 1
ATOM 1719 O O . PRO A 1 228 ? 3.678 6.545 30.319 1.00 44.81 228 PRO A O 1
ATOM 1722 N N . THR A 1 229 ? 3.239 7.706 32.176 1.00 49.62 229 THR A N 1
ATOM 1723 C CA . THR A 1 229 ? 3.135 6.576 33.103 1.00 49.62 229 THR A CA 1
ATOM 1724 C C . THR A 1 229 ? 1.857 6.714 33.921 1.00 49.62 229 THR A C 1
ATOM 1726 O O . THR A 1 229 ? 1.683 7.726 34.601 1.00 49.62 229 THR A O 1
ATOM 1729 N N . LEU A 1 230 ? 1.004 5.690 33.894 1.00 51.91 230 LEU A N 1
ATOM 1730 C CA . LEU A 1 230 ? -0.122 5.582 34.822 1.00 51.91 230 LEU A CA 1
ATOM 1731 C C . LEU A 1 230 ? 0.382 5.405 36.251 1.00 51.91 230 LEU A C 1
ATOM 1733 O O . LEU A 1 230 ? 1.304 4.621 36.491 1.00 51.91 230 LEU A O 1
ATOM 1737 N N . GLN A 1 231 ? -0.234 6.115 37.190 1.00 54.62 231 GLN A N 1
ATOM 1738 C CA . GLN A 1 231 ? 0.032 5.920 38.609 1.00 54.62 231 GLN A CA 1
ATOM 1739 C C . GLN A 1 231 ? -0.641 4.630 39.113 1.00 54.62 231 GLN A C 1
ATOM 1741 O O . GLN A 1 231 ? -1.661 4.203 38.561 1.00 54.62 231 GLN A O 1
ATOM 1746 N N . PRO A 1 232 ? -0.116 3.994 40.177 1.00 52.00 232 PRO A N 1
ATOM 1747 C CA . PRO A 1 232 ? -0.761 2.839 40.794 1.00 52.00 232 PRO A CA 1
ATOM 1748 C C . PRO A 1 232 ? -2.209 3.151 41.207 1.00 52.00 232 PRO A C 1
ATOM 1750 O O . PRO A 1 232 ? -2.448 3.979 42.082 1.00 52.00 232 PRO A O 1
ATOM 1753 N N . GLY A 1 233 ? -3.172 2.476 40.572 1.00 53.94 233 GLY A N 1
ATOM 1754 C CA . GLY A 1 233 ? -4.611 2.661 40.804 1.00 53.94 233 GLY A CA 1
ATOM 1755 C C . GLY A 1 233 ? -5.340 3.561 39.794 1.00 53.94 233 GLY A C 1
ATOM 1756 O O . GLY A 1 233 ? -6.565 3.633 39.848 1.00 53.94 233 GLY A O 1
ATOM 1757 N N . GLU A 1 234 ? -4.644 4.209 38.854 1.00 57.09 234 GLU A N 1
ATOM 1758 C CA . GLU A 1 234 ? -5.283 4.957 37.759 1.00 57.09 234 GLU A CA 1
ATOM 1759 C C . GLU A 1 234 ? -5.746 4.050 36.603 1.00 57.09 234 GLU A C 1
ATOM 1761 O O . GLU A 1 234 ? -5.123 3.034 36.292 1.00 57.09 234 GLU A O 1
ATOM 1766 N N . ALA A 1 235 ? -6.824 4.456 35.919 1.00 60.94 235 ALA A N 1
ATOM 1767 C CA . ALA A 1 235 ? -7.404 3.741 34.781 1.00 60.94 235 ALA A CA 1
ATOM 1768 C C . ALA A 1 235 ? -8.115 4.702 33.802 1.00 60.94 235 ALA A C 1
ATOM 1770 O O . ALA A 1 235 ? -8.984 5.464 34.216 1.00 60.94 235 ALA A O 1
ATOM 1771 N N . SER A 1 236 ? -7.829 4.640 32.494 1.00 62.47 236 SER A N 1
ATOM 1772 C CA . SER A 1 236 ? -8.519 5.424 31.446 1.00 62.47 236 SER A CA 1
ATOM 1773 C C . SER A 1 236 ? -9.184 4.538 30.387 1.00 62.47 236 SER A C 1
ATOM 1775 O O . SER A 1 236 ? -8.591 3.614 29.858 1.00 62.47 236 SER A O 1
ATOM 1777 N N . ALA A 1 237 ? -10.452 4.794 30.070 1.00 69.62 237 ALA A N 1
ATOM 1778 C CA . ALA A 1 237 ? -11.239 3.910 29.214 1.00 69.62 237 ALA A CA 1
ATOM 1779 C C . ALA A 1 237 ? -11.055 4.110 27.710 1.00 69.62 237 ALA A C 1
ATOM 1781 O O . ALA A 1 237 ? -11.001 5.242 27.231 1.00 69.62 237 ALA A O 1
ATOM 1782 N N . PHE A 1 238 ? -11.113 3.000 26.969 1.00 74.44 238 PHE A N 1
ATOM 1783 C CA . PHE A 1 238 ? -11.475 2.999 25.556 1.00 74.44 238 PHE A CA 1
ATOM 1784 C C . PHE A 1 238 ? -12.592 1.981 25.286 1.00 74.44 238 PHE A C 1
ATOM 1786 O O . PHE A 1 238 ? -12.701 0.947 25.954 1.00 74.44 238 PHE A O 1
ATOM 1793 N N . GLU A 1 239 ? -13.437 2.302 24.311 1.00 79.25 239 GLU A N 1
ATOM 1794 C CA . GLU A 1 239 ? -14.623 1.529 23.949 1.00 79.25 239 GLU A CA 1
ATOM 1795 C C . GLU A 1 239 ? -14.976 1.788 22.482 1.00 79.25 239 GLU A C 1
ATOM 1797 O O . GLU A 1 239 ? -14.814 2.905 21.982 1.00 79.25 239 GLU A O 1
ATOM 1802 N N . TRP A 1 240 ? -15.465 0.759 21.793 1.00 85.31 240 TRP A N 1
ATOM 1803 C CA . TRP A 1 240 ? -16.008 0.871 20.445 1.00 85.31 240 TRP A CA 1
ATOM 1804 C C . TRP A 1 240 ? -17.289 0.051 20.303 1.00 85.31 240 TRP A C 1
ATOM 1806 O O . TRP A 1 240 ? -17.466 -0.971 20.968 1.00 85.31 240 TRP A O 1
ATOM 1816 N N . THR A 1 241 ? -18.139 0.447 19.362 1.00 83.25 241 THR A N 1
ATOM 1817 C CA . THR A 1 241 ? -19.356 -0.282 18.986 1.00 83.25 241 THR A CA 1
ATOM 1818 C C . THR A 1 241 ? -19.205 -0.870 17.589 1.00 83.25 241 THR A C 1
ATOM 1820 O O . THR A 1 241 ? -18.715 -0.198 16.676 1.00 83.25 241 THR A O 1
ATOM 1823 N N . TRP A 1 242 ? -19.661 -2.111 17.405 1.00 85.50 242 TRP A N 1
ATOM 1824 C CA . TRP A 1 242 ? -19.783 -2.748 16.092 1.00 85.50 242 TRP A CA 1
ATOM 1825 C C . TRP A 1 242 ? -21.205 -2.641 15.557 1.00 85.50 242 TRP A C 1
ATOM 1827 O O . TRP A 1 242 ? -22.172 -2.768 16.306 1.00 85.50 242 TRP A O 1
ATOM 1837 N N . PHE A 1 243 ? -21.339 -2.427 14.253 1.00 85.50 243 PHE A N 1
ATOM 1838 C CA . PHE A 1 243 ? -22.633 -2.346 13.582 1.00 85.50 243 PHE A CA 1
ATOM 1839 C C . PHE A 1 243 ? -22.515 -2.766 12.114 1.00 85.50 243 PHE A C 1
ATOM 1841 O O . PHE A 1 243 ? -21.481 -2.557 11.478 1.00 85.50 243 PHE A O 1
ATOM 1848 N N . LEU A 1 244 ? -23.573 -3.379 11.584 1.00 85.12 244 LEU A N 1
ATOM 1849 C CA . LEU A 1 244 ? -23.743 -3.540 10.141 1.00 85.12 244 LEU A CA 1
ATOM 1850 C C . LEU A 1 244 ? -24.342 -2.253 9.572 1.00 85.12 244 LEU A C 1
ATOM 1852 O O . LEU A 1 244 ? -25.145 -1.615 10.253 1.00 85.12 244 LEU A O 1
ATOM 1856 N N . TRP A 1 245 ? -23.953 -1.869 8.355 1.00 86.50 245 TRP A N 1
ATOM 1857 C CA . TRP A 1 245 ? -24.336 -0.580 7.777 1.00 86.50 245 TRP A CA 1
ATOM 1858 C C . TRP A 1 245 ? -24.642 -0.616 6.276 1.00 86.50 245 TRP A C 1
ATOM 1860 O O . TRP A 1 245 ? -24.138 -1.458 5.528 1.00 86.50 245 TRP A O 1
ATOM 1870 N N . GLU A 1 246 ? -25.450 0.366 5.864 1.00 82.94 246 GLU A N 1
ATOM 1871 C CA . GLU A 1 246 ? -25.782 0.705 4.469 1.00 82.94 246 GLU A CA 1
ATOM 1872 C C . GLU A 1 246 ? -25.335 2.143 4.150 1.00 82.94 246 GLU A C 1
ATOM 1874 O O . GLU A 1 246 ? -24.572 2.341 3.208 1.00 82.94 246 GLU A O 1
ATOM 1879 N N . ASP A 1 247 ? -25.626 3.107 5.038 1.00 84.31 247 ASP A N 1
ATOM 1880 C CA . ASP A 1 247 ? -24.842 4.345 5.175 1.00 84.31 247 ASP A CA 1
ATOM 1881 C C . ASP A 1 247 ? -24.027 4.309 6.482 1.00 84.31 247 ASP A C 1
ATOM 1883 O O . ASP A 1 247 ? -24.556 4.406 7.592 1.00 84.31 247 ASP A O 1
ATOM 1887 N N . PHE A 1 248 ? -22.705 4.159 6.355 1.00 86.75 248 PHE A N 1
ATOM 1888 C CA . PHE A 1 248 ? -21.777 4.139 7.492 1.00 86.75 248 PHE A CA 1
ATOM 1889 C C . PHE A 1 248 ? -21.743 5.471 8.255 1.00 86.75 248 PHE A C 1
ATOM 1891 O O . PHE A 1 248 ? -21.476 5.518 9.458 1.00 86.75 248 PHE A O 1
ATOM 1898 N N . PHE A 1 249 ? -21.932 6.575 7.538 1.00 83.62 249 PHE A N 1
ATOM 1899 C CA . PHE A 1 249 ? -21.633 7.918 7.994 1.00 83.62 249 PHE A CA 1
ATOM 1900 C C . PHE A 1 249 ? -22.776 8.590 8.749 1.00 83.62 249 PHE A C 1
ATOM 1902 O O . PHE A 1 249 ? -22.477 9.382 9.647 1.00 83.62 249 PHE A O 1
ATOM 1909 N N . GLU A 1 250 ? -24.021 8.239 8.442 1.00 80.19 250 GLU A N 1
ATOM 1910 C CA . GLU A 1 250 ? -25.210 8.586 9.223 1.00 80.19 250 GLU A CA 1
ATOM 1911 C C . GLU A 1 250 ? -25.343 7.681 10.455 1.00 80.19 250 GLU A C 1
ATOM 1913 O O . GLU A 1 250 ? -25.418 8.160 11.588 1.00 80.19 250 GLU A O 1
ATOM 1918 N N . GLN A 1 251 ? -25.275 6.357 10.268 1.00 79.19 251 GLN A N 1
ATOM 1919 C CA . GLN A 1 251 ? -25.558 5.392 11.338 1.00 79.19 251 GLN A CA 1
ATOM 1920 C C . GLN A 1 251 ? -24.570 5.468 12.514 1.00 79.19 251 GLN A C 1
ATOM 1922 O O . GLN A 1 251 ? -24.962 5.224 13.660 1.00 79.19 251 GLN A O 1
ATOM 1927 N N . ARG A 1 252 ? -23.309 5.850 12.271 1.00 76.62 252 ARG A N 1
ATOM 1928 C CA . ARG A 1 252 ? -22.314 6.089 13.334 1.00 76.62 252 ARG A CA 1
ATOM 1929 C C . ARG A 1 252 ? -22.606 7.335 14.178 1.00 76.62 252 ARG A C 1
ATOM 1931 O O . ARG A 1 252 ? -22.277 7.337 15.358 1.00 76.62 252 ARG A O 1
ATOM 1938 N N . ALA A 1 253 ? -23.198 8.383 13.593 1.00 71.75 253 ALA A N 1
ATOM 1939 C CA . ALA A 1 253 ? -23.392 9.673 14.264 1.00 71.75 253 ALA A CA 1
ATOM 1940 C C . ALA A 1 253 ? -24.454 9.579 15.371 1.00 71.75 253 ALA A C 1
ATOM 1942 O O . ALA A 1 253 ? -24.384 10.294 16.364 1.00 71.75 253 ALA A O 1
ATOM 1943 N N . VAL A 1 254 ? -25.384 8.631 15.222 1.00 74.50 254 VAL A N 1
ATOM 1944 C CA . VAL A 1 254 ? -26.358 8.235 16.249 1.00 74.50 254 VAL A CA 1
ATOM 1945 C C . VAL A 1 254 ? -25.713 7.384 17.357 1.00 74.50 254 VAL A C 1
ATOM 1947 O O . VAL A 1 254 ? -26.165 7.415 18.496 1.00 74.50 254 VAL A O 1
ATOM 1950 N N . ARG A 1 255 ? -24.657 6.619 17.038 1.00 81.06 255 ARG A N 1
ATOM 1951 C CA . ARG A 1 255 ? -24.039 5.618 17.935 1.00 81.06 255 ARG A CA 1
ATOM 1952 C C . ARG A 1 255 ? -22.894 6.156 18.789 1.00 81.06 255 ARG A C 1
ATOM 1954 O O . ARG A 1 255 ? -22.670 5.641 19.875 1.00 81.06 255 ARG A O 1
ATOM 1961 N N . SER A 1 256 ? -22.166 7.171 18.325 1.00 85.69 256 SER A N 1
ATOM 1962 C CA . SER A 1 256 ? -21.049 7.759 19.071 1.00 85.69 256 SER A CA 1
ATOM 1963 C C . SER A 1 256 ? -21.226 9.262 19.255 1.00 85.69 256 SER A C 1
ATOM 1965 O O . SER A 1 256 ? -21.156 10.034 18.301 1.00 85.69 256 SER A O 1
ATOM 1967 N N . LYS A 1 257 ? -21.399 9.685 20.514 1.00 85.25 257 LYS A N 1
ATOM 1968 C CA . LYS A 1 257 ? -21.490 11.106 20.898 1.00 85.25 257 LYS A CA 1
ATOM 1969 C C . LYS A 1 257 ? -20.159 11.852 20.719 1.00 85.25 257 LYS A C 1
ATOM 1971 O O . LYS A 1 257 ? -20.159 13.058 20.484 1.00 85.25 257 LYS A O 1
ATOM 1976 N N . GLN A 1 258 ? -19.037 11.131 20.791 1.00 88.94 258 GLN A N 1
ATOM 1977 C CA . GLN A 1 258 ? -17.691 11.686 20.610 1.00 88.94 258 GLN A CA 1
ATOM 1978 C C . GLN A 1 258 ? -17.253 11.799 19.144 1.00 88.94 258 GLN A C 1
ATOM 1980 O O . GLN A 1 258 ? -16.188 12.345 18.857 1.00 88.94 258 GLN A O 1
ATOM 1985 N N . PHE A 1 259 ? -18.048 11.267 18.213 1.00 89.75 259 PHE A N 1
ATOM 1986 C CA . PHE A 1 259 ? -17.696 11.227 16.804 1.00 89.75 259 PHE A CA 1
ATOM 1987 C C . PHE A 1 259 ? -18.033 12.544 16.074 1.00 89.75 259 PHE A C 1
ATOM 1989 O O . PHE A 1 259 ? -19.185 12.979 16.026 1.00 89.75 259 PHE A O 1
ATOM 1996 N N . ILE A 1 260 ? -17.017 13.128 15.434 1.00 90.06 260 ILE A N 1
ATOM 1997 C CA . ILE A 1 260 ? -17.083 14.350 14.626 1.00 90.06 260 ILE A CA 1
ATOM 1998 C C . ILE A 1 260 ? -16.766 13.994 13.164 1.00 90.06 260 ILE A C 1
ATOM 2000 O O . ILE A 1 260 ? -15.654 13.578 12.823 1.00 90.06 260 ILE A O 1
ATOM 2004 N N . ARG A 1 261 ? -17.731 14.187 12.259 1.00 90.44 261 ARG A N 1
ATOM 2005 C CA . ARG A 1 261 ? -17.527 14.092 10.806 1.00 90.44 261 ARG A CA 1
ATOM 2006 C C . ARG A 1 261 ? -16.918 15.388 10.304 1.00 90.44 261 ARG A C 1
ATOM 2008 O O . ARG A 1 261 ? -17.622 16.384 10.176 1.00 90.44 261 ARG A O 1
ATOM 2015 N N . VAL A 1 262 ? -15.642 15.326 9.944 1.00 91.06 262 VAL A N 1
ATOM 2016 C CA . VAL A 1 262 ? -14.962 16.359 9.159 1.00 91.06 262 VAL A CA 1
ATOM 2017 C C . VAL A 1 262 ? -15.092 16.015 7.673 1.00 91.06 262 VAL A C 1
ATOM 2019 O O . VAL A 1 262 ? -14.777 14.895 7.267 1.00 91.06 262 VAL A O 1
ATOM 2022 N N . LYS A 1 263 ? -15.560 16.960 6.855 1.00 91.69 263 LYS A N 1
ATOM 2023 C CA . LYS A 1 263 ? -15.556 16.874 5.388 1.00 91.69 263 LYS A CA 1
ATOM 2024 C C . LYS A 1 263 ? -15.073 18.202 4.811 1.00 91.69 263 LYS A C 1
ATOM 2026 O O . LYS A 1 263 ? -15.733 19.222 4.995 1.00 91.69 263 LYS A O 1
ATOM 2031 N N . SER A 1 264 ? -13.958 18.164 4.091 1.00 90.69 264 SER A N 1
ATOM 2032 C CA . SER A 1 264 ? -13.428 19.304 3.339 1.00 90.69 264 SER A CA 1
ATOM 2033 C C . SER A 1 264 ? -14.000 19.351 1.912 1.00 90.69 264 SER A C 1
ATOM 2035 O O . SER A 1 264 ? -14.470 18.327 1.406 1.00 90.69 264 SER A O 1
ATOM 2037 N N . ASN A 1 265 ? -13.966 20.515 1.258 1.00 90.25 265 ASN A N 1
ATOM 2038 C CA . ASN A 1 265 ? -14.262 20.656 -0.175 1.00 90.25 265 ASN A CA 1
ATOM 2039 C C . ASN A 1 265 ? -13.164 20.035 -1.060 1.00 90.25 265 ASN A C 1
ATOM 2041 O O . ASN A 1 265 ? -13.477 19.378 -2.049 1.00 90.25 265 ASN A O 1
ATOM 2045 N N . SER A 1 266 ? -11.901 20.184 -0.659 1.00 89.56 266 SER A N 1
ATOM 2046 C CA . SER A 1 266 ? -10.738 19.455 -1.179 1.00 89.56 266 SER A CA 1
ATOM 2047 C C . SER A 1 266 ? -9.828 19.035 -0.022 1.00 89.56 266 SER A C 1
ATOM 2049 O O . SER A 1 266 ? -9.851 19.653 1.039 1.00 89.56 266 SER A O 1
ATOM 2051 N N . ASN A 1 267 ? -9.013 17.996 -0.204 1.00 89.88 267 ASN A N 1
ATOM 2052 C CA . ASN A 1 267 ? -7.954 17.645 0.756 1.00 89.88 267 ASN A CA 1
ATOM 2053 C C . ASN A 1 267 ? -6.564 18.123 0.294 1.00 89.88 267 ASN A C 1
ATOM 2055 O O . ASN A 1 267 ? -5.619 18.088 1.078 1.00 89.88 267 ASN A O 1
ATOM 2059 N N . THR A 1 268 ? -6.462 18.627 -0.941 1.00 91.00 268 THR A N 1
ATOM 2060 C CA . THR A 1 268 ? -5.250 19.239 -1.498 1.00 91.00 268 THR A CA 1
ATOM 2061 C C . THR A 1 268 ? -5.596 20.581 -2.141 1.00 91.00 268 THR A C 1
ATOM 2063 O O . THR A 1 268 ? -6.465 20.631 -3.011 1.00 91.00 268 THR A O 1
ATOM 2066 N N . PHE A 1 269 ? -4.914 21.644 -1.720 1.00 90.75 269 PHE A N 1
ATOM 2067 C CA . PHE A 1 269 ? -5.134 23.031 -2.146 1.00 90.75 269 PHE A CA 1
ATOM 2068 C C . PHE A 1 269 ? -3.924 23.583 -2.895 1.00 90.75 269 PHE A C 1
ATOM 2070 O O . PHE A 1 269 ? -2.797 23.133 -2.669 1.00 90.75 269 PHE A O 1
ATOM 2077 N N . VAL A 1 270 ? -4.143 24.560 -3.773 1.00 89.00 270 VAL A N 1
ATOM 2078 C CA . VAL A 1 270 ? -3.094 25.140 -4.622 1.00 89.00 270 VAL A CA 1
ATOM 2079 C C . VAL A 1 270 ? -2.832 26.604 -4.259 1.00 89.00 270 VAL A C 1
ATOM 2081 O O . VAL A 1 270 ? -3.617 27.484 -4.601 1.00 89.00 270 VAL A O 1
ATOM 2084 N N . GLY A 1 271 ? -1.693 26.885 -3.618 1.00 78.44 271 GLY A N 1
ATOM 2085 C CA . GLY A 1 271 ? -1.345 28.244 -3.175 1.00 78.44 271 GLY A CA 1
ATOM 2086 C C . GLY A 1 271 ? -2.372 28.830 -2.195 1.00 78.44 271 GLY A C 1
ATOM 2087 O O . GLY A 1 271 ? -2.858 28.116 -1.326 1.00 78.44 271 GLY A O 1
ATOM 2088 N N . GLU A 1 272 ? -2.726 30.109 -2.355 1.00 80.25 272 GLU A N 1
ATOM 2089 C CA . GLU A 1 272 ? -3.700 30.834 -1.510 1.00 80.25 272 GLU A CA 1
ATOM 2090 C C . GLU A 1 272 ? -5.177 30.526 -1.858 1.00 80.25 272 GLU A C 1
ATOM 2092 O O . GLU A 1 272 ? -6.048 31.396 -1.828 1.00 80.25 272 GLU A O 1
ATOM 2097 N N . GLU A 1 273 ? -5.482 29.282 -2.227 1.00 89.19 273 GLU A N 1
ATOM 2098 C CA . GLU A 1 273 ? -6.848 28.836 -2.517 1.00 89.19 273 GLU A CA 1
ATOM 2099 C C . GLU A 1 273 ? -7.723 28.846 -1.250 1.00 89.19 273 GLU A C 1
ATOM 2101 O O . GLU A 1 273 ? -7.274 28.501 -0.153 1.00 89.19 273 GLU A O 1
ATOM 2106 N N . THR A 1 274 ? -8.998 29.224 -1.381 1.00 90.25 274 THR A N 1
ATOM 2107 C CA . THR A 1 274 ? -9.941 29.219 -0.256 1.00 90.25 274 THR A CA 1
ATOM 2108 C C . THR A 1 274 ? -10.572 27.840 -0.061 1.00 90.25 274 THR A C 1
ATOM 2110 O O . THR A 1 274 ? -11.299 27.313 -0.906 1.00 90.25 274 THR A O 1
ATOM 2113 N N . GLY A 1 275 ? -10.303 27.243 1.097 1.00 90.44 275 GLY A N 1
ATOM 2114 C CA . GLY A 1 275 ? -10.875 25.975 1.525 1.00 90.44 275 GLY A CA 1
ATOM 2115 C C . GLY A 1 275 ? -12.086 26.154 2.433 1.00 90.44 275 GLY A C 1
ATOM 2116 O O . GLY A 1 275 ? -12.228 27.152 3.145 1.00 90.44 275 GLY A O 1
ATOM 2117 N N . SER A 1 276 ? -12.965 25.155 2.429 1.00 92.25 276 SER A N 1
ATOM 2118 C CA . SER A 1 276 ? -14.125 25.100 3.315 1.00 92.25 276 SER A CA 1
ATOM 2119 C C . SER A 1 276 ? -14.295 23.713 3.917 1.00 92.25 276 SER A C 1
ATOM 2121 O O . SER A 1 276 ? -14.175 22.683 3.251 1.00 92.25 276 SER A O 1
ATOM 2123 N N . ILE A 1 277 ? -14.567 23.696 5.218 1.00 92.88 277 ILE A N 1
ATOM 2124 C CA . ILE A 1 277 ? -14.671 22.488 6.029 1.00 92.88 277 ILE A CA 1
ATOM 2125 C C . ILE A 1 277 ? -16.040 22.468 6.670 1.00 92.88 277 ILE A C 1
ATOM 2127 O O . ILE A 1 277 ? -16.440 23.429 7.316 1.00 92.88 277 ILE A O 1
ATOM 2131 N N . THR A 1 278 ? -16.726 21.345 6.524 1.00 93.38 278 THR A N 1
ATOM 2132 C CA . THR A 1 278 ? -17.999 21.060 7.179 1.00 93.38 278 THR A CA 1
ATOM 2133 C C . THR A 1 278 ? -17.785 20.053 8.304 1.00 93.38 278 THR A C 1
ATOM 2135 O O . THR A 1 278 ? -17.114 19.030 8.135 1.00 93.38 278 THR A O 1
ATOM 2138 N N . LEU A 1 279 ? -18.346 20.373 9.464 1.00 92.44 279 LEU A N 1
ATOM 2139 C CA . LEU A 1 279 ? -18.328 19.603 10.697 1.00 92.44 279 LEU A CA 1
ATOM 2140 C C . LEU A 1 279 ? -19.764 19.197 11.028 1.00 92.44 279 LEU A C 1
ATOM 2142 O O . LEU A 1 279 ? -20.674 20.021 10.972 1.00 92.44 279 LEU A O 1
ATOM 2146 N N . SER A 1 280 ? -19.974 17.932 11.376 1.00 90.44 280 SER A N 1
ATOM 2147 C CA . SER A 1 280 ? -21.280 17.415 11.810 1.00 90.44 280 SER A CA 1
ATOM 2148 C C . SER A 1 280 ? -21.103 16.267 12.803 1.00 90.44 280 SER A C 1
ATOM 2150 O O . SER A 1 280 ? -20.146 15.500 12.708 1.00 90.44 280 SER A O 1
ATOM 2152 N N . GLY A 1 281 ? -22.004 16.150 13.774 1.00 87.25 281 GLY A N 1
ATOM 2153 C CA . GLY A 1 281 ? -21.931 15.155 14.847 1.00 87.25 281 GLY A CA 1
ATOM 2154 C C . GLY A 1 281 ? -22.699 15.620 16.081 1.00 87.25 281 GLY A C 1
ATOM 2155 O O . GLY A 1 281 ? -22.998 16.803 16.209 1.00 87.25 281 GLY A O 1
ATOM 2156 N N . ALA A 1 282 ? -23.013 14.705 17.000 1.00 85.56 282 ALA A N 1
ATOM 2157 C CA . ALA A 1 282 ? -23.847 15.016 18.166 1.00 85.56 282 ALA A CA 1
ATOM 2158 C C . ALA A 1 282 ? -23.218 16.041 19.137 1.00 85.56 282 ALA A C 1
ATOM 2160 O O . ALA A 1 282 ? -23.941 16.722 19.857 1.00 85.56 282 ALA A O 1
ATOM 2161 N N . SER A 1 283 ? -21.885 16.159 19.151 1.00 85.38 283 SER A N 1
ATOM 2162 C CA . SER A 1 283 ? -21.118 17.124 19.956 1.00 85.38 283 SER A CA 1
ATOM 2163 C C . SER A 1 283 ? -20.734 18.409 19.204 1.00 85.38 283 SER A C 1
ATOM 2165 O O . SER A 1 283 ? -19.997 19.237 19.735 1.00 85.38 283 SER A O 1
ATOM 2167 N N . VAL A 1 284 ? -21.195 18.588 17.960 1.00 87.06 284 VAL A N 1
ATOM 2168 C CA . VAL A 1 284 ? -20.829 19.733 17.114 1.00 87.06 284 VAL A CA 1
ATOM 2169 C C . VAL A 1 284 ? -21.891 20.828 17.229 1.00 87.06 284 VAL A C 1
ATOM 2171 O O . VAL A 1 284 ? -23.045 20.630 16.863 1.00 87.06 284 VAL A O 1
ATOM 2174 N N . ASN A 1 285 ? -21.495 21.996 17.734 1.00 87.56 285 ASN A N 1
ATOM 2175 C CA . ASN A 1 285 ? -22.360 23.160 17.941 1.00 87.56 285 ASN A CA 1
ATOM 2176 C C . ASN A 1 285 ? -21.581 24.477 17.715 1.00 87.56 285 ASN A C 1
ATOM 2178 O O . ASN A 1 285 ? -20.407 24.456 17.344 1.00 87.56 285 ASN A O 1
ATOM 2182 N N . SER A 1 286 ? -22.209 25.631 17.973 1.00 86.00 286 SER A N 1
ATOM 2183 C CA . SER A 1 286 ? -21.606 26.969 17.809 1.00 86.00 286 SER A CA 1
ATOM 2184 C C . SER A 1 286 ? -20.370 27.249 18.676 1.00 86.00 286 SER A C 1
ATOM 2186 O O . SER A 1 286 ? -19.649 28.207 18.407 1.00 86.00 286 SER A O 1
ATOM 2188 N N . ASN A 1 287 ? -20.112 26.439 19.707 1.00 86.94 287 ASN A N 1
ATOM 2189 C CA . ASN A 1 287 ? -18.929 26.546 20.562 1.00 86.94 287 ASN A CA 1
ATOM 2190 C C . ASN A 1 287 ? -17.744 25.723 20.036 1.00 86.94 287 ASN A C 1
ATOM 2192 O O . ASN A 1 287 ? -16.639 25.851 20.572 1.00 86.94 287 ASN A O 1
ATOM 2196 N N . ALA A 1 288 ? -17.954 24.877 19.018 1.00 88.81 288 ALA A N 1
ATOM 2197 C CA . ALA A 1 288 ? -16.881 24.126 18.384 1.00 88.81 288 ALA A CA 1
ATOM 2198 C C . ALA A 1 288 ? -15.845 25.078 17.765 1.00 88.81 288 ALA A C 1
ATOM 2200 O O . ALA A 1 288 ? -16.160 26.181 17.308 1.00 88.81 288 ALA A O 1
ATOM 2201 N N . ARG A 1 289 ? -14.581 24.655 17.768 1.00 90.25 289 ARG A N 1
ATOM 2202 C CA . ARG A 1 289 ? -13.462 25.476 17.306 1.00 90.25 289 ARG A CA 1
ATOM 2203 C C . ARG A 1 289 ? -12.556 24.709 16.362 1.00 90.25 289 ARG A C 1
ATOM 2205 O O . ARG A 1 289 ? -12.237 23.550 16.612 1.00 90.25 289 ARG A O 1
ATOM 2212 N N . VAL A 1 290 ? -12.079 25.392 15.326 1.00 89.81 290 VAL A N 1
ATOM 2213 C CA . VAL A 1 290 ? -10.990 24.936 14.450 1.00 89.81 290 VAL A CA 1
ATOM 2214 C C . VAL A 1 290 ? -9.810 25.869 14.693 1.00 89.81 290 VAL A C 1
ATOM 2216 O O . VAL A 1 290 ? -9.970 27.084 14.631 1.00 89.81 290 VAL A O 1
ATOM 2219 N N . TYR A 1 291 ? -8.648 25.333 15.075 1.00 85.50 291 TYR A N 1
ATOM 2220 C CA . TYR A 1 291 ? -7.501 26.142 15.539 1.00 85.50 291 TYR A CA 1
ATOM 2221 C C . TYR A 1 291 ? -7.829 27.150 16.660 1.00 85.50 291 TYR A C 1
ATOM 2223 O O . TYR A 1 291 ? -7.221 28.212 16.765 1.00 85.50 291 TYR A O 1
ATOM 2231 N N . GLY A 1 292 ? -8.820 26.844 17.501 1.00 82.75 292 GLY A N 1
ATOM 2232 C CA . GLY A 1 292 ? -9.301 27.770 18.531 1.00 82.75 292 GLY A CA 1
ATOM 2233 C C . GLY A 1 292 ? -10.196 28.907 18.010 1.00 82.75 292 GLY A C 1
ATOM 2234 O O . GLY A 1 292 ? -10.788 29.611 18.829 1.00 82.75 292 GLY A O 1
ATOM 2235 N N . GLN A 1 293 ? -10.359 29.064 16.693 1.00 87.69 293 GLN A N 1
ATOM 2236 C CA . GLN A 1 293 ? -11.297 30.005 16.073 1.00 87.69 293 GLN A CA 1
ATOM 2237 C C . GLN A 1 293 ? -12.714 29.420 16.044 1.00 87.69 293 GLN A C 1
ATOM 2239 O O . GLN A 1 293 ? -12.881 28.209 15.909 1.00 87.69 293 GLN A O 1
ATOM 2244 N N . ALA A 1 294 ? -13.732 30.271 16.189 1.00 88.38 294 ALA A N 1
ATOM 2245 C CA . ALA A 1 294 ? -15.133 29.852 16.176 1.00 88.38 294 ALA A CA 1
ATOM 2246 C C . ALA 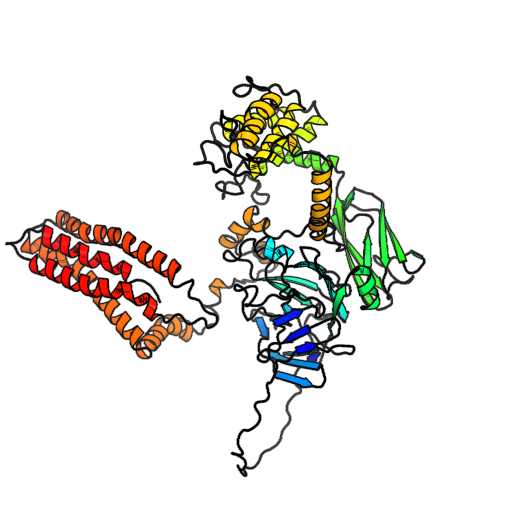A 1 294 ? -15.607 29.465 14.763 1.00 88.38 294 ALA A C 1
ATOM 2248 O O . ALA A 1 294 ? -15.150 30.026 13.767 1.00 88.38 294 ALA A O 1
ATOM 2249 N N . VAL A 1 295 ? -16.551 28.527 14.693 1.00 92.31 295 VAL A N 1
ATOM 2250 C CA . VAL A 1 295 ? -17.176 28.059 13.445 1.00 92.31 295 VAL A CA 1
ATOM 2251 C C . VAL A 1 295 ? -18.566 28.676 13.246 1.00 92.31 295 VAL A C 1
ATOM 2253 O O . VAL A 1 295 ? -19.213 29.090 14.206 1.00 92.31 295 VAL A O 1
ATOM 2256 N N . GLN A 1 296 ? -19.047 28.730 12.004 1.00 91.88 296 GLN A N 1
ATOM 2257 C CA . GLN A 1 296 ? -20.392 29.217 11.674 1.00 91.88 296 GLN A CA 1
ATOM 2258 C C . GLN A 1 296 ? -21.351 28.031 11.541 1.00 91.88 296 GLN A C 1
ATOM 2260 O O . GLN A 1 296 ? -21.126 27.180 10.690 1.00 91.88 296 GLN A O 1
ATOM 2265 N N . CYS A 1 297 ? -22.409 27.950 12.349 1.00 90.50 297 CYS A N 1
ATOM 2266 C CA . CYS A 1 297 ? -23.325 26.802 12.340 1.00 90.50 297 CYS A CA 1
ATOM 2267 C C . CYS A 1 297 ? -24.723 27.156 11.833 1.00 90.50 297 CYS A C 1
ATOM 2269 O O . CYS A 1 297 ? -25.303 28.152 12.263 1.00 90.50 297 CYS A O 1
ATOM 2271 N N . ALA A 1 298 ? -25.278 26.285 10.991 1.00 86.56 298 ALA A N 1
ATOM 2272 C CA . ALA A 1 298 ? -26.671 26.287 10.557 1.00 86.56 298 ALA A CA 1
ATOM 2273 C C . ALA A 1 298 ? -27.184 24.837 10.520 1.00 86.56 298 ALA A C 1
ATOM 2275 O O . ALA A 1 298 ? -26.461 23.937 10.101 1.00 86.56 298 ALA A O 1
ATOM 2276 N N . ASP A 1 299 ? -28.405 24.598 11.002 1.00 80.44 299 ASP A N 1
ATOM 2277 C CA . ASP A 1 299 ? -29.108 23.304 10.919 1.00 80.44 299 ASP A CA 1
ATOM 2278 C C . ASP A 1 299 ? -28.295 22.066 11.372 1.00 80.44 299 ASP A C 1
ATOM 2280 O O . ASP A 1 299 ? -28.383 20.982 10.798 1.00 80.44 299 ASP A O 1
ATOM 2284 N N . GLY A 1 300 ? -27.476 22.219 12.421 1.00 78.00 300 GLY A N 1
ATOM 2285 C CA . GLY A 1 300 ? -26.641 21.138 12.973 1.00 78.00 300 GLY A CA 1
ATOM 2286 C C . GLY A 1 300 ? -25.367 20.822 12.174 1.00 78.00 300 GLY A C 1
ATOM 2287 O O . GLY A 1 300 ? -24.640 19.889 12.521 1.00 78.00 300 GLY A O 1
ATOM 2288 N N . VAL A 1 301 ? -25.062 21.604 11.136 1.00 88.75 301 VAL A N 1
ATOM 2289 C CA . VAL A 1 301 ? -23.800 21.558 10.391 1.00 88.75 301 VAL A CA 1
ATOM 2290 C C . VAL A 1 301 ? -23.029 22.849 10.646 1.00 88.75 301 VAL A C 1
ATOM 2292 O O . VAL A 1 301 ? -23.558 23.950 10.506 1.00 88.75 301 VAL A O 1
ATOM 2295 N N . CYS A 1 302 ? -21.757 22.724 11.012 1.00 92.50 302 CYS A N 1
ATOM 2296 C CA . CYS A 1 302 ? -20.881 23.867 11.234 1.00 92.50 302 CYS A CA 1
ATOM 2297 C C . CYS A 1 302 ? -19.827 23.965 10.135 1.00 92.50 302 CYS A C 1
ATOM 2299 O O . CYS A 1 302 ? -19.201 22.969 9.778 1.00 92.50 302 CYS A O 1
ATOM 2301 N N . GLN A 1 303 ? -19.614 25.165 9.610 1.00 93.56 303 GLN A N 1
ATOM 2302 C CA . GLN A 1 303 ? -18.664 25.461 8.554 1.00 93.56 303 GLN A CA 1
ATOM 2303 C C . GLN A 1 303 ? -17.510 26.325 9.072 1.00 93.56 303 GLN A C 1
ATOM 2305 O O . GLN A 1 303 ? -17.695 27.262 9.852 1.00 93.56 303 GLN A O 1
ATOM 2310 N N . TYR A 1 304 ? -16.308 26.010 8.602 1.00 93.19 304 TYR A N 1
ATOM 2311 C CA . TYR A 1 304 ? -15.103 26.809 8.781 1.00 93.19 304 TYR A CA 1
ATOM 2312 C C . TYR A 1 304 ? -14.460 27.043 7.415 1.00 93.19 304 TYR A C 1
ATOM 2314 O O . TYR A 1 304 ? -14.158 26.087 6.699 1.00 93.19 304 TYR A O 1
ATOM 2322 N N . ASN A 1 305 ? -14.268 28.310 7.056 1.00 92.50 305 ASN A N 1
ATOM 2323 C CA . ASN A 1 305 ? -13.599 28.715 5.823 1.00 92.50 305 ASN A CA 1
ATOM 2324 C C . ASN A 1 305 ? -12.197 29.218 6.164 1.00 92.50 305 ASN A C 1
ATOM 2326 O O . ASN A 1 305 ? -12.017 29.921 7.157 1.00 92.50 305 ASN A O 1
ATOM 2330 N N . PHE A 1 306 ? -11.219 28.874 5.336 1.00 90.12 306 PHE A N 1
ATOM 2331 C CA . PHE A 1 306 ? -9.823 29.259 5.517 1.00 90.12 306 PHE A CA 1
ATOM 2332 C C . PHE A 1 306 ? -9.169 29.530 4.162 1.00 90.12 306 PHE A C 1
ATOM 2334 O O . PHE A 1 306 ? -9.657 29.080 3.128 1.00 90.12 306 PHE A O 1
ATOM 2341 N N . THR A 1 307 ? -8.045 30.236 4.173 1.00 89.31 307 THR A N 1
ATOM 2342 C CA . THR A 1 307 ? -7.167 30.359 3.004 1.00 89.31 307 THR A CA 1
ATOM 2343 C C . THR A 1 307 ? -5.985 29.422 3.205 1.00 89.31 307 THR A C 1
ATOM 2345 O O . THR A 1 307 ? -5.407 29.387 4.295 1.00 89.31 307 THR A O 1
ATOM 2348 N N . ALA A 1 308 ? -5.653 28.627 2.192 1.00 86.19 308 ALA A N 1
ATOM 2349 C CA . ALA A 1 308 ? -4.482 27.765 2.217 1.00 86.19 308 ALA A CA 1
ATOM 2350 C C . ALA A 1 308 ? -3.188 28.605 2.277 1.00 86.19 308 ALA A C 1
ATOM 2352 O O . ALA A 1 308 ? -3.127 29.726 1.775 1.00 86.19 308 ALA A O 1
ATOM 2353 N N . GLY A 1 309 ? -2.184 28.098 2.997 1.00 83.19 309 GLY A N 1
ATOM 2354 C CA . GLY A 1 309 ? -0.946 28.828 3.290 1.00 83.19 309 GLY A CA 1
ATOM 2355 C C . GLY A 1 309 ? 0.209 28.454 2.359 1.00 83.19 309 GLY A C 1
ATOM 2356 O O . GLY A 1 309 ? 0.021 27.999 1.235 1.00 83.19 309 GLY A O 1
ATOM 2357 N N . SER A 1 310 ? 1.441 28.598 2.848 1.00 85.38 310 SER A N 1
ATOM 2358 C CA . SER A 1 310 ? 2.627 28.096 2.142 1.00 85.38 310 SER A CA 1
ATOM 2359 C C . SER A 1 310 ? 2.560 26.573 1.913 1.00 85.38 310 SER A C 1
ATOM 2361 O O . SER A 1 310 ? 1.998 25.868 2.755 1.00 85.38 310 SER A O 1
ATOM 2363 N N . PRO A 1 311 ? 3.181 26.031 0.842 1.00 88.19 311 PRO A N 1
ATOM 2364 C CA . PRO A 1 311 ? 3.145 24.601 0.539 1.00 88.19 311 PRO A CA 1
ATOM 2365 C C . PRO A 1 311 ? 3.680 23.708 1.671 1.00 88.19 311 PRO A C 1
ATOM 2367 O O . PRO A 1 311 ? 4.886 23.627 1.907 1.00 88.19 311 PRO A O 1
ATOM 2370 N N . ALA A 1 312 ? 2.766 23.040 2.372 1.00 88.75 312 ALA A N 1
ATOM 2371 C CA . ALA A 1 312 ? 3.024 22.143 3.491 1.00 88.75 312 ALA A CA 1
ATOM 2372 C C . ALA A 1 312 ? 1.783 21.282 3.780 1.00 88.75 312 ALA A C 1
ATOM 2374 O O . ALA A 1 312 ? 0.661 21.646 3.419 1.00 88.75 312 ALA A O 1
ATOM 2375 N N . GLN A 1 313 ? 1.972 20.177 4.507 1.00 89.81 313 GLN A N 1
ATOM 2376 C CA . GLN A 1 313 ? 0.848 19.473 5.119 1.00 89.81 313 GLN A CA 1
ATOM 2377 C C . GLN A 1 313 ? 0.377 20.236 6.366 1.00 89.81 313 GLN A C 1
ATOM 2379 O O . GLN A 1 313 ? 1.160 20.547 7.265 1.00 89.81 313 GLN A O 1
ATOM 2384 N N . THR A 1 314 ? -0.920 20.500 6.432 1.00 88.94 314 THR A N 1
ATOM 2385 C CA . THR A 1 314 ? -1.596 21.278 7.464 1.00 88.94 314 THR A CA 1
ATOM 2386 C C . THR A 1 314 ? -2.467 20.341 8.300 1.00 88.94 314 THR A C 1
ATOM 2388 O O . THR A 1 314 ? -3.414 19.738 7.800 1.00 88.94 314 THR A O 1
ATOM 2391 N N . THR A 1 315 ? -2.144 20.198 9.590 1.00 90.75 315 THR A N 1
ATOM 2392 C CA . THR A 1 315 ? -2.951 19.401 10.532 1.00 90.75 315 THR A CA 1
ATOM 2393 C C . THR A 1 315 ? -3.972 20.300 11.207 1.00 90.75 315 THR A C 1
ATOM 2395 O O . THR A 1 315 ? -3.600 21.181 11.982 1.00 90.75 315 THR A O 1
ATOM 2398 N N . LEU A 1 316 ? -5.248 20.088 10.912 1.00 88.69 316 LEU A N 1
ATOM 2399 C CA . LEU A 1 316 ? -6.372 20.775 11.534 1.00 88.69 316 LEU A CA 1
ATOM 2400 C C . LEU A 1 316 ? -6.700 20.118 12.870 1.00 88.69 316 LEU A C 1
ATOM 2402 O O . LEU A 1 316 ? -6.911 18.905 12.923 1.00 88.69 316 LEU A O 1
ATOM 2406 N N . THR A 1 317 ? -6.827 20.924 13.921 1.00 90.06 317 THR A N 1
ATOM 2407 C CA . THR A 1 317 ? -7.337 20.469 15.219 1.00 90.06 317 THR A CA 1
ATOM 2408 C C . THR A 1 317 ? -8.719 21.060 15.445 1.00 90.06 317 THR A C 1
ATOM 2410 O O . THR A 1 317 ? -8.872 22.284 15.502 1.00 90.06 317 THR A O 1
ATOM 2413 N N . ILE A 1 318 ? -9.707 20.179 15.583 1.00 91.69 318 ILE A N 1
ATOM 2414 C CA . ILE A 1 318 ? -11.086 20.500 15.930 1.00 91.69 318 ILE A CA 1
ATOM 2415 C C . ILE A 1 318 ? -11.292 20.162 17.407 1.00 91.69 318 ILE A C 1
ATOM 2417 O O . ILE A 1 318 ? -10.959 19.055 17.839 1.00 91.69 318 ILE A O 1
ATOM 2421 N N . SER A 1 319 ? -11.863 21.088 18.173 1.00 90.50 319 SER A N 1
ATOM 2422 C CA . SER A 1 319 ? -12.301 20.857 19.552 1.00 90.50 319 SER A CA 1
ATOM 2423 C C . SER A 1 319 ? -13.769 21.231 19.746 1.00 90.50 319 SER A C 1
ATOM 2425 O O . SER A 1 319 ? -14.300 22.118 19.077 1.00 90.50 319 SER A O 1
ATOM 2427 N N . THR A 1 320 ? -14.426 20.534 20.669 1.00 87.50 320 THR A N 1
ATOM 2428 C CA . THR A 1 320 ? -15.816 20.775 21.087 1.00 87.50 320 THR A CA 1
ATOM 2429 C C . THR A 1 320 ? -15.857 21.185 22.557 1.00 87.50 320 THR A C 1
ATOM 2431 O O . THR A 1 320 ? -14.934 20.889 23.318 1.00 87.50 320 THR A O 1
ATOM 2434 N N . ASP A 1 321 ? -16.932 21.854 22.973 1.00 84.00 321 ASP A N 1
ATOM 2435 C CA . ASP A 1 321 ? -17.181 22.197 24.383 1.00 84.00 321 ASP A CA 1
ATOM 2436 C C . ASP A 1 321 ? -17.328 20.957 25.281 1.00 84.00 321 ASP A C 1
ATOM 2438 O O . ASP A 1 321 ? -16.934 20.973 26.444 1.00 84.00 321 ASP A O 1
ATOM 2442 N N . SER A 1 322 ? -17.791 19.851 24.699 1.00 81.81 322 SER A N 1
ATOM 2443 C CA . SER A 1 322 ? -17.885 18.519 25.305 1.00 81.81 322 SER A CA 1
ATOM 2444 C C . SER A 1 322 ? -16.520 17.851 25.564 1.00 81.81 322 SER A C 1
ATOM 2446 O O . SER A 1 322 ? -16.470 16.712 26.020 1.00 81.81 322 SER A O 1
ATOM 2448 N N . GLY A 1 323 ? -15.404 18.519 25.246 1.00 80.94 323 GLY A N 1
ATOM 2449 C CA . GLY A 1 323 ? -14.040 18.020 25.452 1.00 80.94 323 GLY A CA 1
ATOM 2450 C C . GLY A 1 323 ? -13.545 17.031 24.391 1.00 80.94 323 GLY A C 1
ATOM 2451 O O . GLY A 1 323 ? -12.380 16.635 24.423 1.00 80.94 323 GLY A O 1
ATOM 2452 N N . TYR A 1 324 ? -14.384 16.652 23.423 1.00 85.88 324 TYR A N 1
ATOM 2453 C CA . TYR A 1 324 ? -13.980 15.776 22.324 1.00 85.88 324 TYR A CA 1
ATOM 2454 C C . TYR A 1 324 ? -13.171 16.531 21.274 1.00 85.88 324 TYR A C 1
ATOM 2456 O O . TYR A 1 324 ? -13.461 17.688 20.946 1.00 85.88 324 TYR A O 1
ATOM 2464 N N . ASN A 1 325 ? -12.180 15.837 20.716 1.00 86.81 325 ASN A N 1
ATOM 2465 C CA . ASN A 1 325 ? -11.328 16.331 19.650 1.00 86.81 325 ASN A CA 1
ATOM 2466 C C . ASN A 1 325 ? -11.443 15.483 18.375 1.00 86.81 325 ASN A C 1
ATOM 2468 O O . ASN A 1 325 ? -11.783 14.297 18.396 1.00 86.81 325 ASN A O 1
ATOM 2472 N N . ALA A 1 326 ? -11.131 16.123 17.255 1.00 89.44 326 ALA A N 1
ATOM 2473 C CA . ALA A 1 326 ? -10.902 15.464 15.982 1.00 89.44 326 ALA A CA 1
ATOM 2474 C C . ALA A 1 326 ? -9.748 16.144 15.249 1.00 89.44 326 ALA A C 1
ATOM 2476 O O . ALA A 1 326 ? -9.453 17.324 15.454 1.00 89.44 326 ALA A O 1
ATOM 2477 N N . THR A 1 327 ? -9.108 15.381 14.378 1.00 90.31 327 THR A N 1
ATOM 2478 C CA . THR A 1 327 ? -8.029 15.832 13.504 1.00 90.31 327 THR A CA 1
ATOM 2479 C C . THR A 1 327 ? -8.446 15.673 12.049 1.00 90.31 327 THR A C 1
ATOM 2481 O O . THR A 1 327 ? -9.284 14.832 11.712 1.00 90.31 327 THR A O 1
ATOM 2484 N N . ALA A 1 328 ? -7.854 16.481 11.180 1.00 91.62 328 ALA A N 1
ATOM 2485 C CA . ALA A 1 328 ? -7.895 16.275 9.740 1.00 91.62 328 ALA A CA 1
ATOM 2486 C C . ALA A 1 328 ? -6.571 16.736 9.123 1.00 91.62 328 ALA A C 1
ATOM 2488 O O . ALA A 1 328 ? -5.979 17.712 9.586 1.00 91.62 328 ALA A O 1
ATOM 2489 N N . TYR A 1 329 ? -6.107 16.032 8.095 1.00 92.06 329 TYR A N 1
ATOM 2490 C CA . TYR A 1 329 ? -4.871 16.357 7.388 1.00 92.06 329 TYR A CA 1
ATOM 2491 C C . TYR A 1 329 ? -5.213 16.882 5.999 1.00 92.06 329 TYR A C 1
ATOM 2493 O O . TYR A 1 329 ? -5.838 16.189 5.198 1.00 92.06 329 TYR A O 1
ATOM 2501 N N . LEU A 1 330 ? -4.823 18.126 5.744 1.00 92.19 330 LEU A N 1
ATOM 2502 C CA . LEU A 1 330 ? -4.897 18.754 4.432 1.00 92.19 330 LEU A CA 1
ATOM 2503 C C . LEU A 1 330 ? -3.482 18.968 3.909 1.00 92.19 330 LEU A C 1
ATOM 2505 O O . LEU A 1 330 ? -2.540 19.105 4.688 1.00 92.19 330 LEU A O 1
ATOM 2509 N N . ASN A 1 331 ? -3.334 19.078 2.598 1.00 93.38 331 ASN A N 1
ATOM 2510 C CA . ASN A 1 331 ? -2.065 19.406 1.969 1.00 93.38 331 ASN A CA 1
ATOM 2511 C C . ASN A 1 331 ? -2.193 20.683 1.136 1.00 93.38 331 ASN A C 1
ATOM 2513 O O . ASN A 1 331 ? -3.162 20.845 0.400 1.00 93.38 331 ASN A O 1
ATOM 2517 N N . THR A 1 332 ? -1.210 21.576 1.211 1.00 92.12 332 THR A N 1
ATOM 2518 C CA . THR A 1 332 ? -1.089 22.694 0.267 1.00 92.12 332 THR A CA 1
ATOM 2519 C C . THR A 1 332 ? 0.111 22.447 -0.633 1.00 92.12 332 THR A C 1
ATOM 2521 O O . THR A 1 332 ? 1.206 22.156 -0.151 1.00 92.12 332 THR A O 1
ATOM 2524 N N . VAL A 1 333 ? -0.081 22.555 -1.946 1.00 91.00 333 VAL A N 1
ATOM 2525 C CA . VAL A 1 333 ? 0.956 22.324 -2.959 1.00 91.00 333 VAL A CA 1
ATOM 2526 C C . VAL A 1 333 ? 1.218 23.592 -3.784 1.00 91.00 333 VAL A C 1
ATOM 2528 O O . VAL A 1 333 ? 0.356 24.472 -3.848 1.00 91.00 333 VAL A O 1
ATOM 2531 N N . PRO A 1 334 ? 2.397 23.717 -4.429 1.00 88.88 334 PRO A N 1
ATOM 2532 C CA . PRO A 1 334 ? 2.642 24.773 -5.410 1.00 88.88 334 PRO A CA 1
ATOM 2533 C C . PRO A 1 334 ? 1.695 24.650 -6.613 1.00 88.88 334 PRO A C 1
ATOM 2535 O O . PRO A 1 334 ? 1.037 23.620 -6.793 1.00 88.88 334 PRO A O 1
ATOM 2538 N N . ALA A 1 335 ? 1.662 25.668 -7.478 1.00 87.31 335 ALA A N 1
ATOM 2539 C CA . ALA A 1 335 ? 0.847 25.622 -8.686 1.00 87.31 335 ALA A CA 1
ATOM 2540 C C . ALA A 1 335 ? 1.166 24.372 -9.521 1.00 87.31 335 ALA A C 1
ATOM 2542 O O . ALA A 1 335 ? 2.327 24.022 -9.734 1.00 87.31 335 ALA A O 1
ATOM 2543 N N . HIS A 1 336 ? 0.124 23.699 -10.020 1.00 85.62 336 HIS A N 1
ATOM 2544 C CA . HIS A 1 336 ? 0.260 22.448 -10.776 1.00 85.62 336 HIS A CA 1
ATOM 2545 C C . HIS A 1 336 ? 1.299 22.555 -11.907 1.00 85.62 336 HIS A C 1
ATOM 2547 O O . HIS A 1 336 ? 2.089 21.636 -12.117 1.00 85.62 336 HIS A O 1
ATOM 2553 N N . ASN A 1 337 ? 1.325 23.683 -12.623 1.00 87.19 337 ASN A N 1
ATOM 2554 C CA . ASN A 1 337 ? 2.276 23.898 -13.713 1.00 87.19 337 ASN A CA 1
ATOM 2555 C C . ASN A 1 337 ? 3.729 23.952 -13.214 1.00 87.19 337 ASN A C 1
ATOM 2557 O O . ASN A 1 337 ? 4.580 23.319 -13.833 1.00 87.19 337 ASN A O 1
ATOM 2561 N N . ASP A 1 338 ? 3.995 24.600 -12.078 1.00 89.06 338 ASP A N 1
ATOM 2562 C CA . ASP A 1 338 ? 5.331 24.719 -11.478 1.00 89.06 338 ASP A CA 1
ATOM 2563 C C . ASP A 1 338 ? 5.846 23.361 -10.987 1.00 89.06 338 ASP A C 1
ATOM 2565 O O . ASP A 1 338 ? 7.022 23.030 -11.156 1.00 89.06 338 ASP A O 1
ATOM 2569 N N . VAL A 1 339 ? 4.954 22.537 -10.419 1.00 89.69 339 VAL A N 1
ATOM 2570 C CA . VAL A 1 339 ? 5.273 21.165 -9.993 1.00 89.69 339 VAL A CA 1
ATOM 2571 C C . VAL A 1 339 ? 5.617 20.294 -11.202 1.00 89.69 339 VAL A C 1
ATOM 2573 O O . VAL A 1 339 ? 6.616 19.573 -11.171 1.00 89.69 339 VAL A O 1
ATOM 2576 N N . VAL A 1 340 ? 4.831 20.361 -12.284 1.00 92.19 340 VAL A N 1
ATOM 2577 C CA . VAL A 1 340 ? 5.086 19.566 -13.498 1.00 92.19 340 VAL A CA 1
ATOM 2578 C C . VAL A 1 340 ? 6.328 20.062 -14.249 1.00 92.19 340 VAL A C 1
ATOM 2580 O O . VAL A 1 340 ? 7.100 19.231 -14.723 1.00 92.19 340 VAL A O 1
ATOM 2583 N N . ASP A 1 341 ? 6.573 21.372 -14.320 1.00 93.81 341 ASP A N 1
ATOM 2584 C CA . ASP A 1 341 ? 7.799 21.957 -14.883 1.00 93.81 341 ASP A CA 1
ATOM 2585 C C . ASP A 1 341 ? 9.042 21.516 -14.096 1.00 93.81 341 ASP A C 1
ATOM 2587 O O . ASP A 1 341 ? 9.946 20.893 -14.656 1.00 93.81 341 ASP A O 1
ATOM 2591 N N . SER A 1 342 ? 9.038 21.717 -12.775 1.00 94.25 342 SER A N 1
ATOM 2592 C CA . SER A 1 342 ? 10.131 21.296 -11.888 1.00 94.25 342 SER A CA 1
ATOM 2593 C C . SER A 1 342 ? 10.392 19.792 -11.982 1.00 94.25 342 SER A C 1
ATOM 2595 O O . SER A 1 342 ? 11.544 19.357 -12.037 1.00 94.25 342 SER A O 1
ATOM 2597 N N . ARG A 1 343 ? 9.331 18.976 -12.061 1.00 96.50 343 ARG A N 1
ATOM 2598 C CA . ARG A 1 343 ? 9.444 17.522 -12.220 1.00 96.50 343 ARG A CA 1
ATOM 2599 C C . ARG A 1 343 ? 10.003 17.127 -13.588 1.00 96.50 343 ARG A C 1
ATOM 2601 O O . ARG A 1 343 ? 10.827 16.217 -13.648 1.00 96.50 343 ARG A O 1
ATOM 2608 N N . THR A 1 344 ? 9.582 17.798 -14.659 1.00 97.00 344 THR A N 1
ATOM 2609 C CA . THR A 1 344 ? 10.070 17.562 -16.028 1.00 97.00 344 THR A CA 1
ATOM 2610 C C . THR A 1 344 ? 11.553 17.905 -16.127 1.00 97.00 344 THR A C 1
ATOM 2612 O O . THR A 1 344 ? 12.340 17.070 -16.572 1.00 97.00 344 THR A O 1
ATOM 2615 N N . ARG A 1 345 ? 11.954 19.075 -15.609 1.00 96.25 345 ARG A N 1
ATOM 2616 C CA . ARG A 1 345 ? 13.357 19.498 -15.495 1.00 96.25 345 ARG A CA 1
ATOM 2617 C C . ARG A 1 345 ? 14.193 18.474 -14.725 1.00 96.25 345 ARG A C 1
ATOM 2619 O O . ARG A 1 345 ? 15.222 18.028 -15.224 1.00 96.25 345 ARG A O 1
ATOM 2626 N N . PHE A 1 346 ? 13.713 18.023 -13.562 1.00 97.44 346 PHE A N 1
ATOM 2627 C CA . PHE A 1 346 ? 14.416 17.020 -12.759 1.00 97.44 346 PHE A CA 1
ATOM 2628 C C . PHE A 1 346 ? 14.634 15.700 -13.516 1.00 97.44 346 PHE A C 1
ATOM 2630 O O . PHE A 1 346 ? 15.728 15.142 -13.446 1.00 97.44 346 PHE A O 1
ATOM 2637 N N . ILE A 1 347 ? 13.626 15.211 -14.254 1.00 97.81 347 ILE A N 1
ATOM 2638 C CA . ILE A 1 347 ? 13.737 13.982 -15.058 1.00 97.81 347 ILE A CA 1
ATOM 2639 C C . ILE A 1 347 ? 14.855 14.117 -16.098 1.00 97.81 347 ILE A C 1
ATOM 2641 O O . ILE A 1 347 ? 15.736 13.261 -16.150 1.00 97.81 347 ILE A O 1
ATOM 2645 N N . ILE A 1 348 ? 14.846 15.191 -16.892 1.00 96.88 348 ILE A N 1
ATOM 2646 C CA . ILE A 1 348 ? 15.799 15.343 -18.000 1.00 96.88 348 ILE A CA 1
ATOM 2647 C C . ILE A 1 348 ? 17.231 15.668 -17.538 1.00 96.88 348 ILE A C 1
ATOM 2649 O O . ILE A 1 348 ? 18.176 15.387 -18.264 1.00 96.88 348 ILE A O 1
ATOM 2653 N N . GLU A 1 349 ? 17.405 16.246 -16.345 1.00 95.38 349 GLU A N 1
ATOM 2654 C CA . GLU A 1 349 ? 18.721 16.636 -15.811 1.00 95.38 349 GLU A CA 1
ATOM 2655 C C . GLU A 1 349 ? 19.358 15.581 -14.902 1.00 95.38 349 GLU A C 1
ATOM 2657 O O . GLU A 1 349 ? 20.579 15.471 -14.874 1.00 95.38 349 GLU A O 1
ATOM 2662 N N . ASN A 1 350 ? 18.554 14.814 -14.156 1.00 95.81 350 ASN A N 1
ATOM 2663 C CA . ASN A 1 350 ? 19.051 13.914 -13.107 1.00 95.81 350 ASN A CA 1
ATOM 2664 C C . ASN A 1 350 ? 18.679 12.445 -13.346 1.00 95.81 350 ASN A C 1
ATOM 2666 O O . ASN A 1 350 ? 19.294 11.560 -12.754 1.00 95.81 350 ASN A O 1
ATOM 2670 N N . GLN A 1 351 ? 17.667 12.162 -14.177 1.00 96.94 351 GLN A N 1
ATOM 2671 C CA . GLN A 1 351 ? 17.169 10.799 -14.396 1.00 96.94 351 GLN A CA 1
ATOM 2672 C C . GLN A 1 351 ? 17.441 10.241 -15.792 1.00 96.94 351 GLN A C 1
ATOM 2674 O O . GLN A 1 351 ? 17.203 9.051 -15.993 1.00 96.94 351 GLN A O 1
ATOM 2679 N N . GLN A 1 352 ? 17.928 11.045 -16.739 1.00 96.94 352 GLN A N 1
ATOM 2680 C CA . GLN A 1 352 ? 18.350 10.547 -18.044 1.00 96.94 352 GLN A CA 1
ATOM 2681 C C . GLN A 1 352 ? 19.765 9.975 -17.970 1.00 96.94 352 GLN A C 1
ATOM 2683 O O . GLN A 1 352 ? 20.718 10.678 -17.645 1.00 96.94 352 GLN A O 1
ATOM 2688 N N . ASP A 1 353 ? 19.902 8.699 -18.308 1.00 93.62 353 ASP A N 1
ATOM 2689 C CA . ASP A 1 353 ? 21.201 8.102 -18.572 1.00 93.62 353 ASP A CA 1
ATOM 2690 C C . ASP A 1 353 ? 21.773 8.672 -19.879 1.00 93.62 353 ASP A C 1
ATOM 2692 O O . ASP A 1 353 ? 21.057 8.878 -20.859 1.00 93.62 353 ASP A O 1
ATOM 2696 N N . SER A 1 354 ? 23.066 8.964 -19.880 1.00 88.56 354 SER A N 1
ATOM 2697 C CA . SER A 1 354 ? 23.813 9.451 -21.047 1.00 88.56 354 SER A CA 1
ATOM 2698 C C . SER A 1 354 ? 25.152 8.723 -21.173 1.00 88.56 354 SER A C 1
ATOM 2700 O O . SER A 1 354 ? 26.120 9.293 -21.670 1.00 88.56 354 SER A O 1
ATOM 2702 N N . THR A 1 355 ? 25.232 7.495 -20.647 1.00 87.94 355 THR A N 1
ATOM 2703 C CA . THR A 1 355 ? 26.432 6.654 -20.701 1.00 87.94 355 THR A CA 1
ATOM 2704 C C . THR A 1 355 ? 26.512 5.980 -22.077 1.00 87.94 355 THR A C 1
ATOM 2706 O O . THR A 1 355 ? 25.750 5.032 -22.316 1.00 87.94 355 THR A O 1
ATOM 2709 N N . PRO A 1 356 ? 27.417 6.413 -22.981 1.00 85.62 356 PRO A N 1
ATOM 2710 C CA . PRO A 1 356 ? 27.399 5.962 -24.368 1.00 85.62 356 PRO A CA 1
ATOM 2711 C C . PRO A 1 356 ? 27.689 4.469 -24.493 1.00 85.62 356 PRO A C 1
ATOM 2713 O O . PRO A 1 356 ? 28.452 3.908 -23.704 1.00 85.62 356 PRO A O 1
ATOM 2716 N N . ASN A 1 357 ? 27.128 3.836 -25.524 1.00 81.81 357 ASN A N 1
ATOM 2717 C CA . ASN A 1 357 ? 27.304 2.406 -25.821 1.00 81.81 357 ASN A CA 1
ATOM 2718 C C . ASN A 1 357 ? 26.820 1.458 -24.703 1.00 81.81 357 ASN A C 1
ATOM 2720 O O . ASN A 1 357 ? 27.230 0.296 -24.654 1.00 81.81 357 ASN A O 1
ATOM 2724 N N . THR A 1 358 ? 25.946 1.921 -23.804 1.00 86.69 358 THR A N 1
ATOM 2725 C CA . THR A 1 358 ? 25.289 1.054 -22.817 1.00 86.69 358 THR A CA 1
ATOM 2726 C C . THR A 1 358 ? 23.858 0.721 -23.249 1.00 86.69 358 THR A C 1
ATOM 2728 O O . THR A 1 358 ? 23.201 1.555 -23.866 1.00 86.69 358 THR A O 1
ATOM 2731 N N . PRO A 1 359 ? 23.301 -0.443 -22.860 1.00 85.06 359 PRO A N 1
ATOM 2732 C CA . PRO A 1 359 ? 21.885 -0.758 -23.083 1.00 85.06 359 PRO A CA 1
ATOM 2733 C C . PRO A 1 359 ? 20.882 0.221 -22.457 1.00 85.06 359 PRO A C 1
ATOM 2735 O O . PRO A 1 359 ? 19.682 0.069 -22.652 1.00 85.06 359 PRO A O 1
ATOM 2738 N N . ALA A 1 360 ? 21.341 1.151 -21.620 1.00 88.69 360 ALA A N 1
ATOM 2739 C CA . ALA A 1 360 ? 20.507 2.148 -20.967 1.00 88.69 360 ALA A CA 1
ATOM 2740 C C . ALA A 1 360 ? 20.728 3.561 -21.529 1.00 88.69 360 ALA A C 1
ATOM 2742 O O . ALA A 1 360 ? 20.129 4.488 -20.997 1.00 88.69 360 ALA A O 1
ATOM 2743 N N . ASP A 1 361 ? 21.554 3.745 -22.564 1.00 91.56 361 ASP A N 1
ATOM 2744 C CA . ASP A 1 361 ? 21.829 5.066 -23.138 1.00 91.56 361 ASP A CA 1
ATOM 2745 C C . ASP A 1 361 ? 20.527 5.764 -23.575 1.00 91.56 361 ASP A C 1
ATOM 2747 O O . ASP A 1 361 ? 19.633 5.148 -24.156 1.00 91.56 361 ASP A O 1
ATOM 2751 N N . GLY A 1 362 ? 20.378 7.038 -23.210 1.00 92.06 362 GLY A N 1
ATOM 2752 C CA . GLY A 1 362 ? 19.161 7.830 -23.396 1.00 92.06 362 GLY A CA 1
ATOM 2753 C C . GLY A 1 362 ? 18.006 7.533 -22.425 1.00 92.06 362 GLY A C 1
ATOM 2754 O O . GLY A 1 362 ? 17.044 8.306 -22.404 1.00 92.06 362 GLY A O 1
ATOM 2755 N N . ALA A 1 363 ? 18.062 6.474 -21.607 1.00 95.25 363 ALA A N 1
ATOM 2756 C CA . ALA A 1 363 ? 16.937 6.011 -20.789 1.00 95.25 363 ALA A CA 1
ATOM 2757 C C . ALA A 1 363 ? 16.639 6.887 -19.559 1.00 95.25 363 ALA A C 1
ATOM 2759 O O . ALA A 1 363 ? 17.526 7.184 -18.761 1.00 95.25 363 ALA A O 1
ATOM 2760 N N . TYR A 1 364 ? 15.361 7.184 -19.302 1.00 96.88 364 TYR A N 1
ATOM 2761 C CA . TYR A 1 364 ? 14.914 7.689 -18.001 1.00 96.88 364 TYR A CA 1
ATOM 2762 C C . TYR A 1 364 ? 14.865 6.560 -16.955 1.00 96.88 364 TYR A C 1
ATOM 2764 O O . TYR A 1 364 ? 14.063 5.629 -17.052 1.00 96.88 364 TYR A O 1
ATOM 2772 N N . ARG A 1 365 ? 15.717 6.645 -15.932 1.00 94.00 365 ARG A N 1
ATOM 2773 C CA . ARG A 1 365 ? 15.963 5.595 -14.930 1.00 94.00 365 ARG A CA 1
ATOM 2774 C C . ARG A 1 365 ? 15.429 5.946 -13.538 1.00 94.00 365 ARG A C 1
ATOM 2776 O O . ARG A 1 365 ? 15.111 7.093 -13.229 1.00 94.00 365 ARG A O 1
ATOM 2783 N N . VAL A 1 366 ? 15.337 4.931 -12.675 1.00 93.31 366 VAL A N 1
ATOM 2784 C CA . VAL A 1 366 ? 15.081 5.105 -11.233 1.00 93.31 366 VAL A CA 1
ATOM 2785 C C . VAL A 1 366 ? 16.217 5.927 -10.609 1.00 93.31 366 VAL A C 1
ATOM 2787 O O . VAL A 1 366 ? 17.379 5.742 -10.965 1.00 93.31 366 VAL A O 1
ATOM 2790 N N . PHE A 1 367 ? 15.879 6.824 -9.683 1.00 92.62 367 PHE A N 1
ATOM 2791 C CA . PHE A 1 367 ? 16.813 7.731 -9.014 1.00 92.62 367 PHE A CA 1
ATOM 2792 C C . PHE A 1 367 ? 16.751 7.540 -7.498 1.00 92.62 367 PHE A C 1
ATOM 2794 O O . PHE A 1 367 ? 15.663 7.414 -6.931 1.00 92.62 367 PHE A O 1
ATOM 2801 N N . ASP A 1 368 ? 17.908 7.519 -6.844 1.00 90.00 368 ASP A N 1
ATOM 2802 C CA . ASP A 1 368 ? 18.018 7.468 -5.392 1.00 90.00 368 ASP A CA 1
ATOM 2803 C C . ASP A 1 368 ? 18.104 8.892 -4.826 1.00 90.00 368 ASP A C 1
ATOM 2805 O O . ASP A 1 368 ? 19.142 9.548 -4.892 1.00 90.00 368 ASP A O 1
ATOM 2809 N N . ASN A 1 369 ? 17.004 9.363 -4.236 1.00 88.06 369 ASN A N 1
ATOM 2810 C CA . ASN A 1 369 ? 16.905 10.701 -3.640 1.00 88.06 369 ASN A CA 1
ATOM 2811 C C . ASN A 1 369 ? 17.797 10.914 -2.395 1.00 88.06 369 ASN A C 1
ATOM 2813 O O . ASN A 1 369 ? 17.867 12.037 -1.905 1.00 88.06 369 ASN A O 1
ATOM 2817 N N . GLN A 1 370 ? 18.421 9.874 -1.826 1.00 83.75 370 GLN A N 1
ATOM 2818 C CA . GLN A 1 370 ? 19.364 10.015 -0.707 1.00 83.75 370 GLN A CA 1
ATOM 2819 C C . GLN A 1 370 ? 20.813 10.031 -1.179 1.00 83.75 370 GLN A C 1
ATOM 2821 O O . GLN A 1 370 ? 21.604 10.832 -0.688 1.00 83.75 370 GLN A O 1
ATOM 2826 N N . ALA A 1 371 ? 21.160 9.153 -2.121 1.00 84.00 371 ALA A N 1
ATOM 2827 C CA . ALA A 1 371 ? 22.493 9.123 -2.715 1.00 84.00 371 ALA A CA 1
ATOM 2828 C C . ALA A 1 371 ? 22.676 10.174 -3.831 1.00 84.00 371 ALA A C 1
ATOM 2830 O O . ALA A 1 371 ? 23.805 10.428 -4.239 1.00 84.00 371 ALA A O 1
ATOM 2831 N N . MET A 1 372 ? 21.584 10.797 -4.295 1.00 90.19 372 MET A N 1
ATOM 2832 C CA . MET A 1 372 ? 21.532 11.784 -5.383 1.00 90.19 372 MET A CA 1
ATOM 2833 C C . MET A 1 372 ? 22.126 11.265 -6.704 1.00 90.19 372 MET A C 1
ATOM 2835 O O . MET A 1 372 ? 22.801 11.993 -7.429 1.00 90.19 372 MET A O 1
ATOM 2839 N N . VAL A 1 373 ? 21.865 9.992 -7.019 1.00 90.19 373 VAL A N 1
ATOM 2840 C CA . VAL A 1 373 ? 22.378 9.299 -8.213 1.00 90.19 373 VAL A CA 1
ATOM 2841 C C . VAL A 1 373 ? 21.325 8.392 -8.849 1.00 90.19 373 VAL A C 1
ATOM 2843 O O . VAL A 1 373 ? 20.350 7.985 -8.214 1.00 90.19 373 VAL A O 1
ATOM 2846 N N . LEU A 1 374 ? 21.553 8.011 -10.109 1.00 89.44 374 LEU A N 1
ATOM 2847 C CA . LEU A 1 374 ? 20.816 6.932 -10.767 1.00 89.44 374 LEU A CA 1
ATOM 2848 C C . LEU A 1 374 ? 20.959 5.617 -9.984 1.00 89.44 374 LEU A C 1
ATOM 2850 O O . LEU A 1 374 ? 22.060 5.234 -9.590 1.00 89.44 374 LEU A O 1
ATOM 2854 N N . ALA A 1 375 ? 19.856 4.890 -9.801 1.00 85.06 375 ALA A N 1
ATOM 2855 C CA . ALA A 1 375 ? 19.863 3.614 -9.093 1.00 85.06 375 ALA A CA 1
ATOM 2856 C C . ALA A 1 375 ? 20.649 2.553 -9.884 1.00 85.06 375 ALA A C 1
ATOM 2858 O O . ALA A 1 375 ? 20.302 2.209 -11.020 1.00 85.06 375 ALA A O 1
ATOM 2859 N N . THR A 1 376 ? 21.717 2.037 -9.277 1.00 79.75 376 THR A N 1
ATOM 2860 C CA . THR A 1 376 ? 22.609 0.996 -9.822 1.00 79.75 376 THR A CA 1
ATOM 2861 C C . THR A 1 376 ? 22.248 -0.419 -9.360 1.00 79.75 376 THR A C 1
ATOM 2863 O O . THR A 1 376 ? 22.795 -1.393 -9.874 1.00 79.75 376 THR A O 1
ATOM 2866 N N . TRP A 1 377 ? 21.320 -0.531 -8.412 1.00 72.69 377 TRP A N 1
ATOM 2867 C CA . TRP A 1 377 ? 20.947 -1.740 -7.684 1.00 72.69 377 TRP A CA 1
ATOM 2868 C C . TRP A 1 377 ? 19.596 -2.312 -8.158 1.00 72.69 377 TRP A C 1
ATOM 2870 O O . TRP A 1 377 ? 18.754 -1.583 -8.682 1.00 72.69 377 TRP A O 1
ATOM 2880 N N . ASP A 1 378 ? 19.425 -3.637 -8.044 1.00 66.75 378 ASP A N 1
ATOM 2881 C CA . ASP A 1 378 ? 18.269 -4.433 -8.523 1.00 66.75 378 ASP A CA 1
ATOM 2882 C C . ASP A 1 378 ? 17.675 -4.000 -9.889 1.00 66.75 378 ASP A C 1
ATOM 2884 O O . ASP A 1 378 ? 16.474 -4.065 -10.169 1.00 66.75 378 ASP A O 1
ATOM 2888 N N . THR A 1 379 ? 18.547 -3.608 -10.817 1.00 72.25 379 THR A N 1
ATOM 2889 C CA . THR A 1 379 ? 18.183 -3.222 -12.190 1.00 72.25 379 THR A CA 1
ATOM 2890 C C . THR A 1 379 ? 17.728 -4.410 -13.053 1.00 72.25 379 THR A C 1
ATOM 2892 O O . THR A 1 379 ? 17.463 -4.253 -14.242 1.00 72.25 379 THR A O 1
ATOM 2895 N N . TRP A 1 380 ? 17.587 -5.603 -12.466 1.00 65.81 380 TRP A N 1
ATOM 2896 C CA . TRP A 1 380 ? 17.178 -6.842 -13.131 1.00 65.81 380 TRP A CA 1
ATOM 2897 C C . TRP A 1 380 ? 15.664 -7.096 -13.093 1.00 65.81 380 TRP A C 1
ATOM 2899 O O . TRP A 1 380 ? 15.176 -7.958 -13.838 1.00 65.81 380 TRP A O 1
ATOM 2909 N N . THR A 1 381 ? 14.924 -6.387 -12.232 1.00 76.75 381 THR A N 1
ATOM 2910 C CA . THR A 1 381 ? 13.500 -6.637 -11.955 1.00 76.75 381 THR A CA 1
ATOM 2911 C C . THR A 1 381 ? 12.649 -5.363 -12.104 1.00 76.75 381 THR A C 1
ATOM 2913 O O . THR A 1 381 ? 12.651 -4.751 -13.173 1.00 76.75 381 THR A O 1
ATOM 2916 N N . ASP A 1 382 ? 11.889 -4.958 -11.087 1.00 85.75 382 ASP A N 1
ATOM 2917 C CA . ASP A 1 382 ? 10.936 -3.844 -11.119 1.00 85.75 382 ASP A CA 1
ATOM 2918 C C . ASP A 1 382 ? 11.586 -2.455 -11.049 1.00 85.75 382 ASP A C 1
ATOM 2920 O O . ASP A 1 382 ? 10.887 -1.450 -11.173 1.00 85.75 382 ASP A O 1
ATOM 2924 N N . ARG A 1 383 ? 12.921 -2.381 -10.971 1.00 87.94 383 ARG A N 1
ATOM 2925 C CA . ARG A 1 383 ? 13.712 -1.133 -10.947 1.00 87.94 383 ARG A CA 1
ATOM 2926 C C . ARG A 1 383 ? 14.550 -0.901 -12.219 1.00 87.94 383 ARG A C 1
ATOM 2928 O O . ARG A 1 383 ? 15.348 0.030 -12.282 1.00 87.94 383 ARG A O 1
ATOM 2935 N N . ASN A 1 384 ? 14.358 -1.724 -13.255 1.00 89.12 384 ASN A N 1
ATOM 2936 C CA . ASN A 1 384 ? 15.077 -1.605 -14.531 1.00 89.12 384 ASN A CA 1
ATOM 2937 C C . ASN A 1 384 ? 14.630 -0.386 -15.389 1.00 89.12 384 ASN A C 1
ATOM 2939 O O . ASN A 1 384 ? 13.530 0.128 -15.160 1.00 89.12 384 ASN A O 1
ATOM 2943 N N . PRO A 1 385 ? 15.417 0.049 -16.401 1.00 90.12 385 PRO A N 1
ATOM 2944 C CA . PRO A 1 385 ? 15.138 1.250 -17.212 1.00 90.12 385 PRO A CA 1
ATOM 2945 C C . PRO A 1 385 ? 13.841 1.243 -18.051 1.00 90.12 385 PRO A C 1
ATOM 2947 O O . PRO A 1 385 ? 13.400 2.298 -18.498 1.00 90.12 385 PRO A O 1
ATOM 2950 N N . GLY A 1 386 ? 13.223 0.080 -18.278 1.00 89.44 386 GLY A N 1
ATOM 2951 C CA . GLY A 1 386 ? 11.930 -0.069 -18.955 1.00 89.44 386 GLY A CA 1
ATOM 2952 C C . GLY A 1 386 ? 10.741 -0.182 -17.994 1.00 89.44 386 GLY A C 1
ATOM 2953 O O . GLY A 1 386 ? 10.760 0.351 -16.883 1.00 89.44 386 GLY A O 1
ATOM 2954 N N . ARG A 1 387 ? 9.695 -0.908 -18.414 1.00 90.94 387 ARG A N 1
ATOM 2955 C CA . ARG A 1 387 ? 8.421 -1.068 -17.677 1.00 90.94 387 ARG A CA 1
ATOM 2956 C C . ARG A 1 387 ? 7.775 0.292 -17.353 1.00 90.94 387 ARG A C 1
ATOM 2958 O O . ARG A 1 387 ? 7.620 1.127 -18.238 1.00 90.94 387 ARG A O 1
ATOM 2965 N N . GLU A 1 388 ? 7.409 0.543 -16.095 1.00 93.56 388 GLU A N 1
ATOM 2966 C CA . GLU A 1 388 ? 6.676 1.740 -15.664 1.00 93.56 388 GLU A CA 1
ATOM 2967 C C . GLU A 1 388 ? 7.446 3.050 -15.909 1.00 93.56 388 GLU A C 1
ATOM 2969 O O . GLU A 1 388 ? 6.823 4.109 -15.986 1.00 93.56 388 GLU A O 1
ATOM 2974 N N . ARG A 1 389 ? 8.779 3.000 -16.087 1.00 95.00 389 ARG A N 1
ATOM 2975 C CA . ARG A 1 389 ? 9.622 4.183 -16.358 1.00 95.00 389 ARG A CA 1
ATOM 2976 C C . ARG A 1 389 ? 9.255 4.889 -17.667 1.00 95.00 389 ARG A C 1
ATOM 2978 O O . ARG A 1 389 ? 9.430 6.102 -17.741 1.00 95.00 389 ARG A O 1
ATOM 2985 N N . VAL A 1 390 ? 8.627 4.191 -18.622 1.00 95.38 390 VAL A N 1
ATOM 2986 C CA . VAL A 1 390 ? 8.034 4.784 -19.843 1.00 95.38 390 VAL A CA 1
ATOM 2987 C C . VAL A 1 390 ? 7.020 5.892 -19.516 1.00 95.38 390 VAL A C 1
ATOM 2989 O O . VAL A 1 390 ? 6.889 6.861 -20.266 1.00 95.38 390 VAL A O 1
ATOM 2992 N N . GLY A 1 391 ? 6.393 5.847 -18.334 1.00 96.44 391 GLY A N 1
ATOM 2993 C CA . GLY A 1 391 ? 5.556 6.932 -17.819 1.00 96.44 391 GLY A CA 1
ATOM 2994 C C . GLY A 1 391 ? 6.270 8.286 -17.704 1.00 96.44 391 GLY A C 1
ATOM 2995 O O . GLY A 1 391 ? 5.630 9.317 -17.898 1.00 96.44 391 GLY A O 1
ATOM 2996 N N . MET A 1 392 ? 7.588 8.317 -17.462 1.00 97.56 392 MET A N 1
ATOM 2997 C CA . MET A 1 392 ? 8.356 9.571 -17.460 1.00 97.56 392 MET A CA 1
ATOM 2998 C C . MET A 1 392 ? 8.419 10.193 -18.855 1.00 97.56 392 MET A C 1
ATOM 3000 O O . MET A 1 392 ? 8.176 11.390 -18.981 1.00 97.56 392 MET A O 1
ATOM 3004 N N . GLY A 1 393 ? 8.631 9.390 -19.903 1.00 96.69 393 GLY A N 1
ATOM 3005 C CA . GLY A 1 393 ? 8.571 9.865 -21.288 1.00 96.69 393 GLY A CA 1
ATOM 3006 C C . GLY A 1 393 ? 7.203 10.444 -21.651 1.00 96.69 393 GLY A C 1
ATOM 3007 O O . GLY A 1 393 ? 7.131 11.497 -22.275 1.00 96.69 393 GLY A O 1
ATOM 3008 N N . ILE A 1 394 ? 6.112 9.822 -21.189 1.00 96.00 394 ILE A N 1
ATOM 3009 C CA . ILE A 1 394 ? 4.744 10.333 -21.396 1.00 96.00 394 ILE A CA 1
ATOM 3010 C C . ILE A 1 394 ? 4.541 11.692 -20.701 1.00 96.00 394 ILE A C 1
ATOM 3012 O O . ILE A 1 394 ? 3.916 12.583 -21.277 1.00 96.00 394 ILE A O 1
ATOM 3016 N N . VAL A 1 395 ? 5.068 11.879 -19.483 1.00 95.75 395 VAL A N 1
ATOM 3017 C CA . VAL A 1 395 ? 5.015 13.171 -18.770 1.00 95.75 395 VAL A CA 1
ATOM 3018 C C . VAL A 1 395 ? 5.809 14.240 -19.522 1.00 95.75 395 VAL A C 1
ATOM 3020 O O . VAL A 1 395 ? 5.258 15.303 -19.808 1.00 95.75 395 VAL A O 1
ATOM 3023 N N . VAL A 1 396 ? 7.056 13.940 -19.901 1.00 96.81 396 VAL A N 1
ATOM 3024 C CA . VAL A 1 396 ? 7.935 14.855 -20.649 1.00 96.81 396 VAL A CA 1
ATOM 3025 C C . VAL A 1 396 ? 7.298 15.255 -21.986 1.00 96.81 396 VAL A C 1
ATOM 3027 O O . VAL A 1 396 ? 7.208 16.442 -22.289 1.00 96.81 396 VAL A O 1
ATOM 3030 N N . ALA A 1 397 ? 6.764 14.297 -22.749 1.00 95.19 397 ALA A N 1
ATOM 3031 C CA . ALA A 1 397 ? 6.093 14.552 -24.024 1.00 95.19 397 ALA A CA 1
ATOM 3032 C C . ALA A 1 397 ? 4.822 15.411 -23.869 1.00 95.19 397 ALA A C 1
ATOM 3034 O O . ALA A 1 397 ? 4.611 16.365 -24.620 1.00 95.19 397 ALA A O 1
ATOM 3035 N N . ARG A 1 398 ? 3.987 15.146 -22.852 1.00 95.00 398 ARG A N 1
ATOM 3036 C CA . ARG A 1 398 ? 2.796 15.970 -22.562 1.00 95.00 398 ARG A CA 1
ATOM 3037 C C . ARG A 1 398 ? 3.144 17.386 -22.111 1.00 95.00 398 ARG A C 1
ATOM 3039 O O . ARG A 1 398 ? 2.388 18.308 -22.415 1.00 95.00 398 ARG A O 1
ATOM 3046 N N . TRP A 1 399 ? 4.252 17.565 -21.395 1.00 95.44 399 TRP A N 1
ATOM 3047 C CA . TRP A 1 399 ? 4.755 18.889 -21.034 1.00 95.44 399 TRP A CA 1
ATOM 3048 C C . TRP A 1 399 ? 5.314 19.622 -22.261 1.00 95.44 399 TRP A C 1
ATOM 3050 O O . TRP A 1 399 ? 4.978 20.788 -22.467 1.00 95.44 399 TRP A O 1
ATOM 3060 N N . LEU A 1 400 ? 6.073 18.934 -23.1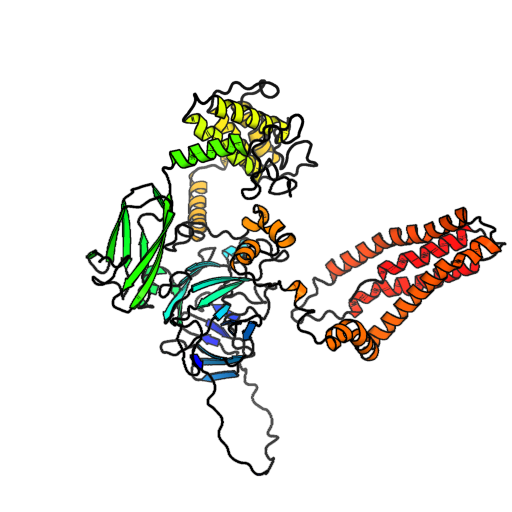25 1.00 94.94 400 LEU A N 1
ATOM 3061 C CA . LEU A 1 400 ? 6.630 19.509 -24.355 1.00 94.94 400 LEU A CA 1
ATOM 3062 C C . LEU A 1 400 ? 5.526 19.943 -25.329 1.00 94.94 400 LEU A C 1
ATOM 3064 O O . LEU A 1 400 ? 5.638 21.003 -25.933 1.00 94.94 400 LEU A O 1
ATOM 3068 N N . LYS A 1 401 ? 4.400 19.215 -25.393 1.00 93.25 401 LYS A N 1
ATOM 3069 C CA . LYS A 1 401 ? 3.217 19.622 -26.177 1.00 93.25 401 LYS A CA 1
ATOM 3070 C C . LYS A 1 401 ? 2.664 20.999 -25.782 1.00 93.25 401 LYS A C 1
ATOM 3072 O O . LYS A 1 401 ? 2.044 21.665 -26.604 1.00 93.25 401 LYS A O 1
ATOM 3077 N N . LYS A 1 402 ? 2.861 21.422 -24.528 1.00 91.81 402 LYS A N 1
ATOM 3078 C CA . LYS A 1 402 ? 2.476 22.756 -24.036 1.00 91.81 402 LYS A CA 1
ATOM 3079 C C . LYS A 1 402 ? 3.587 23.805 -24.179 1.00 91.81 402 LYS A C 1
ATOM 3081 O O . LYS A 1 402 ? 3.299 24.983 -24.022 1.00 91.81 402 LYS A O 1
ATOM 3086 N N . ASN A 1 403 ? 4.825 23.386 -24.445 1.00 92.56 403 ASN A N 1
ATOM 3087 C CA . ASN A 1 403 ? 6.029 24.224 -24.453 1.00 92.56 403 ASN A CA 1
ATOM 3088 C C . ASN A 1 403 ? 6.933 23.856 -25.657 1.00 92.56 403 ASN A C 1
ATOM 3090 O O . ASN A 1 403 ? 8.072 23.421 -25.453 1.00 92.56 403 ASN A O 1
ATOM 3094 N N . PRO A 1 404 ? 6.435 23.961 -26.906 1.00 89.12 404 PRO A N 1
ATOM 3095 C CA . PRO A 1 404 ? 7.046 23.332 -28.087 1.00 89.12 404 PRO A CA 1
ATOM 3096 C C . PRO A 1 404 ? 8.456 23.839 -28.426 1.00 89.12 404 PRO A C 1
ATOM 3098 O O . PRO A 1 404 ? 9.240 23.099 -29.031 1.00 89.12 404 PRO A O 1
ATOM 3101 N N . ASP A 1 405 ? 8.777 25.065 -28.004 1.00 89.62 405 ASP A N 1
ATOM 3102 C CA . ASP A 1 405 ? 10.038 25.768 -28.268 1.00 89.62 405 ASP A CA 1
ATOM 3103 C C . ASP A 1 405 ? 11.193 25.327 -27.348 1.00 89.62 405 ASP A C 1
ATOM 3105 O O . ASP A 1 405 ? 12.336 25.757 -27.519 1.00 89.62 405 ASP A O 1
ATOM 3109 N N . ASN A 1 406 ? 10.938 24.470 -26.348 1.00 92.25 406 ASN A N 1
ATOM 3110 C CA . ASN A 1 406 ? 11.977 24.046 -25.411 1.00 92.25 406 ASN A CA 1
ATOM 3111 C C . ASN A 1 406 ? 12.917 22.989 -26.024 1.00 92.25 406 ASN A C 1
ATOM 3113 O O . ASN A 1 406 ? 12.750 21.782 -25.836 1.00 92.25 406 ASN A O 1
ATOM 3117 N N . VAL A 1 407 ? 13.954 23.469 -26.716 1.00 91.44 407 VAL A N 1
ATOM 3118 C CA . VAL A 1 407 ? 14.988 22.656 -27.385 1.00 91.44 407 VAL A CA 1
ATOM 3119 C C . VAL A 1 407 ? 15.652 21.640 -26.441 1.00 91.44 407 VAL A C 1
ATOM 3121 O O . VAL A 1 407 ? 15.903 20.506 -26.843 1.00 91.44 407 VAL A O 1
ATOM 3124 N N . LYS A 1 408 ? 15.904 22.000 -25.172 1.00 93.69 408 LYS A N 1
ATOM 3125 C CA . LYS A 1 408 ? 16.559 21.107 -24.193 1.00 93.69 408 LYS A CA 1
ATOM 3126 C C . LYS A 1 408 ? 15.684 19.894 -23.862 1.00 93.69 408 LYS A C 1
ATOM 3128 O O . LYS A 1 408 ? 16.171 18.765 -23.853 1.00 93.69 408 LYS A O 1
ATOM 3133 N N . VAL A 1 409 ? 14.397 20.122 -23.600 1.00 94.62 409 VAL A N 1
ATOM 3134 C CA . VAL A 1 409 ? 13.436 19.049 -23.309 1.00 94.62 409 VAL A CA 1
ATOM 3135 C C . VAL A 1 409 ? 13.147 18.222 -24.563 1.00 94.62 409 VAL A C 1
ATOM 3137 O O . VAL A 1 409 ? 13.092 16.998 -24.470 1.00 94.62 409 VAL A O 1
ATOM 3140 N N . ARG A 1 410 ? 13.054 18.862 -25.737 1.00 94.06 410 ARG A N 1
ATOM 3141 C CA . ARG A 1 410 ? 12.921 18.191 -27.039 1.00 94.06 410 ARG A CA 1
ATOM 3142 C C . ARG A 1 410 ? 14.066 17.204 -27.296 1.00 94.06 410 ARG A C 1
ATOM 3144 O O . ARG A 1 410 ? 13.799 16.014 -27.431 1.00 94.06 410 ARG A O 1
ATOM 3151 N N . GLY A 1 411 ? 15.321 17.653 -27.233 1.00 92.94 411 GLY A N 1
ATOM 3152 C CA . GLY A 1 411 ? 16.487 16.785 -27.455 1.00 92.94 411 GLY A CA 1
ATOM 3153 C C . GLY A 1 411 ? 16.650 15.670 -26.411 1.00 92.94 411 GLY A C 1
ATOM 3154 O O . GLY A 1 411 ? 17.145 14.587 -26.722 1.00 92.94 411 GLY A O 1
ATOM 3155 N N . SER A 1 412 ? 16.198 15.892 -25.171 1.00 95.38 412 SER A N 1
ATOM 3156 C CA . SER A 1 412 ? 16.118 14.829 -24.158 1.00 95.38 412 SER A CA 1
ATOM 3157 C C . SER A 1 412 ? 15.076 13.766 -24.525 1.00 95.38 412 SER A C 1
ATOM 3159 O O . SER A 1 412 ? 15.355 12.568 -24.421 1.00 95.38 412 SER A O 1
ATOM 3161 N N . LEU A 1 413 ? 13.892 14.195 -24.975 1.00 95.38 413 LEU A N 1
ATOM 3162 C CA . LEU A 1 413 ? 12.799 13.309 -25.366 1.00 95.38 413 LEU A CA 1
ATOM 3163 C C . LEU A 1 413 ? 13.126 12.513 -26.634 1.00 95.38 413 LEU A C 1
ATOM 3165 O O . LEU A 1 413 ? 12.806 11.330 -26.686 1.00 95.38 413 LEU A O 1
ATOM 3169 N N . GLU A 1 414 ? 13.791 13.122 -27.616 1.00 93.25 414 GLU A N 1
ATOM 3170 C CA . GLU A 1 414 ? 14.254 12.461 -28.846 1.00 93.25 414 GLU A CA 1
ATOM 3171 C C . GLU A 1 414 ? 15.209 11.299 -28.518 1.00 93.25 414 GLU A C 1
ATOM 3173 O O . GLU A 1 414 ? 14.973 10.167 -28.945 1.00 93.25 414 GLU A O 1
ATOM 3178 N N . LYS A 1 415 ? 16.200 11.517 -27.639 1.00 92.56 415 LYS A N 1
ATOM 3179 C CA . LYS A 1 415 ? 17.067 10.439 -27.119 1.00 92.56 415 LYS A CA 1
ATOM 3180 C C . LYS A 1 415 ? 16.282 9.336 -26.404 1.00 92.56 415 LYS A C 1
ATOM 3182 O O . LYS A 1 415 ? 16.556 8.155 -26.611 1.00 92.56 415 LYS A O 1
ATOM 3187 N N . TYR A 1 416 ? 15.299 9.700 -25.577 1.00 95.50 416 TYR A N 1
ATOM 3188 C CA . TYR A 1 416 ? 14.475 8.705 -24.885 1.00 95.50 416 TYR A CA 1
ATOM 3189 C C . TYR A 1 416 ? 13.584 7.912 -25.852 1.00 95.50 416 TYR A C 1
ATOM 3191 O O . TYR A 1 416 ? 13.384 6.713 -25.669 1.00 95.50 416 TYR A O 1
ATOM 3199 N N . TYR A 1 417 ? 13.078 8.557 -26.903 1.00 93.69 417 TYR A N 1
ATOM 3200 C CA . TYR A 1 417 ? 12.285 7.910 -27.941 1.00 93.69 417 TYR A CA 1
ATOM 3201 C C . TYR A 1 417 ? 13.107 6.890 -28.737 1.00 93.69 417 TYR A C 1
ATOM 3203 O O . TYR A 1 417 ? 12.632 5.774 -28.973 1.00 93.69 417 TYR A O 1
ATOM 3211 N N . ILE A 1 418 ? 14.360 7.228 -29.065 1.00 91.38 418 ILE A N 1
ATOM 3212 C CA . ILE A 1 418 ? 15.318 6.285 -29.656 1.00 91.38 418 ILE A CA 1
ATOM 3213 C C . ILE A 1 418 ? 15.530 5.092 -28.718 1.00 91.38 418 ILE A C 1
ATOM 3215 O O . ILE A 1 418 ? 15.370 3.953 -29.150 1.00 91.38 418 ILE A O 1
ATOM 3219 N N . PHE A 1 419 ? 15.807 5.323 -27.431 1.00 93.00 419 PHE A N 1
ATOM 3220 C CA . PHE A 1 419 ? 15.967 4.249 -26.443 1.00 93.00 419 PHE A CA 1
ATOM 3221 C C . PHE A 1 419 ? 14.741 3.318 -26.356 1.00 93.00 419 PHE A C 1
ATOM 3223 O O . PHE A 1 419 ? 14.894 2.096 -26.371 1.00 93.00 419 PHE A O 1
ATOM 3230 N N . VAL A 1 420 ? 13.516 3.855 -26.293 1.00 92.75 420 VAL A N 1
ATOM 3231 C CA . VAL A 1 420 ? 12.305 3.014 -26.238 1.00 92.75 420 VAL A CA 1
ATOM 3232 C C . VAL A 1 420 ? 12.168 2.173 -27.512 1.00 92.75 420 VAL A C 1
ATOM 3234 O O . VAL A 1 420 ? 11.930 0.970 -27.414 1.00 92.75 420 VAL A O 1
ATOM 3237 N N . SER A 1 421 ? 12.385 2.780 -28.680 1.00 90.56 421 SER A N 1
ATOM 3238 C CA . SER A 1 421 ? 12.171 2.138 -29.986 1.00 90.56 421 SER A CA 1
ATOM 3239 C C . SER A 1 421 ? 13.263 1.126 -30.364 1.00 90.56 421 SER A C 1
ATOM 3241 O O . SER A 1 421 ? 12.979 0.183 -31.090 1.00 90.56 421 SER A O 1
ATOM 3243 N N . THR A 1 422 ? 14.499 1.294 -29.875 1.00 88.50 422 THR A N 1
ATOM 3244 C CA . THR A 1 422 ? 15.644 0.423 -30.227 1.00 88.50 422 THR A CA 1
ATOM 3245 C C . THR A 1 422 ? 16.043 -0.550 -29.124 1.00 88.50 422 THR A C 1
ATOM 3247 O O . THR A 1 422 ? 16.565 -1.624 -29.407 1.00 88.50 422 THR A O 1
ATOM 3250 N N . SER A 1 423 ? 15.835 -0.185 -27.854 1.00 89.50 423 SER A N 1
ATOM 3251 C CA . SER A 1 423 ? 16.295 -0.976 -26.709 1.00 89.50 423 SER A CA 1
ATOM 3252 C C . SER A 1 423 ? 15.154 -1.650 -25.951 1.00 89.50 423 SER A C 1
ATOM 3254 O O . SER A 1 423 ? 15.392 -2.690 -25.341 1.00 89.50 423 SER A O 1
ATOM 3256 N N . LEU A 1 424 ? 13.921 -1.125 -25.971 1.00 90.19 424 LEU A N 1
ATOM 3257 C CA . LEU A 1 424 ? 12.762 -1.765 -25.320 1.00 90.19 424 LEU A CA 1
ATOM 3258 C C . LEU A 1 424 ? 11.802 -2.468 -26.288 1.00 90.19 424 LEU A C 1
ATOM 3260 O O . LEU A 1 424 ? 10.946 -3.227 -25.824 1.00 90.19 424 LEU A O 1
ATOM 3264 N N . GLN A 1 425 ? 11.961 -2.263 -27.593 1.00 89.06 425 GLN A N 1
ATOM 3265 C CA . GLN A 1 425 ? 11.153 -2.874 -28.642 1.00 89.06 425 GLN A CA 1
ATOM 3266 C C . GLN A 1 425 ? 12.036 -3.684 -29.604 1.00 89.06 425 GLN A C 1
ATOM 3268 O O . GLN A 1 425 ? 13.190 -3.336 -29.839 1.00 89.06 425 GLN A O 1
ATOM 3273 N N . GLU A 1 426 ? 11.515 -4.802 -30.109 1.00 86.44 426 GLU A N 1
ATOM 3274 C CA . GLU A 1 426 ? 12.126 -5.577 -31.198 1.00 86.44 426 GLU A CA 1
ATOM 3275 C C . GLU A 1 426 ? 11.547 -5.151 -32.560 1.00 86.44 426 GLU A C 1
ATOM 3277 O O . GLU A 1 426 ? 10.418 -4.668 -32.626 1.00 86.44 426 GLU A O 1
ATOM 3282 N N . GLU A 1 427 ? 12.271 -5.409 -33.656 1.00 81.44 427 GLU A N 1
ATOM 3283 C CA . GLU A 1 427 ? 11.869 -5.088 -35.046 1.00 81.44 427 GLU A CA 1
ATOM 3284 C C . GLU A 1 427 ? 10.492 -5.647 -35.457 1.00 81.44 427 GLU A C 1
ATOM 3286 O O . GLU A 1 427 ? 9.859 -5.148 -36.378 1.00 81.44 427 GLU A O 1
ATOM 3291 N N . ASN A 1 428 ? 9.995 -6.676 -34.767 1.00 79.12 428 ASN A N 1
ATOM 3292 C CA . ASN A 1 428 ? 8.672 -7.269 -34.988 1.00 79.12 428 ASN A CA 1
ATOM 3293 C C . ASN A 1 428 ? 7.542 -6.584 -34.182 1.00 79.12 428 ASN A C 1
ATOM 3295 O O . ASN A 1 428 ? 6.433 -7.118 -34.118 1.00 79.12 428 ASN A O 1
ATOM 3299 N N . GLY A 1 429 ? 7.825 -5.469 -33.501 1.00 80.88 429 GLY A N 1
ATOM 3300 C CA . GLY A 1 429 ? 6.903 -4.746 -32.621 1.00 80.88 429 GLY A CA 1
ATOM 3301 C C . GLY A 1 429 ? 6.860 -5.226 -31.162 1.00 80.88 429 GLY A C 1
ATOM 3302 O O . GLY A 1 429 ? 6.211 -4.575 -30.341 1.00 80.88 429 GLY A O 1
ATOM 3303 N N . PHE A 1 430 ? 7.548 -6.317 -30.799 1.00 85.56 430 PHE A N 1
ATOM 3304 C CA . PHE A 1 430 ? 7.478 -6.920 -29.461 1.00 85.56 430 PHE A CA 1
ATOM 3305 C C . PHE A 1 430 ? 8.069 -6.032 -28.357 1.00 85.56 430 PHE A C 1
ATOM 3307 O O . PHE A 1 430 ? 9.247 -5.673 -28.388 1.00 85.56 430 PHE A O 1
ATOM 3314 N N . VAL A 1 431 ? 7.268 -5.742 -27.325 1.00 89.25 431 VAL A N 1
ATOM 3315 C CA . VAL A 1 431 ? 7.675 -4.915 -26.175 1.00 89.25 431 VAL A CA 1
ATOM 3316 C C . VAL A 1 431 ? 8.297 -5.761 -25.056 1.00 89.25 431 VAL A C 1
ATOM 3318 O O . VAL A 1 431 ? 7.643 -6.613 -24.442 1.00 89.25 431 VAL A O 1
ATOM 3321 N N . ARG A 1 432 ? 9.562 -5.479 -24.725 1.00 87.44 432 ARG A N 1
ATOM 3322 C CA . ARG A 1 432 ? 10.342 -6.178 -23.689 1.00 87.44 432 ARG A CA 1
ATOM 3323 C C . ARG A 1 432 ? 10.084 -5.663 -22.269 1.00 87.44 432 ARG A C 1
ATOM 3325 O O . ARG A 1 432 ? 9.526 -4.593 -22.039 1.00 87.44 432 ARG A O 1
ATOM 3332 N N . ASP A 1 433 ? 10.519 -6.437 -21.268 1.00 87.25 433 ASP A N 1
ATOM 3333 C CA . ASP A 1 433 ? 10.509 -6.025 -19.853 1.00 87.25 433 ASP A CA 1
ATOM 3334 C C . ASP A 1 433 ? 11.771 -5.326 -19.359 1.00 87.25 433 ASP A C 1
ATOM 3336 O O . ASP A 1 433 ? 11.792 -4.931 -18.193 1.00 87.25 433 ASP A O 1
ATOM 3340 N N . ARG A 1 434 ? 12.791 -5.219 -20.213 1.00 88.00 434 ARG A N 1
ATOM 3341 C CA . ARG A 1 434 ? 14.128 -4.682 -19.944 1.00 88.00 434 ARG A CA 1
ATOM 3342 C C . ARG A 1 434 ? 14.841 -4.370 -21.269 1.00 88.00 434 ARG A C 1
ATOM 3344 O O . ARG A 1 434 ? 14.444 -4.950 -22.284 1.00 88.00 434 ARG A O 1
ATOM 3351 N N . PRO A 1 435 ? 15.916 -3.563 -21.259 1.00 88.56 435 PRO A N 1
ATOM 3352 C CA . PRO A 1 435 ? 16.687 -3.283 -22.463 1.00 88.56 435 PRO A CA 1
ATOM 3353 C C . PRO A 1 435 ? 17.308 -4.512 -23.147 1.00 88.56 435 PRO A C 1
ATOM 3355 O O . PRO A 1 435 ? 17.760 -5.452 -22.481 1.00 88.56 435 PRO A O 1
ATOM 3358 N N . ILE A 1 436 ? 17.387 -4.490 -24.481 1.00 84.69 436 ILE A N 1
ATOM 3359 C CA . ILE A 1 436 ? 18.201 -5.417 -25.281 1.00 84.69 436 ILE A CA 1
ATOM 3360 C C . ILE A 1 436 ? 19.660 -5.334 -24.805 1.00 84.69 436 ILE A C 1
ATOM 3362 O O . ILE A 1 436 ? 20.198 -4.257 -24.597 1.00 84.69 436 ILE A O 1
ATOM 3366 N N . GLY A 1 437 ? 20.291 -6.486 -24.564 1.00 80.12 437 GLY A N 1
ATOM 3367 C CA . GLY A 1 437 ? 21.625 -6.576 -23.954 1.00 80.12 437 GLY A CA 1
ATOM 3368 C C . GLY A 1 437 ? 21.621 -6.791 -22.433 1.00 80.12 437 GLY A C 1
ATOM 3369 O O . GLY A 1 437 ? 22.555 -7.395 -21.915 1.00 80.12 437 GLY A O 1
ATOM 3370 N N . MET A 1 438 ? 20.549 -6.446 -21.705 1.00 78.44 438 MET A N 1
ATOM 3371 C CA . MET A 1 438 ? 20.427 -6.703 -20.252 1.00 78.44 438 MET A CA 1
ATOM 3372 C C . MET A 1 438 ? 19.811 -8.082 -19.924 1.00 78.44 438 MET A C 1
ATOM 3374 O O . MET A 1 438 ? 18.966 -8.233 -19.037 1.00 78.44 438 MET A O 1
ATOM 3378 N N . GLY A 1 439 ? 20.252 -9.121 -20.640 1.00 71.19 439 GLY A N 1
ATOM 3379 C CA . GLY A 1 439 ? 19.787 -10.506 -20.486 1.00 71.19 439 GLY A CA 1
ATOM 3380 C C . GLY A 1 439 ? 18.519 -10.846 -21.284 1.00 71.19 439 GLY A C 1
ATOM 3381 O O . GLY A 1 439 ? 18.089 -10.101 -22.164 1.00 71.19 439 GLY A O 1
ATOM 3382 N N . ARG A 1 440 ? 17.912 -12.011 -21.004 1.00 67.75 440 ARG A N 1
ATOM 3383 C CA . ARG A 1 440 ? 16.681 -12.449 -21.688 1.00 67.75 440 ARG A CA 1
ATOM 3384 C C . ARG A 1 440 ? 15.474 -11.653 -21.187 1.00 67.75 440 ARG A C 1
ATOM 3386 O O . ARG A 1 440 ? 15.065 -11.819 -20.036 1.00 67.75 440 ARG A O 1
ATOM 3393 N N . GLY A 1 441 ? 14.899 -10.834 -22.066 1.00 66.38 441 GLY A N 1
ATOM 3394 C CA . GLY A 1 441 ? 13.621 -10.169 -21.823 1.00 66.38 441 GLY A CA 1
ATOM 3395 C C . GLY A 1 441 ? 12.488 -11.177 -21.607 1.00 66.38 441 GLY A C 1
ATOM 3396 O O . GLY A 1 441 ? 12.488 -12.265 -22.184 1.00 66.38 441 GLY A O 1
ATOM 3397 N N . ARG A 1 442 ? 11.526 -10.825 -20.753 1.00 73.31 442 ARG A N 1
ATOM 3398 C CA . ARG A 1 442 ? 10.312 -11.612 -20.494 1.00 73.31 442 ARG A CA 1
ATOM 3399 C C . ARG A 1 442 ? 9.083 -10.905 -21.059 1.00 73.31 442 ARG A C 1
ATOM 3401 O O . ARG A 1 442 ? 8.952 -9.691 -20.941 1.00 73.31 442 ARG A O 1
ATOM 3408 N N . LYS A 1 443 ? 8.141 -11.684 -21.590 1.00 82.75 443 LYS A N 1
ATOM 3409 C CA . LYS A 1 443 ? 6.797 -11.224 -21.963 1.00 82.75 443 LYS A CA 1
ATOM 3410 C C . LYS A 1 443 ? 6.045 -10.737 -20.717 1.00 82.75 443 LYS A C 1
ATOM 3412 O O . LYS A 1 443 ? 5.837 -11.505 -19.779 1.00 82.75 443 LYS A O 1
ATOM 3417 N N . ARG A 1 444 ? 5.648 -9.460 -20.702 1.00 85.38 444 ARG A N 1
ATOM 3418 C CA . ARG A 1 444 ? 4.837 -8.833 -19.642 1.00 85.38 444 ARG A CA 1
ATOM 3419 C C . ARG A 1 444 ? 3.826 -7.881 -20.280 1.00 85.38 444 ARG A C 1
ATOM 3421 O O . ARG A 1 444 ? 4.182 -6.774 -20.672 1.00 85.38 444 ARG A O 1
ATOM 3428 N N . LEU A 1 445 ? 2.563 -8.309 -20.336 1.00 84.31 445 LEU A N 1
ATOM 3429 C CA . LEU A 1 445 ? 1.457 -7.572 -20.969 1.00 84.31 445 LEU A CA 1
ATOM 3430 C C . LEU A 1 445 ? 1.345 -6.116 -20.488 1.00 84.31 445 LEU A C 1
ATOM 3432 O O . LEU A 1 445 ? 1.107 -5.224 -21.293 1.00 84.31 445 LEU A O 1
ATOM 3436 N N . TYR A 1 446 ? 1.612 -5.857 -19.204 1.00 85.38 446 TYR A N 1
ATOM 3437 C CA . TYR A 1 446 ? 1.597 -4.511 -18.620 1.00 85.38 446 TYR A CA 1
ATOM 3438 C C . TYR A 1 446 ? 2.559 -3.508 -19.265 1.00 85.38 446 TYR A C 1
ATOM 3440 O O . TYR A 1 446 ? 2.382 -2.321 -19.058 1.00 85.38 446 TYR A O 1
ATOM 3448 N N . ASN A 1 447 ? 3.574 -3.916 -20.026 1.00 88.69 447 ASN A N 1
ATOM 3449 C CA . ASN A 1 447 ? 4.479 -2.939 -20.641 1.00 88.69 447 ASN A CA 1
ATOM 3450 C C . ASN A 1 447 ? 3.903 -2.360 -21.944 1.00 88.69 447 ASN A C 1
ATOM 3452 O O . ASN A 1 447 ? 4.242 -1.241 -22.325 1.00 88.69 447 ASN A O 1
ATOM 3456 N N . TRP A 1 448 ? 3.011 -3.102 -22.608 1.00 88.81 448 TRP A N 1
ATOM 3457 C CA . TRP A 1 448 ? 2.479 -2.747 -23.922 1.00 88.81 448 TRP A CA 1
ATOM 3458 C C . TRP A 1 448 ? 1.660 -1.451 -23.903 1.00 88.81 448 TRP A C 1
ATOM 3460 O O . TRP A 1 448 ? 1.990 -0.564 -24.688 1.00 88.81 448 TRP A O 1
ATOM 3470 N N . PRO A 1 449 ? 0.676 -1.237 -22.998 1.00 88.94 449 PRO A N 1
ATOM 3471 C CA . PRO A 1 449 ? -0.098 0.006 -23.004 1.00 88.94 449 PRO A CA 1
ATOM 3472 C C . PRO A 1 449 ? 0.747 1.254 -22.720 1.00 88.94 449 PRO A C 1
ATOM 3474 O O . PRO A 1 449 ? 0.388 2.337 -23.164 1.00 88.94 449 PRO A O 1
ATOM 3477 N N . TRP A 1 450 ? 1.881 1.113 -22.023 1.00 92.31 450 TRP A N 1
ATOM 3478 C CA . TRP A 1 450 ? 2.776 2.219 -21.691 1.00 92.31 450 TRP A CA 1
ATOM 3479 C C . TRP A 1 450 ? 3.551 2.655 -22.939 1.00 92.31 450 TRP A C 1
ATOM 3481 O O . TRP A 1 450 ? 3.608 3.845 -23.236 1.00 92.31 450 TRP A O 1
ATOM 3491 N N . VAL A 1 451 ? 4.091 1.698 -23.702 1.00 91.19 451 VAL A N 1
ATOM 3492 C CA . VAL A 1 451 ? 4.775 1.962 -24.979 1.00 91.19 451 VAL A CA 1
ATOM 3493 C C . VAL A 1 451 ? 3.785 2.460 -26.038 1.00 91.19 451 VAL A C 1
ATOM 3495 O O . VAL A 1 451 ? 4.028 3.493 -26.656 1.00 91.19 451 VAL A O 1
ATOM 3498 N N . LEU A 1 452 ? 2.609 1.833 -26.159 1.00 88.81 452 LEU A N 1
ATOM 3499 C CA . LEU A 1 452 ? 1.517 2.292 -27.029 1.00 88.81 452 LEU A CA 1
ATOM 3500 C C . LEU A 1 452 ? 1.096 3.741 -26.715 1.00 88.81 452 LEU A C 1
ATOM 3502 O O . LEU A 1 452 ? 1.042 4.584 -27.609 1.00 88.81 452 LEU A O 1
ATOM 3506 N N . GLN A 1 453 ? 0.849 4.065 -25.439 1.00 90.69 453 GLN A N 1
ATOM 3507 C CA . GLN A 1 453 ? 0.503 5.424 -25.012 1.00 90.69 453 GLN A CA 1
ATOM 3508 C C . GLN A 1 453 ? 1.646 6.416 -25.261 1.00 90.69 453 GLN A C 1
ATOM 3510 O O . GLN A 1 453 ? 1.382 7.581 -25.576 1.00 90.69 453 GLN A O 1
ATOM 3515 N N . PHE A 1 454 ? 2.901 5.982 -25.133 1.00 93.50 454 PHE A N 1
ATOM 3516 C CA . PHE A 1 454 ? 4.068 6.807 -25.424 1.00 93.50 454 PHE A CA 1
ATOM 3517 C C . PHE A 1 454 ? 4.175 7.135 -26.917 1.00 93.50 454 PHE A C 1
ATOM 3519 O O . PHE A 1 454 ? 4.236 8.321 -27.236 1.00 93.50 454 PHE A O 1
ATOM 3526 N N . HIS A 1 455 ? 4.066 6.154 -27.824 1.00 90.62 455 HIS A N 1
ATOM 3527 C CA . HIS A 1 455 ? 4.057 6.421 -29.269 1.00 90.62 455 HIS A CA 1
ATOM 3528 C C . HIS A 1 455 ? 2.913 7.359 -29.680 1.00 90.62 455 HIS A C 1
ATOM 3530 O O . HIS A 1 455 ? 3.181 8.335 -30.369 1.00 90.62 455 HIS A O 1
ATOM 3536 N N . ILE A 1 456 ? 1.675 7.170 -29.193 1.00 89.38 456 ILE A N 1
ATOM 3537 C CA . ILE A 1 456 ? 0.564 8.115 -29.463 1.00 89.38 456 ILE A CA 1
ATOM 3538 C C . ILE A 1 456 ? 0.900 9.530 -28.964 1.00 89.38 456 ILE A C 1
ATOM 3540 O O . ILE A 1 456 ? 0.606 10.524 -29.626 1.00 89.38 456 ILE A O 1
ATOM 3544 N N . THR A 1 457 ? 1.488 9.640 -27.768 1.00 90.50 457 THR A N 1
ATOM 3545 C CA . THR A 1 457 ? 1.808 10.945 -27.170 1.00 90.50 457 THR A CA 1
ATOM 3546 C C . THR A 1 457 ? 2.918 11.655 -27.950 1.00 90.50 457 THR A C 1
ATOM 3548 O O . THR A 1 457 ? 2.852 12.872 -28.105 1.00 90.50 457 THR A O 1
ATOM 3551 N N . VAL A 1 458 ? 3.898 10.906 -28.465 1.00 91.00 458 VAL A N 1
ATOM 3552 C CA . VAL A 1 458 ? 4.995 11.429 -29.291 1.00 91.00 458 VAL A CA 1
ATOM 3553 C C . VAL A 1 458 ? 4.561 11.685 -30.736 1.00 91.00 458 VAL A C 1
ATOM 3555 O O . VAL A 1 458 ? 4.984 12.677 -31.302 1.00 91.00 458 VAL A O 1
ATOM 3558 N N . ALA A 1 459 ? 3.639 10.907 -31.308 1.00 88.25 459 ALA A N 1
ATOM 3559 C CA . ALA A 1 459 ? 3.049 11.173 -32.626 1.00 88.25 459 ALA A CA 1
ATOM 3560 C C . ALA A 1 459 ? 2.279 12.507 -32.692 1.00 88.25 459 ALA A C 1
ATOM 3562 O O . ALA A 1 459 ? 2.028 13.026 -33.772 1.00 88.25 459 ALA A O 1
ATOM 3563 N N . ALA A 1 460 ? 1.904 13.073 -31.540 1.00 87.19 460 ALA A N 1
ATOM 3564 C CA . ALA A 1 460 ? 1.316 14.406 -31.432 1.00 87.19 460 ALA A CA 1
ATOM 3565 C C . ALA A 1 460 ? 2.360 15.531 -31.245 1.00 87.19 460 ALA A C 1
ATOM 3567 O O . ALA A 1 460 ? 1.989 16.634 -30.828 1.00 87.19 460 ALA A O 1
ATOM 3568 N N . LEU A 1 461 ? 3.640 15.230 -31.480 1.00 83.94 461 LEU A N 1
ATOM 3569 C CA . LEU A 1 461 ? 4.785 16.130 -31.452 1.00 83.94 461 LEU A CA 1
ATOM 3570 C C . LEU A 1 461 ? 5.574 15.923 -32.750 1.00 83.94 461 LEU A C 1
ATOM 3572 O O . LEU A 1 461 ? 6.134 14.850 -32.962 1.00 83.94 461 LEU A O 1
ATOM 3576 N N . ASP A 1 462 ? 5.673 16.952 -33.588 1.00 78.56 462 ASP A N 1
ATOM 3577 C CA . ASP A 1 462 ? 6.510 16.907 -34.790 1.00 78.56 462 ASP A CA 1
ATOM 3578 C C . ASP A 1 462 ? 7.996 16.947 -34.376 1.00 78.56 462 ASP A C 1
ATOM 3580 O O . ASP A 1 462 ? 8.600 18.016 -34.232 1.00 78.56 462 ASP A O 1
ATOM 3584 N N . LEU A 1 463 ? 8.556 15.775 -34.052 1.00 78.75 463 LEU A N 1
ATOM 3585 C CA . LEU A 1 463 ? 9.957 15.569 -33.673 1.00 78.75 463 LEU A CA 1
ATOM 3586 C C . LEU A 1 463 ? 10.803 15.224 -34.901 1.00 78.75 463 LEU A C 1
ATOM 3588 O O . LEU A 1 463 ? 10.409 14.394 -35.718 1.00 78.75 463 LEU A O 1
ATOM 3592 N N . ASN A 1 464 ? 12.006 15.795 -34.978 1.00 71.50 464 ASN A N 1
ATOM 3593 C CA . ASN A 1 464 ? 12.974 15.455 -36.018 1.00 71.50 464 ASN A CA 1
ATOM 3594 C C . ASN A 1 464 ? 13.794 14.251 -35.548 1.00 71.50 464 ASN A C 1
ATOM 3596 O O . ASN A 1 464 ? 14.853 14.402 -34.940 1.00 71.50 464 ASN A O 1
ATOM 3600 N N . LEU A 1 465 ? 13.270 13.050 -35.788 1.00 76.00 465 LEU A N 1
ATOM 3601 C CA . LEU A 1 465 ? 13.947 11.807 -35.429 1.00 76.00 465 LEU A CA 1
ATOM 3602 C C . LEU A 1 465 ? 15.188 11.582 -36.302 1.00 76.00 465 LEU A C 1
ATOM 3604 O O . LEU A 1 465 ? 15.161 11.796 -37.511 1.00 76.00 465 LEU A O 1
ATOM 3608 N N . THR A 1 466 ? 16.268 11.125 -35.675 1.00 69.38 466 THR A N 1
ATOM 3609 C CA . THR A 1 466 ? 17.506 10.713 -36.349 1.00 69.38 466 THR A CA 1
ATOM 3610 C C . THR A 1 466 ? 17.595 9.191 -36.440 1.00 69.38 466 THR A C 1
ATOM 3612 O O . THR A 1 466 ? 16.856 8.466 -35.764 1.00 69.38 466 THR A O 1
ATOM 3615 N N . ASP A 1 467 ? 18.548 8.691 -37.227 1.00 58.00 467 ASP A N 1
ATOM 3616 C CA . ASP A 1 467 ? 18.876 7.265 -37.260 1.00 58.00 467 ASP A CA 1
ATOM 3617 C C . ASP A 1 467 ? 19.145 6.705 -35.850 1.00 58.00 467 ASP A C 1
ATOM 3619 O O . ASP A 1 467 ? 19.731 7.401 -35.009 1.00 58.00 467 ASP A O 1
ATOM 3623 N N . PRO A 1 468 ? 18.719 5.460 -35.560 1.00 60.34 468 PRO A N 1
ATOM 3624 C CA . PRO A 1 468 ? 18.149 4.467 -36.483 1.00 60.34 468 PRO A CA 1
ATOM 3625 C C . PRO A 1 468 ? 16.604 4.463 -36.520 1.00 60.34 468 PRO A C 1
ATOM 3627 O O . PRO A 1 468 ? 15.998 3.434 -36.801 1.00 60.34 468 PRO A O 1
ATOM 3630 N N . VAL A 1 469 ? 15.941 5.565 -36.147 1.00 71.12 469 VAL A N 1
ATOM 3631 C CA . VAL A 1 469 ? 14.468 5.617 -36.002 1.00 71.12 469 VAL A CA 1
ATOM 3632 C C . VAL A 1 469 ? 13.823 6.573 -37.018 1.00 71.12 469 VAL A C 1
ATOM 3634 O O . VAL A 1 469 ? 12.630 6.849 -36.929 1.00 71.12 469 VAL A O 1
ATOM 3637 N N . ALA A 1 470 ? 14.594 7.063 -37.993 1.00 65.94 470 ALA A N 1
ATOM 3638 C CA . ALA A 1 470 ? 14.141 8.001 -39.019 1.00 65.94 470 ALA A CA 1
ATOM 3639 C C . ALA A 1 470 ? 13.210 7.369 -40.076 1.00 65.94 470 ALA A C 1
ATOM 3641 O O . ALA A 1 470 ? 12.357 8.069 -40.614 1.00 65.94 470 ALA A O 1
ATOM 3642 N N . ASP A 1 471 ? 13.338 6.062 -40.337 1.00 70.31 471 ASP A N 1
ATOM 3643 C CA . ASP A 1 471 ? 12.611 5.361 -41.412 1.00 70.31 471 ASP A CA 1
ATOM 3644 C C . ASP A 1 471 ? 11.096 5.194 -41.173 1.00 70.31 471 ASP A C 1
ATOM 3646 O O . ASP A 1 471 ? 10.354 4.928 -42.115 1.00 70.31 471 ASP A O 1
ATOM 3650 N N . GLU A 1 472 ? 10.617 5.326 -39.929 1.00 74.94 472 GLU A N 1
ATOM 3651 C CA . GLU A 1 472 ? 9.207 5.102 -39.567 1.00 74.94 472 GLU A CA 1
ATOM 3652 C C . GLU A 1 472 ? 8.734 6.142 -38.546 1.00 74.94 472 GLU A C 1
ATOM 3654 O O . GLU A 1 472 ? 9.330 6.305 -37.472 1.00 74.94 472 GLU A O 1
ATOM 3659 N N . THR A 1 473 ? 7.611 6.802 -38.830 1.00 80.44 473 THR A N 1
ATOM 3660 C CA . THR A 1 473 ? 7.021 7.788 -37.919 1.00 80.44 473 THR A CA 1
ATOM 3661 C C . THR A 1 473 ? 6.511 7.136 -36.623 1.00 80.44 473 THR A C 1
ATOM 3663 O O . THR A 1 473 ? 6.150 5.952 -36.594 1.00 80.44 473 THR A O 1
ATOM 3666 N N . PRO A 1 474 ? 6.373 7.902 -35.521 1.00 80.94 474 PRO A N 1
ATOM 3667 C CA . PRO A 1 474 ? 5.782 7.384 -34.286 1.00 80.94 474 PRO A CA 1
ATOM 3668 C C . PRO A 1 474 ? 4.357 6.839 -34.435 1.00 80.94 474 PRO A C 1
ATOM 3670 O O . PRO A 1 474 ? 3.950 5.982 -33.650 1.00 80.94 474 PRO A O 1
ATOM 3673 N N . LEU A 1 475 ? 3.603 7.307 -35.436 1.00 82.50 475 LEU A N 1
ATOM 3674 C CA . LEU A 1 475 ? 2.257 6.814 -35.720 1.00 82.50 475 LEU A CA 1
ATOM 3675 C C . LEU A 1 475 ? 2.281 5.465 -36.456 1.00 82.50 475 LEU A C 1
ATOM 3677 O O . LEU A 1 475 ? 1.489 4.585 -36.122 1.00 82.50 475 LEU A O 1
ATOM 3681 N N . GLU A 1 476 ? 3.207 5.270 -37.395 1.00 81.50 476 GLU A N 1
ATOM 3682 C CA . GLU A 1 476 ? 3.401 3.990 -38.092 1.00 81.50 476 GLU A CA 1
ATOM 3683 C C . GLU A 1 476 ? 3.887 2.907 -37.120 1.00 81.50 476 GLU A C 1
ATOM 3685 O O . GLU A 1 476 ? 3.272 1.843 -37.042 1.00 81.50 476 GLU A O 1
ATOM 3690 N N . ARG A 1 477 ? 4.879 3.207 -36.266 1.00 79.44 477 ARG A N 1
ATOM 3691 C CA . ARG A 1 477 ? 5.330 2.285 -35.199 1.00 79.44 477 ARG A CA 1
ATOM 3692 C C . ARG A 1 477 ? 4.219 1.928 -34.209 1.00 79.44 477 ARG A C 1
ATOM 3694 O O . ARG A 1 477 ? 4.134 0.786 -33.743 1.00 79.44 477 ARG A O 1
ATOM 3701 N N . PHE A 1 478 ? 3.344 2.884 -33.888 1.00 81.81 478 PHE A N 1
ATOM 3702 C CA . PHE A 1 478 ? 2.159 2.617 -33.077 1.00 81.81 478 PHE A CA 1
ATOM 3703 C C . PHE A 1 478 ? 1.210 1.641 -33.785 1.00 81.81 478 PHE A C 1
ATOM 3705 O O . PHE A 1 478 ? 0.918 0.587 -33.224 1.00 81.81 478 PHE A O 1
ATOM 3712 N N . MET A 1 479 ? 0.754 1.976 -34.996 1.00 75.00 479 MET A N 1
ATOM 3713 C CA . MET A 1 479 ? -0.269 1.217 -35.722 1.00 75.00 479 MET A CA 1
ATOM 3714 C C . MET A 1 479 ? 0.246 -0.146 -36.203 1.00 75.00 479 MET A C 1
ATOM 3716 O O . MET A 1 479 ? -0.279 -1.178 -35.790 1.00 75.00 479 MET A O 1
ATOM 3720 N N . MET A 1 480 ? 1.280 -0.143 -37.047 1.00 68.06 480 MET A N 1
ATOM 3721 C CA . MET A 1 480 ? 1.684 -1.285 -37.877 1.00 68.06 480 MET A CA 1
ATOM 3722 C C . MET A 1 480 ? 2.601 -2.276 -37.154 1.00 68.06 480 MET A C 1
ATOM 3724 O O . MET A 1 480 ? 2.628 -3.453 -37.492 1.00 68.06 480 MET A O 1
ATOM 3728 N N . MET A 1 481 ? 3.346 -1.826 -36.138 1.00 74.44 481 MET A N 1
ATOM 3729 C CA . MET A 1 481 ? 4.220 -2.710 -35.359 1.00 74.44 481 MET A CA 1
ATOM 3730 C C . MET A 1 481 ? 3.585 -3.090 -34.023 1.00 74.44 481 MET A C 1
ATOM 3732 O O . MET A 1 481 ? 3.343 -4.260 -33.730 1.00 74.44 481 MET A O 1
ATOM 3736 N N . THR A 1 482 ? 3.322 -2.092 -33.178 1.00 76.94 482 THR A N 1
ATOM 3737 C CA . THR A 1 482 ? 3.034 -2.340 -31.759 1.00 76.94 482 THR A CA 1
ATOM 3738 C C . THR A 1 482 ? 1.588 -2.787 -31.537 1.00 76.94 482 THR A C 1
ATOM 3740 O O . THR A 1 482 ? 1.334 -3.731 -30.788 1.00 76.94 482 THR A O 1
ATOM 3743 N N . LEU A 1 483 ? 0.623 -2.111 -32.166 1.00 80.25 483 LEU A N 1
ATOM 3744 C CA . LEU A 1 483 ? -0.801 -2.380 -31.966 1.00 80.25 483 LEU A CA 1
ATOM 3745 C C . LEU A 1 483 ? -1.238 -3.667 -32.680 1.00 80.25 483 LEU A C 1
ATOM 3747 O O . LEU A 1 483 ? -1.924 -4.493 -32.074 1.00 80.25 483 LEU A O 1
ATOM 3751 N N . GLU A 1 484 ? -0.803 -3.867 -33.926 1.00 77.69 484 GLU A N 1
ATOM 3752 C CA . GLU A 1 484 ? -1.072 -5.094 -34.685 1.00 77.69 484 GLU A CA 1
ATOM 3753 C C . GLU A 1 484 ? -0.483 -6.336 -34.005 1.00 77.69 484 GLU A C 1
ATOM 3755 O O . GLU A 1 484 ? -1.218 -7.300 -33.782 1.00 77.69 484 GLU A O 1
ATOM 3760 N N . HIS A 1 485 ? 0.784 -6.304 -33.565 1.00 78.56 485 HIS A N 1
ATOM 3761 C CA . HIS A 1 485 ? 1.376 -7.428 -32.830 1.00 78.56 485 HIS A CA 1
ATOM 3762 C C . HIS A 1 485 ? 0.596 -7.741 -31.544 1.00 78.56 485 HIS A C 1
ATOM 3764 O O . HIS A 1 485 ? 0.349 -8.912 -31.240 1.00 78.56 485 HIS A O 1
ATOM 3770 N N . PHE A 1 486 ? 0.174 -6.713 -30.799 1.00 77.56 486 PHE A N 1
ATOM 3771 C CA . PHE A 1 486 ? -0.601 -6.888 -29.572 1.00 77.56 486 PHE A CA 1
ATOM 3772 C C . PHE A 1 486 ? -1.947 -7.586 -29.834 1.00 77.56 486 PHE A C 1
ATOM 3774 O O . PHE A 1 486 ? -2.269 -8.578 -29.179 1.00 77.56 486 PHE A O 1
ATOM 3781 N N . TYR A 1 487 ? -2.732 -7.143 -30.816 1.00 73.75 487 TYR A N 1
ATOM 3782 C CA . TYR A 1 487 ? -4.009 -7.807 -31.102 1.00 73.75 487 TYR A CA 1
ATOM 3783 C C . TYR A 1 487 ? -3.842 -9.191 -31.745 1.00 73.75 487 TYR A C 1
ATOM 3785 O O . TYR A 1 487 ? -4.583 -10.105 -31.386 1.00 73.75 487 TYR A O 1
ATOM 3793 N N . ALA A 1 488 ? -2.857 -9.376 -32.628 1.00 69.69 488 ALA A N 1
ATOM 3794 C CA . ALA A 1 488 ? -2.620 -10.653 -33.301 1.00 69.69 488 ALA A CA 1
ATOM 3795 C C . ALA A 1 488 ? -2.111 -11.754 -32.351 1.00 69.69 488 ALA A C 1
ATOM 3797 O O . ALA A 1 488 ? -2.544 -12.901 -32.461 1.00 69.69 488 ALA A O 1
ATOM 3798 N N . ASN A 1 489 ? -1.214 -11.417 -31.414 1.00 69.38 489 ASN A N 1
ATOM 3799 C CA . ASN A 1 489 ? -0.473 -12.404 -30.612 1.00 69.38 489 ASN A CA 1
ATOM 3800 C C . ASN A 1 489 ? -0.771 -12.364 -29.101 1.00 69.38 489 ASN A C 1
ATOM 3802 O O . ASN A 1 489 ? -0.496 -13.341 -28.398 1.00 69.38 489 ASN A O 1
ATOM 3806 N N . GLU A 1 490 ? -1.308 -11.257 -28.574 1.00 70.62 490 GLU A N 1
ATOM 3807 C CA . GLU A 1 490 ? -1.466 -11.043 -27.125 1.00 70.62 490 GLU A CA 1
ATOM 3808 C C . GLU A 1 490 ? -2.929 -11.063 -26.651 1.00 70.62 490 GLU A C 1
ATOM 3810 O O . GLU A 1 490 ? -3.188 -11.491 -25.523 1.00 70.62 490 GLU A O 1
ATOM 3815 N N . VAL A 1 491 ? -3.896 -10.667 -27.492 1.00 64.62 491 VAL A N 1
ATOM 3816 C CA . VAL A 1 491 ? -5.337 -10.654 -27.144 1.00 64.62 491 VAL A CA 1
ATOM 3817 C C . VAL A 1 491 ? -6.222 -11.272 -28.250 1.00 64.62 491 VAL A C 1
ATOM 3819 O O . VAL A 1 491 ? -7.104 -10.601 -28.791 1.00 64.62 491 VAL A O 1
ATOM 3822 N N . PRO A 1 492 ? -6.064 -12.575 -28.567 1.00 48.75 492 PRO A N 1
ATOM 3823 C CA . PRO A 1 492 ? -6.726 -13.223 -29.711 1.00 48.75 492 PRO A CA 1
ATOM 3824 C C . PRO A 1 492 ? -8.261 -13.352 -29.607 1.00 48.75 492 PRO A C 1
ATOM 3826 O O . PRO A 1 492 ? -8.905 -13.804 -30.550 1.00 48.75 492 PRO A O 1
ATOM 3829 N N . SER A 1 493 ? -8.872 -12.988 -28.473 1.00 47.34 493 SER A N 1
ATOM 3830 C CA . SER A 1 493 ? -10.323 -13.075 -28.233 1.00 47.34 493 SER A CA 1
ATOM 3831 C C . SER A 1 493 ? -11.080 -11.745 -28.367 1.00 47.34 493 SER A C 1
ATOM 3833 O O . SER A 1 493 ? -12.309 -11.740 -28.290 1.00 47.34 493 SER A O 1
ATOM 3835 N N . CYS A 1 494 ? -10.386 -10.623 -28.585 1.00 42.81 494 CYS A N 1
ATOM 3836 C CA . CYS A 1 494 ? -11.007 -9.309 -28.773 1.00 42.81 494 CYS A CA 1
ATOM 3837 C C . CYS A 1 494 ? -11.128 -8.959 -30.261 1.00 42.81 494 CYS A C 1
ATOM 3839 O O . CYS A 1 494 ? -10.341 -8.173 -30.787 1.00 42.81 494 CYS A O 1
ATOM 3841 N N . THR A 1 495 ? -12.143 -9.492 -30.945 1.00 40.28 495 THR A N 1
ATOM 3842 C CA . THR A 1 495 ? -12.507 -8.971 -32.270 1.00 40.28 495 THR A CA 1
ATOM 3843 C C . THR A 1 495 ? -13.098 -7.556 -32.138 1.00 40.28 495 THR A C 1
ATOM 3845 O O . THR A 1 495 ? -13.870 -7.305 -31.205 1.00 40.28 495 THR A O 1
ATOM 3848 N N . PRO A 1 496 ? -12.823 -6.621 -33.074 1.00 42.44 496 PRO A N 1
ATOM 3849 C CA . PRO A 1 496 ? -13.350 -5.250 -33.011 1.00 42.44 496 PRO A CA 1
ATOM 3850 C C . PRO A 1 496 ? -14.884 -5.163 -32.912 1.00 42.44 496 PRO A C 1
ATOM 3852 O O . PRO A 1 496 ? -15.426 -4.208 -32.361 1.00 42.44 496 PRO A O 1
ATOM 3855 N N . SER A 1 497 ? -15.592 -6.192 -33.389 1.00 42.12 497 SER A N 1
ATOM 3856 C CA . SER A 1 497 ? -17.050 -6.324 -33.319 1.00 42.12 497 SER A CA 1
ATOM 3857 C C . SER A 1 497 ? -17.616 -6.531 -31.905 1.00 42.12 497 SER A C 1
ATOM 3859 O O . SER A 1 497 ? -18.808 -6.305 -31.701 1.00 42.12 497 SER A O 1
ATOM 3861 N N . VAL A 1 498 ? -16.800 -6.920 -30.917 1.00 41.94 498 VAL A N 1
ATOM 3862 C CA . VAL A 1 498 ? -17.236 -7.092 -29.515 1.00 41.94 498 VAL A CA 1
ATOM 3863 C C . VAL A 1 498 ? -17.324 -5.748 -28.772 1.00 41.94 498 VAL A C 1
ATOM 3865 O O . VAL A 1 498 ? -18.037 -5.641 -27.773 1.00 41.94 498 VAL A O 1
ATOM 3868 N N . CYS A 1 499 ? -16.711 -4.684 -29.299 1.00 44.00 499 CYS A N 1
ATOM 3869 C CA . CYS A 1 499 ? -16.784 -3.319 -28.765 1.00 44.00 499 CYS A CA 1
ATOM 3870 C C . CYS A 1 499 ? -18.108 -2.588 -29.090 1.00 44.00 499 CYS A C 1
ATOM 3872 O O . CYS A 1 499 ? -18.118 -1.380 -29.327 1.00 44.00 499 CYS A O 1
ATOM 3874 N N . GLN A 1 500 ? -19.249 -3.287 -29.068 1.00 45.31 500 GLN A N 1
ATOM 3875 C CA . GLN A 1 500 ? -20.557 -2.625 -29.087 1.00 45.31 500 GLN A CA 1
ATOM 3876 C C . GLN A 1 500 ? -20.800 -1.905 -27.750 1.00 45.31 500 GLN A C 1
ATOM 3878 O O . GLN A 1 500 ? -20.760 -2.499 -26.669 1.00 45.31 500 GLN A O 1
ATOM 3883 N N . SER A 1 501 ? -21.034 -0.594 -27.837 1.00 56.16 501 SER A N 1
ATOM 3884 C CA . SER A 1 501 ? -20.839 0.364 -26.741 1.00 56.16 501 SER A CA 1
ATOM 3885 C C . SER A 1 501 ? -21.729 0.162 -25.509 1.00 56.16 501 SER A C 1
ATOM 3887 O O . SER A 1 501 ? -21.313 0.515 -24.406 1.00 56.16 501 SER A O 1
ATOM 3889 N N . SER A 1 502 ? -22.917 -0.432 -25.649 1.00 55.66 502 SER A N 1
ATOM 3890 C CA . SER A 1 502 ? -23.873 -0.603 -24.544 1.00 55.66 502 SER A CA 1
ATOM 3891 C C . SER A 1 502 ? -23.417 -1.637 -23.508 1.00 55.66 502 SER A C 1
ATOM 3893 O O . SER A 1 502 ? -23.248 -1.294 -22.339 1.00 55.66 502 SER A O 1
ATOM 3895 N N . LYS A 1 503 ? -23.140 -2.881 -23.926 1.00 61.44 503 LYS A N 1
ATOM 3896 C CA . LYS A 1 503 ? -22.728 -3.976 -23.021 1.00 61.44 503 LYS A CA 1
ATOM 3897 C C . LYS A 1 503 ? -21.374 -3.719 -22.358 1.00 61.44 503 LYS A C 1
ATOM 3899 O O . LYS A 1 503 ? -21.162 -4.121 -21.214 1.00 61.44 503 LYS A O 1
ATOM 3904 N N . ALA A 1 504 ? -20.462 -3.044 -23.060 1.00 61.88 504 ALA A N 1
ATOM 3905 C CA . ALA A 1 504 ? -19.194 -2.607 -22.486 1.00 61.88 504 ALA A CA 1
ATOM 3906 C C . ALA A 1 504 ? -19.418 -1.533 -21.406 1.00 61.88 504 ALA A C 1
ATOM 3908 O O . ALA A 1 504 ? -18.927 -1.684 -20.291 1.00 61.88 504 ALA A O 1
ATOM 3909 N N . CYS A 1 505 ? -20.218 -0.498 -21.693 1.00 61.47 505 CYS A N 1
ATOM 3910 C CA . CYS A 1 505 ? -20.542 0.563 -20.734 1.00 61.47 505 CYS A CA 1
ATOM 3911 C C . CYS A 1 505 ? -21.259 0.029 -19.480 1.00 61.47 505 CYS A C 1
ATOM 3913 O O . CYS A 1 505 ? -20.925 0.420 -18.363 1.00 61.47 505 CYS A O 1
ATOM 3915 N N . GLU A 1 506 ? -22.204 -0.898 -19.643 1.00 66.31 506 GLU A N 1
ATOM 3916 C CA . GLU A 1 506 ? -22.942 -1.512 -18.535 1.00 66.31 506 GLU A CA 1
ATOM 3917 C C . GLU A 1 506 ? -22.023 -2.322 -17.602 1.00 66.31 506 GLU A C 1
ATOM 3919 O O . GLU A 1 506 ? -22.061 -2.139 -16.385 1.00 66.31 506 GLU A O 1
ATOM 3924 N N . ARG A 1 507 ? -21.103 -3.124 -18.160 1.00 69.00 507 ARG A N 1
ATOM 3925 C CA . ARG A 1 507 ? -20.062 -3.813 -17.373 1.00 69.00 507 ARG A CA 1
ATOM 3926 C C . ARG A 1 507 ? -19.089 -2.840 -16.705 1.00 69.00 507 ARG A C 1
ATOM 3928 O O . ARG A 1 507 ? -18.715 -3.055 -15.554 1.00 69.00 507 ARG A O 1
ATOM 3935 N N . SER A 1 508 ? -18.721 -1.748 -17.377 1.00 72.44 508 SER A N 1
ATOM 3936 C CA . SER A 1 508 ? -17.876 -0.703 -16.787 1.00 72.44 508 SER A CA 1
ATOM 3937 C C . SER A 1 508 ? -18.527 -0.028 -15.577 1.00 72.44 508 SER A C 1
ATOM 3939 O O . SER A 1 508 ? -17.811 0.305 -14.640 1.00 72.44 508 SER A O 1
ATOM 3941 N N . LYS A 1 509 ? -19.860 0.132 -15.539 1.00 73.31 509 LYS A N 1
ATOM 3942 C CA . LYS A 1 509 ? -20.566 0.656 -14.351 1.00 73.31 509 LYS A CA 1
ATOM 3943 C C . LYS A 1 509 ? -20.445 -0.281 -13.146 1.00 73.31 509 LYS A C 1
ATOM 3945 O O . LYS A 1 509 ? -20.155 0.190 -12.051 1.00 73.31 509 LYS A O 1
ATOM 3950 N N . LEU A 1 510 ? -20.606 -1.591 -13.354 1.00 71.25 510 LEU A N 1
ATOM 3951 C CA . LEU A 1 510 ? -20.434 -2.595 -12.295 1.00 71.25 510 LEU A CA 1
ATOM 3952 C C . LEU A 1 510 ? -18.996 -2.591 -11.746 1.00 71.25 510 LEU A C 1
ATOM 3954 O O . LEU A 1 510 ? -18.782 -2.603 -10.537 1.00 71.25 510 LEU A O 1
ATOM 3958 N N . HIS A 1 511 ? -18.001 -2.524 -12.636 1.00 81.50 511 HIS A N 1
ATOM 3959 C CA . HIS A 1 511 ? -16.598 -2.425 -12.230 1.00 81.50 511 HIS A CA 1
ATOM 3960 C C . HIS A 1 511 ? -16.272 -1.089 -11.548 1.00 81.50 511 HIS A C 1
ATOM 3962 O O . HIS A 1 511 ? -15.439 -1.073 -10.647 1.00 81.50 511 HIS A O 1
ATOM 3968 N N . LEU A 1 512 ? -16.922 0.014 -11.934 1.00 84.12 512 LEU A N 1
ATOM 3969 C CA . LEU A 1 512 ? -16.711 1.324 -11.317 1.00 84.12 512 LEU A CA 1
ATOM 3970 C C . LEU A 1 512 ? -17.145 1.336 -9.847 1.00 84.12 512 LEU A C 1
ATOM 3972 O O . LEU A 1 512 ? -16.380 1.821 -9.021 1.00 84.12 512 LEU A O 1
ATOM 3976 N N . ASP A 1 513 ? -18.305 0.768 -9.498 1.00 81.81 513 ASP A N 1
ATOM 3977 C CA . ASP A 1 513 ? -18.715 0.642 -8.089 1.00 81.81 513 ASP A CA 1
ATOM 3978 C C . ASP A 1 513 ? -17.695 -0.182 -7.285 1.00 81.81 513 ASP A C 1
ATOM 3980 O O . ASP A 1 513 ? -17.196 0.266 -6.252 1.00 81.81 513 ASP A O 1
ATOM 3984 N N . MET A 1 514 ? -17.285 -1.338 -7.821 1.00 85.00 514 MET A N 1
ATOM 3985 C CA . MET A 1 514 ? -16.258 -2.181 -7.204 1.00 85.00 514 MET A CA 1
ATOM 3986 C C . MET A 1 514 ? -14.916 -1.446 -7.033 1.00 85.00 514 MET A C 1
ATOM 3988 O O . MET A 1 514 ? -14.257 -1.615 -6.011 1.00 85.00 514 MET A O 1
ATOM 3992 N N . MET A 1 515 ? -14.510 -0.606 -7.991 1.00 88.44 515 MET A N 1
ATOM 3993 C CA . MET A 1 515 ? -13.300 0.219 -7.889 1.00 88.44 515 MET A CA 1
ATOM 3994 C C . MET A 1 515 ? -13.441 1.340 -6.854 1.00 88.44 515 MET A C 1
ATOM 3996 O O . MET A 1 515 ? -12.516 1.566 -6.076 1.00 88.44 515 MET A O 1
ATOM 4000 N N . LEU A 1 516 ? -14.587 2.025 -6.805 1.00 89.31 516 LEU A N 1
ATOM 4001 C CA . LEU A 1 516 ? -14.842 3.105 -5.846 1.00 89.31 516 LEU A CA 1
ATOM 4002 C C . LEU A 1 516 ? -14.849 2.603 -4.396 1.00 89.31 516 LEU A C 1
ATOM 4004 O O . LEU A 1 516 ? -14.470 3.355 -3.501 1.00 89.31 516 LEU A O 1
ATOM 4008 N N . ARG A 1 517 ? -15.172 1.324 -4.155 1.00 90.25 517 ARG A N 1
ATOM 4009 C CA . ARG A 1 517 ? -15.024 0.689 -2.832 1.00 90.25 517 ARG A CA 1
ATOM 4010 C C . ARG A 1 517 ? -13.581 0.644 -2.332 1.00 90.25 517 ARG A C 1
ATOM 4012 O O . ARG A 1 517 ? -13.389 0.618 -1.129 1.00 90.25 517 ARG A O 1
ATOM 4019 N N . PHE A 1 518 ? -12.559 0.680 -3.192 1.00 92.75 518 PHE A N 1
ATOM 4020 C CA . PHE A 1 518 ? -11.164 0.765 -2.728 1.00 92.75 518 PHE A CA 1
ATOM 4021 C C . PHE A 1 518 ? -10.804 2.152 -2.187 1.00 92.75 518 PHE A C 1
ATOM 4023 O O . PHE A 1 518 ? -9.806 2.275 -1.475 1.00 92.75 518 PHE A O 1
ATOM 4030 N N . ALA A 1 519 ? -11.576 3.187 -2.524 1.00 90.75 519 ALA A N 1
ATOM 4031 C CA . ALA A 1 519 ? -11.260 4.578 -2.245 1.00 90.75 519 ALA A CA 1
ATOM 4032 C C . ALA A 1 519 ? -11.608 4.966 -0.795 1.00 90.75 519 ALA A C 1
ATOM 4034 O O . ALA A 1 519 ? -12.742 4.803 -0.338 1.00 90.75 519 ALA A O 1
ATOM 4035 N N . GLY A 1 520 ? -10.627 5.482 -0.052 1.00 88.00 520 GLY A N 1
ATOM 4036 C CA . GLY A 1 520 ? -10.835 5.948 1.319 1.00 88.00 520 GLY A CA 1
ATOM 4037 C C . GLY A 1 520 ? -11.750 7.173 1.421 1.00 88.00 520 GLY A C 1
ATOM 4038 O O . GLY A 1 520 ? -11.958 7.916 0.467 1.00 88.00 520 GLY A O 1
ATOM 4039 N N . LYS A 1 521 ? -12.314 7.390 2.612 1.00 90.38 521 LYS A N 1
ATOM 4040 C CA . LYS A 1 521 ? -13.180 8.541 2.949 1.00 90.38 521 LYS A CA 1
ATOM 4041 C C . LYS A 1 521 ? -12.761 9.219 4.262 1.00 90.38 521 LYS A C 1
ATOM 4043 O O . LYS A 1 521 ? -13.549 9.921 4.894 1.00 90.38 521 LYS A O 1
ATOM 4048 N N . GLN A 1 522 ? -11.530 8.964 4.695 1.00 93.25 522 GLN A N 1
ATOM 4049 C CA . GLN A 1 522 ? -10.878 9.605 5.833 1.00 93.25 522 GLN A CA 1
ATOM 4050 C C . GLN A 1 522 ? -10.616 11.096 5.532 1.00 93.25 522 GLN A C 1
ATOM 4052 O O . GLN A 1 522 ? -10.410 11.438 4.369 1.00 93.25 522 GLN A O 1
ATOM 4057 N N . PRO A 1 523 ? -10.619 11.997 6.529 1.00 92.12 523 PRO A N 1
ATOM 4058 C CA . PRO A 1 523 ? -10.282 13.409 6.339 1.00 92.12 523 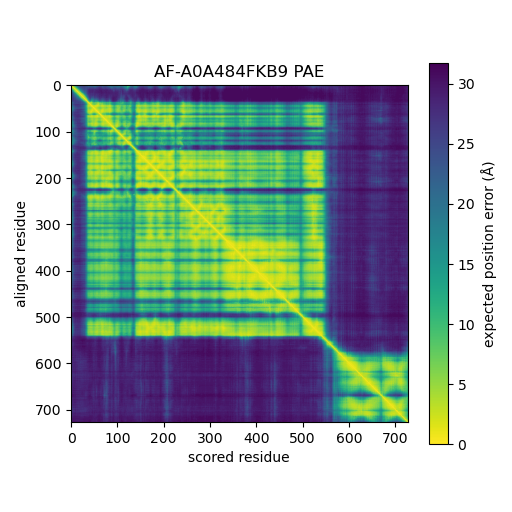PRO A CA 1
ATOM 4059 C C . PRO A 1 523 ? -8.752 13.603 6.340 1.00 92.12 523 PRO A C 1
ATOM 4061 O O . PRO A 1 523 ? -8.181 14.193 7.255 1.00 92.12 523 PRO A O 1
ATOM 4064 N N . ASP A 1 524 ? -8.085 13.017 5.347 1.00 92.00 524 ASP A N 1
ATOM 4065 C CA . ASP A 1 524 ? -6.625 12.943 5.227 1.00 92.00 524 ASP A CA 1
ATOM 4066 C C . ASP A 1 524 ? -6.237 12.950 3.740 1.00 92.00 524 ASP A C 1
ATOM 4068 O O . ASP A 1 524 ? -6.728 12.116 2.973 1.00 92.00 524 ASP A O 1
ATOM 4072 N N . ASP A 1 525 ? -5.365 13.875 3.333 1.00 91.00 525 ASP A N 1
ATOM 4073 C CA . ASP A 1 525 ? -4.879 14.055 1.957 1.00 91.00 525 ASP A CA 1
ATOM 4074 C C . ASP A 1 525 ? -4.267 12.791 1.329 1.00 91.00 525 ASP A C 1
ATOM 4076 O O . ASP A 1 525 ? -4.280 12.627 0.109 1.00 91.00 525 ASP A O 1
ATOM 4080 N N . ARG A 1 526 ? -3.783 11.861 2.157 1.00 90.31 526 ARG A N 1
ATOM 4081 C CA . ARG A 1 526 ? -3.132 10.611 1.742 1.00 90.31 526 ARG A CA 1
ATOM 4082 C C . ARG A 1 526 ? -4.105 9.440 1.619 1.00 90.31 526 ARG A C 1
ATOM 4084 O O . ARG A 1 526 ? -3.708 8.373 1.151 1.00 90.31 526 ARG A O 1
ATOM 4091 N N . LEU A 1 527 ? -5.343 9.603 2.092 1.00 91.94 527 LEU A N 1
ATOM 4092 C CA . LEU A 1 527 ? -6.339 8.532 2.217 1.00 91.94 527 LEU A CA 1
ATOM 4093 C C . LEU A 1 527 ? -7.672 8.861 1.529 1.00 91.94 527 LEU A C 1
ATOM 4095 O O . LEU A 1 527 ? -8.358 7.940 1.089 1.00 91.94 527 LEU A O 1
ATOM 4099 N N . HIS A 1 528 ? -8.065 10.133 1.436 1.00 92.38 528 HIS A N 1
ATOM 4100 C CA . HIS A 1 528 ? -9.340 10.526 0.837 1.00 92.38 528 HIS A CA 1
ATOM 4101 C C . HIS A 1 528 ? -9.339 10.299 -0.674 1.00 92.38 528 HIS A C 1
ATOM 4103 O O . HIS A 1 528 ? -8.482 10.812 -1.385 1.00 92.38 528 HIS A O 1
ATOM 4109 N N . ASP A 1 529 ? -10.296 9.513 -1.158 1.00 91.25 529 ASP A N 1
ATOM 4110 C CA . ASP A 1 529 ? -10.386 9.027 -2.537 1.00 91.25 529 ASP A CA 1
ATOM 4111 C C . ASP A 1 529 ? -9.147 8.266 -3.059 1.00 91.25 529 ASP A C 1
ATOM 4113 O O . ASP A 1 529 ? -9.089 7.861 -4.222 1.00 91.25 529 ASP A O 1
ATOM 4117 N N . VAL A 1 530 ? -8.187 7.956 -2.181 1.00 92.19 530 VAL A N 1
ATOM 4118 C CA . VAL A 1 530 ? -7.021 7.128 -2.496 1.00 92.19 530 VAL A CA 1
ATOM 4119 C C . VAL A 1 530 ? -7.402 5.656 -2.363 1.00 92.19 530 VAL A C 1
ATOM 4121 O O . VAL A 1 530 ? -7.926 5.218 -1.337 1.00 92.19 530 VAL A O 1
ATOM 4124 N N . SER A 1 531 ? -7.140 4.877 -3.414 1.00 92.50 531 SER A N 1
ATOM 4125 C CA . SER A 1 531 ? -7.379 3.430 -3.416 1.00 92.50 531 SER A CA 1
ATOM 4126 C C . SER A 1 531 ? -6.421 2.693 -2.477 1.00 92.50 531 SER A C 1
ATOM 4128 O O . SER A 1 531 ? -5.215 2.945 -2.504 1.00 92.50 531 SER A O 1
ATOM 4130 N N . ILE A 1 532 ? -6.928 1.727 -1.703 1.00 92.06 532 ILE A N 1
ATOM 4131 C CA . ILE A 1 532 ? -6.101 0.852 -0.857 1.00 92.06 532 ILE A CA 1
ATOM 4132 C C . ILE A 1 532 ? -5.030 0.139 -1.704 1.00 92.06 532 ILE A C 1
ATOM 4134 O O . ILE A 1 532 ? -5.334 -0.631 -2.614 1.00 92.06 532 ILE A O 1
ATOM 4138 N N . ARG A 1 533 ? -3.758 0.376 -1.361 1.00 90.56 533 ARG A N 1
ATOM 4139 C CA . ARG A 1 533 ? -2.562 -0.300 -1.891 1.00 90.56 533 ARG A CA 1
ATOM 4140 C C . ARG A 1 533 ? -1.560 -0.505 -0.758 1.00 90.56 533 ARG A C 1
ATOM 4142 O O . ARG A 1 533 ? -1.489 0.321 0.149 1.00 90.56 533 ARG A O 1
ATOM 4149 N N . HIS A 1 534 ? -0.802 -1.605 -0.768 1.00 87.12 534 HIS A N 1
ATOM 4150 C CA . HIS A 1 534 ? 0.023 -1.975 0.399 1.00 87.12 534 HIS A CA 1
ATOM 4151 C C . HIS A 1 534 ? 1.293 -2.797 0.100 1.00 87.12 534 HIS A C 1
ATOM 4153 O O . HIS A 1 534 ? 1.877 -3.375 1.024 1.00 87.12 534 HIS A O 1
ATOM 4159 N N . TRP A 1 535 ? 1.735 -2.894 -1.158 1.00 85.06 535 TRP A N 1
ATOM 4160 C CA . TRP A 1 535 ? 2.933 -3.665 -1.543 1.00 85.06 535 TRP A CA 1
ATOM 4161 C C . TRP A 1 535 ? 3.951 -2.886 -2.385 1.00 85.06 535 TRP A C 1
ATOM 4163 O O . TRP A 1 535 ? 5.107 -3.292 -2.442 1.00 85.06 535 TRP A O 1
ATOM 4173 N N . ASP A 1 536 ? 3.574 -1.774 -3.021 1.00 87.81 536 ASP A N 1
ATOM 4174 C CA . ASP A 1 536 ? 4.440 -1.090 -3.996 1.00 87.81 536 ASP A CA 1
ATOM 4175 C C . ASP A 1 536 ? 5.760 -0.589 -3.385 1.00 87.81 536 ASP A C 1
ATOM 4177 O O . ASP A 1 536 ? 6.808 -0.673 -4.020 1.00 87.81 536 ASP A O 1
ATOM 4181 N N . GLY A 1 537 ? 5.749 -0.171 -2.114 1.00 83.00 537 GLY A N 1
ATOM 4182 C CA . GLY A 1 537 ? 6.966 0.211 -1.388 1.00 83.00 537 GLY A CA 1
ATOM 4183 C C . GLY A 1 537 ? 7.999 -0.919 -1.250 1.00 83.00 537 GLY A C 1
ATOM 4184 O O . GLY A 1 537 ? 9.191 -0.638 -1.176 1.00 83.00 537 GLY A O 1
ATOM 4185 N N . PHE A 1 538 ? 7.571 -2.187 -1.277 1.00 79.62 538 PHE A N 1
ATOM 4186 C CA . PHE A 1 538 ? 8.473 -3.344 -1.265 1.00 79.62 538 PHE A CA 1
ATOM 4187 C C . PHE A 1 538 ? 9.085 -3.614 -2.649 1.00 79.62 538 PHE A C 1
ATOM 4189 O O . PHE A 1 538 ? 10.288 -3.845 -2.744 1.00 79.62 538 PHE A O 1
ATOM 4196 N N . TRP A 1 539 ? 8.283 -3.552 -3.719 1.00 81.88 539 TRP A N 1
ATOM 4197 C CA . TRP A 1 539 ? 8.721 -3.898 -5.082 1.00 81.88 539 TRP A CA 1
ATOM 4198 C C . TRP A 1 539 ? 9.434 -2.768 -5.829 1.00 81.88 539 TRP A C 1
ATOM 4200 O O . TRP A 1 539 ? 10.302 -3.038 -6.652 1.00 81.88 539 TRP A O 1
ATOM 4210 N N . PHE A 1 540 ? 9.092 -1.511 -5.545 1.00 86.25 540 PHE A N 1
ATOM 4211 C CA . PHE A 1 540 ? 9.655 -0.347 -6.236 1.00 86.25 540 PHE A CA 1
ATOM 4212 C C . PHE A 1 540 ? 10.540 0.521 -5.329 1.00 86.25 540 PHE A C 1
ATOM 4214 O O . PHE A 1 540 ? 11.458 1.174 -5.819 1.00 86.25 540 PHE A O 1
ATOM 4221 N N . GLY A 1 541 ? 10.301 0.528 -4.012 1.00 81.19 541 GLY A N 1
ATOM 4222 C CA . GLY A 1 541 ? 11.041 1.361 -3.055 1.00 81.19 541 GLY A CA 1
ATOM 4223 C C . GLY A 1 541 ? 12.444 0.847 -2.710 1.00 81.19 541 GLY A C 1
ATOM 4224 O O . GLY A 1 541 ? 12.797 -0.294 -3.000 1.00 81.19 541 GLY A O 1
ATOM 4225 N N . THR A 1 542 ? 13.244 1.680 -2.042 1.00 70.50 542 THR A N 1
ATOM 4226 C CA . THR A 1 542 ? 14.585 1.340 -1.515 1.00 70.50 542 THR A CA 1
ATOM 4227 C C . THR A 1 542 ? 14.547 0.493 -0.238 1.00 70.50 542 THR A C 1
ATOM 4229 O O . THR A 1 542 ? 15.560 -0.077 0.167 1.00 70.50 542 THR A O 1
ATOM 4232 N N . ASP A 1 543 ? 13.391 0.386 0.424 1.00 59.19 543 ASP A N 1
ATOM 4233 C CA . ASP A 1 543 ? 13.300 -0.184 1.773 1.00 59.19 543 ASP A CA 1
ATOM 4234 C C . ASP A 1 543 ? 13.609 -1.689 1.851 1.00 59.19 543 ASP A C 1
ATOM 4236 O O . ASP A 1 543 ? 13.937 -2.189 2.927 1.00 59.19 543 ASP A O 1
ATOM 4240 N N . GLN A 1 544 ? 13.564 -2.409 0.726 1.00 54.59 544 GLN A N 1
ATOM 4241 C CA . GLN A 1 544 ? 13.998 -3.806 0.642 1.00 54.59 544 GLN A CA 1
ATOM 4242 C C . GLN A 1 544 ? 15.505 -3.938 0.923 1.00 54.59 544 GLN A C 1
ATOM 4244 O O . GLN A 1 544 ? 15.901 -4.727 1.781 1.00 54.59 544 GLN A O 1
ATOM 4249 N N . GLU A 1 545 ? 16.333 -3.109 0.281 1.00 44.72 545 GLU A N 1
ATOM 4250 C CA . GLU A 1 545 ? 17.777 -3.072 0.537 1.00 44.72 545 GLU A CA 1
ATOM 4251 C C . GLU A 1 545 ? 18.088 -2.469 1.901 1.00 44.72 545 GLU A C 1
ATOM 4253 O O . GLU A 1 545 ? 18.972 -2.946 2.605 1.00 44.72 545 GLU A O 1
ATOM 4258 N N . ARG A 1 546 ? 17.318 -1.468 2.343 1.00 41.59 546 ARG A N 1
ATOM 4259 C CA . ARG A 1 546 ? 17.482 -0.902 3.688 1.00 41.59 546 ARG A CA 1
ATOM 4260 C C . ARG A 1 546 ? 17.151 -1.908 4.789 1.00 41.59 546 ARG A C 1
ATOM 4262 O O . ARG A 1 546 ? 17.805 -1.886 5.819 1.00 41.59 546 ARG A O 1
ATOM 4269 N N . ARG A 1 547 ? 16.222 -2.847 4.608 1.00 37.09 547 ARG A N 1
ATOM 4270 C CA . ARG A 1 547 ? 16.020 -3.918 5.605 1.00 37.09 547 ARG A CA 1
ATOM 4271 C C . ARG A 1 547 ? 17.160 -4.945 5.638 1.00 37.09 547 ARG A C 1
ATOM 4273 O O . ARG A 1 547 ? 17.273 -5.657 6.629 1.00 37.09 547 ARG A O 1
ATOM 4280 N N . GLN A 1 548 ? 18.005 -5.002 4.606 1.00 32.41 548 GLN A N 1
ATOM 4281 C CA . GLN A 1 548 ? 19.197 -5.859 4.564 1.00 32.41 548 GLN A CA 1
ATOM 4282 C C . GLN A 1 548 ? 20.488 -5.118 4.974 1.00 32.41 548 GLN A C 1
ATOM 4284 O O . GLN A 1 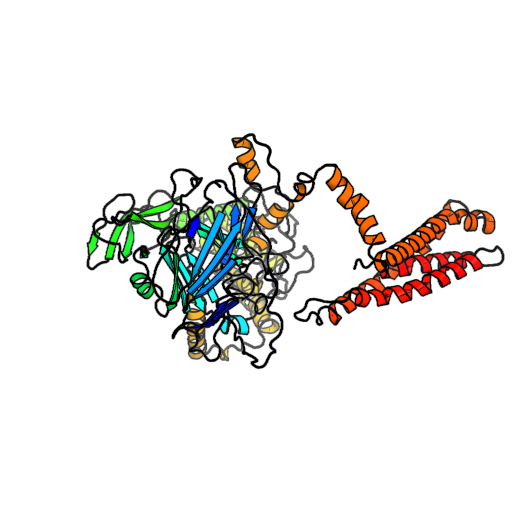548 ? 21.332 -5.713 5.638 1.00 32.41 548 GLN A O 1
ATOM 4289 N N . ASN A 1 549 ? 20.614 -3.822 4.659 1.00 29.16 549 ASN A N 1
ATOM 4290 C CA . ASN A 1 549 ? 21.833 -3.020 4.847 1.00 29.16 549 ASN A CA 1
ATOM 4291 C C . ASN A 1 549 ? 21.705 -1.866 5.862 1.00 29.16 549 ASN A C 1
ATOM 4293 O O . ASN A 1 549 ? 22.721 -1.329 6.304 1.00 29.16 549 ASN A O 1
ATOM 4297 N N . LEU A 1 550 ? 20.494 -1.474 6.272 1.00 28.41 550 LEU A N 1
ATOM 4298 C CA . LEU A 1 550 ? 20.283 -0.503 7.347 1.00 28.41 550 LEU A CA 1
ATOM 4299 C C . LEU A 1 550 ? 19.855 -1.187 8.644 1.00 28.41 550 LEU A C 1
ATOM 4301 O O . LEU A 1 550 ? 18.707 -1.577 8.861 1.00 28.41 550 LEU A O 1
ATOM 4305 N N . VAL A 1 551 ? 20.769 -1.080 9.603 1.00 32.53 551 VAL A N 1
ATOM 4306 C CA . VAL A 1 551 ? 20.444 -0.788 11.002 1.00 32.53 551 VAL A CA 1
ATOM 4307 C C . VAL A 1 551 ? 19.714 0.572 11.074 1.00 32.53 551 VAL A C 1
ATOM 4309 O O . VAL A 1 551 ? 20.255 1.534 11.597 1.00 32.53 551 VAL A O 1
ATOM 4312 N N . SER A 1 552 ? 18.478 0.622 10.556 1.00 28.27 552 SER A N 1
ATOM 4313 C CA . SER A 1 552 ? 17.390 1.616 10.706 1.00 28.27 552 SER A CA 1
ATOM 4314 C C . SER A 1 552 ? 17.682 3.139 10.574 1.00 28.27 552 SER A C 1
ATOM 4316 O O . SER A 1 552 ? 18.811 3.599 10.725 1.00 28.27 552 SER A O 1
ATOM 4318 N N . PRO A 1 553 ? 16.640 3.984 10.421 1.00 30.14 553 PRO A N 1
ATOM 4319 C CA . PRO A 1 553 ? 16.739 5.450 10.559 1.00 30.14 553 PRO A CA 1
ATOM 4320 C C . PRO A 1 553 ? 17.248 5.977 11.921 1.00 30.14 553 PRO A C 1
ATOM 4322 O O . PRO A 1 553 ? 17.413 7.186 12.091 1.00 30.14 553 PRO A O 1
ATOM 4325 N N . LEU A 1 554 ? 17.541 5.099 12.892 1.00 31.69 554 LEU A N 1
ATOM 4326 C CA . LEU A 1 554 ? 18.152 5.457 14.178 1.00 31.69 554 LEU A CA 1
ATOM 4327 C C . LEU A 1 554 ? 19.553 6.078 14.046 1.00 31.69 554 LEU A C 1
ATOM 4329 O O . LEU A 1 554 ? 20.054 6.617 15.026 1.00 31.69 554 LEU A O 1
ATOM 4333 N N . THR A 1 555 ? 20.209 6.050 12.883 1.00 31.17 555 THR A N 1
ATOM 4334 C CA . THR A 1 555 ? 21.498 6.739 12.674 1.00 31.17 555 THR A CA 1
ATOM 4335 C C . THR A 1 555 ? 21.393 8.264 12.769 1.00 31.17 555 THR A C 1
ATOM 4337 O O . THR A 1 555 ? 22.311 8.891 13.300 1.00 31.17 555 THR A O 1
ATOM 4340 N N . THR A 1 556 ? 20.271 8.862 12.353 1.00 29.89 556 THR A N 1
ATOM 4341 C CA . THR A 1 556 ? 20.017 10.303 12.537 1.00 29.89 556 THR A CA 1
ATOM 4342 C C . THR A 1 556 ? 19.764 10.631 14.012 1.00 29.89 556 THR A C 1
ATOM 4344 O O . THR A 1 556 ? 20.330 11.589 14.532 1.00 29.89 556 THR A O 1
ATOM 4347 N N . PHE A 1 557 ? 19.015 9.781 14.726 1.00 30.81 557 PHE A N 1
ATOM 4348 C CA . PHE A 1 557 ? 18.804 9.921 16.175 1.00 30.81 557 PHE A CA 1
ATOM 4349 C C . PHE A 1 557 ? 20.082 9.672 17.000 1.00 30.81 557 PHE A C 1
ATOM 4351 O O . PHE A 1 557 ? 20.337 10.397 17.955 1.00 30.81 557 PHE A O 1
ATOM 4358 N N . ARG A 1 558 ? 20.946 8.725 16.601 1.00 35.84 558 ARG A N 1
ATOM 4359 C CA . ARG A 1 558 ? 22.237 8.435 17.264 1.00 35.84 558 ARG A CA 1
ATOM 4360 C C . ARG A 1 558 ? 23.171 9.644 17.325 1.00 35.84 558 ARG A C 1
ATOM 4362 O O . ARG A 1 558 ? 23.917 9.768 18.291 1.00 35.84 558 ARG A O 1
ATOM 4369 N N . LYS A 1 559 ? 23.137 10.528 16.320 1.00 38.28 559 LYS A N 1
ATOM 4370 C CA . LYS A 1 559 ? 23.904 11.787 16.334 1.00 38.28 559 LYS A CA 1
ATOM 4371 C C . LYS A 1 559 ? 23.334 12.834 17.299 1.00 38.28 559 LYS A C 1
ATOM 4373 O O . LYS A 1 559 ? 24.068 13.738 17.675 1.00 38.28 559 LYS A O 1
ATOM 4378 N N . LEU A 1 560 ? 22.062 12.717 17.687 1.00 38.94 560 LEU A N 1
ATOM 4379 C CA . LEU A 1 560 ? 21.360 13.680 18.541 1.00 38.94 560 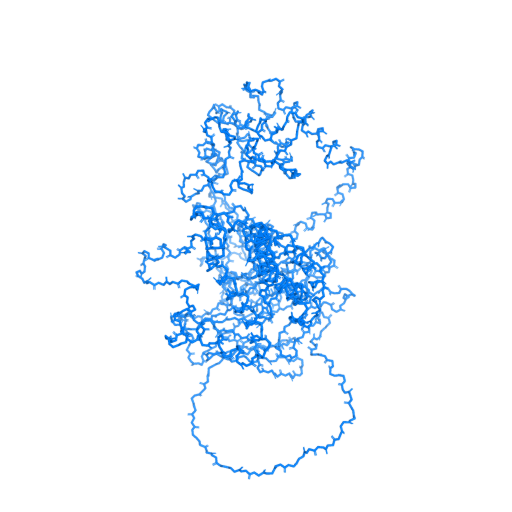LEU A CA 1
ATOM 4380 C C . LEU A 1 560 ? 21.322 13.275 20.024 1.00 38.94 560 LEU A C 1
ATOM 4382 O O . LEU A 1 560 ? 21.240 14.156 20.870 1.00 38.94 560 LEU A O 1
ATOM 4386 N N . THR A 1 561 ? 21.380 11.978 20.355 1.00 41.41 561 THR A N 1
ATOM 4387 C CA . THR A 1 561 ? 21.147 11.499 21.738 1.00 41.41 561 THR A CA 1
ATOM 4388 C C . THR A 1 561 ? 22.311 10.755 22.398 1.00 41.41 561 THR A C 1
ATOM 4390 O O . THR A 1 561 ? 22.197 10.392 23.565 1.00 41.41 561 THR A O 1
ATOM 4393 N N . GLY A 1 562 ? 23.426 10.504 21.701 1.00 31.38 562 GLY A N 1
ATOM 4394 C CA . GLY A 1 562 ? 24.677 9.974 22.280 1.00 31.38 562 GLY A CA 1
ATOM 4395 C C . GLY A 1 562 ? 24.655 8.528 22.818 1.00 31.38 562 GLY A C 1
ATOM 4396 O O . GLY A 1 562 ? 25.717 7.921 22.967 1.00 31.38 562 GLY A O 1
ATOM 4397 N N . ASN A 1 563 ? 23.481 7.943 23.066 1.00 36.00 563 ASN A N 1
ATOM 4398 C CA . ASN A 1 563 ? 23.336 6.627 23.687 1.00 36.00 563 ASN A CA 1
ATOM 4399 C C . ASN A 1 563 ? 23.418 5.459 22.687 1.00 36.00 563 ASN A C 1
ATOM 4401 O O . ASN A 1 563 ? 22.850 5.471 21.590 1.00 36.00 563 ASN A O 1
ATOM 4405 N N . LYS A 1 564 ? 24.136 4.406 23.095 1.00 34.06 564 LYS A N 1
ATOM 4406 C CA . LYS A 1 564 ? 24.379 3.192 22.305 1.00 34.06 564 LYS A CA 1
ATOM 4407 C C . LYS A 1 564 ? 23.236 2.188 22.486 1.00 34.06 564 LYS A C 1
ATOM 4409 O O . LYS A 1 564 ? 23.232 1.445 23.457 1.00 34.06 564 LYS A O 1
ATOM 4414 N N . LEU A 1 565 ? 22.321 2.120 21.519 1.00 36.91 565 LEU A N 1
ATOM 4415 C CA . LEU A 1 565 ? 21.298 1.066 21.437 1.00 36.91 565 LEU A CA 1
ATOM 4416 C C . LEU A 1 565 ? 21.452 0.229 20.153 1.00 36.91 565 LEU A C 1
ATOM 4418 O O . LEU A 1 565 ? 21.833 0.748 19.095 1.00 36.91 565 LEU A O 1
ATOM 4422 N N . THR A 1 566 ? 21.173 -1.073 20.257 1.00 32.25 566 THR A N 1
ATOM 4423 C CA . THR A 1 566 ? 21.396 -2.122 19.240 1.00 32.25 566 THR A CA 1
ATOM 4424 C C . THR A 1 566 ? 20.161 -3.013 19.064 1.00 32.25 566 THR A C 1
ATOM 4426 O O . THR A 1 566 ? 19.408 -3.234 20.004 1.00 32.25 566 THR A O 1
ATOM 4429 N N . CYS A 1 567 ? 19.927 -3.515 17.844 1.00 28.02 567 CYS A N 1
ATOM 4430 C CA . CYS A 1 567 ? 18.679 -4.203 17.481 1.00 28.02 567 CYS A CA 1
ATOM 4431 C C . CYS A 1 567 ? 18.735 -5.746 17.579 1.00 28.02 567 CYS A C 1
ATOM 4433 O O . CYS A 1 567 ? 19.800 -6.367 17.588 1.00 28.02 567 CYS A O 1
ATOM 4435 N N . GLY A 1 568 ? 17.537 -6.347 17.588 1.00 42.56 568 GLY A N 1
ATOM 4436 C CA . GLY A 1 568 ? 17.203 -7.703 18.054 1.00 42.56 568 GLY A CA 1
ATOM 4437 C C . GLY A 1 568 ? 18.041 -8.924 17.639 1.00 42.56 568 GLY A C 1
ATOM 4438 O O . GLY A 1 568 ? 18.204 -9.791 18.497 1.00 42.56 568 GLY A O 1
ATOM 4439 N N . PRO A 1 569 ? 18.628 -9.043 16.428 1.00 34.66 569 PRO A N 1
ATOM 4440 C CA . PRO A 1 569 ? 19.456 -10.210 16.090 1.00 34.66 569 PRO A CA 1
ATOM 4441 C C . PRO A 1 569 ? 20.687 -10.377 16.998 1.00 34.66 569 PRO A C 1
ATOM 4443 O O . PRO A 1 569 ? 21.244 -11.466 17.082 1.00 34.66 569 PRO A O 1
ATOM 4446 N N . LYS A 1 570 ? 21.095 -9.304 17.696 1.00 35.81 570 LYS A N 1
ATOM 4447 C CA . LYS A 1 570 ? 22.164 -9.303 18.705 1.00 35.81 570 LYS A CA 1
ATOM 4448 C C . LYS A 1 570 ? 21.689 -9.377 20.163 1.00 35.81 570 LYS A C 1
ATOM 4450 O O . LYS A 1 570 ? 22.543 -9.437 21.035 1.00 35.81 570 LYS A O 1
ATOM 4455 N N . LEU A 1 571 ? 20.381 -9.412 20.444 1.00 43.22 571 LEU A N 1
ATOM 4456 C CA . LEU A 1 571 ? 19.862 -9.384 21.825 1.00 43.22 571 LEU A CA 1
ATOM 4457 C C . LEU A 1 571 ? 19.627 -10.773 22.444 1.00 43.22 571 LEU A C 1
ATOM 4459 O O . LEU A 1 571 ? 19.589 -10.890 23.666 1.00 43.22 571 LEU A O 1
ATOM 4463 N N . VAL A 1 572 ? 19.519 -11.840 21.641 1.00 43.53 572 VAL A N 1
ATOM 4464 C CA . VAL A 1 572 ? 19.429 -13.220 22.171 1.00 43.53 572 VAL A CA 1
ATOM 4465 C C . VAL A 1 572 ? 20.701 -13.637 22.944 1.00 43.53 572 VAL A C 1
ATOM 4467 O O . VAL A 1 572 ? 20.557 -14.292 23.973 1.00 43.53 572 VAL A O 1
ATOM 4470 N N . PRO A 1 573 ? 21.927 -13.239 22.536 1.00 41.38 573 PRO A N 1
ATOM 4471 C CA . PRO A 1 573 ? 23.139 -13.461 23.334 1.00 41.38 573 PRO A CA 1
ATOM 4472 C C . PRO A 1 573 ? 23.295 -12.574 24.583 1.00 41.38 573 PRO A C 1
ATOM 4474 O O . PRO A 1 573 ? 24.060 -12.947 25.465 1.00 41.38 573 PRO A O 1
ATOM 4477 N N . GLU A 1 574 ? 22.638 -11.409 24.667 1.00 44.66 574 GLU A N 1
ATOM 4478 C CA . GLU A 1 574 ? 22.889 -10.415 25.737 1.00 44.66 574 GLU A CA 1
ATOM 4479 C C . GLU A 1 574 ? 21.999 -10.580 26.984 1.00 44.66 574 GLU A C 1
ATOM 4481 O O . GLU A 1 574 ? 22.354 -10.079 28.047 1.00 44.66 574 GLU A O 1
ATOM 4486 N N . SER A 1 575 ? 20.874 -11.301 26.898 1.00 48.59 575 SER A N 1
ATOM 4487 C CA . SER A 1 575 ? 19.955 -11.531 28.033 1.00 48.59 575 SER A CA 1
ATOM 4488 C C . SER A 1 575 ? 20.146 -12.872 28.756 1.00 48.59 575 SER A C 1
ATOM 4490 O O . SER A 1 575 ? 19.430 -13.181 29.708 1.00 48.59 575 SER A O 1
ATOM 4492 N N . MET A 1 576 ? 21.114 -13.677 28.324 1.00 45.84 576 MET A N 1
ATOM 4493 C CA . MET A 1 576 ? 21.468 -14.950 28.948 1.00 45.84 576 MET A CA 1
ATOM 4494 C C . MET A 1 576 ? 22.696 -14.762 29.842 1.00 45.84 576 MET A C 1
ATOM 4496 O O . MET A 1 576 ? 23.665 -14.120 29.438 1.00 45.84 576 MET A O 1
ATOM 4500 N N . MET A 1 577 ? 22.712 -15.367 31.038 1.00 55.88 577 MET A N 1
ATOM 4501 C CA . MET A 1 577 ? 23.966 -15.474 31.795 1.00 55.88 577 MET A CA 1
ATOM 4502 C C . MET A 1 577 ? 25.026 -16.154 30.918 1.00 55.88 577 MET A C 1
ATOM 4504 O O . MET A 1 577 ? 24.689 -17.013 30.106 1.00 55.88 577 MET A O 1
ATOM 4508 N N . VAL A 1 578 ? 26.316 -15.857 31.123 1.00 58.22 578 VAL A N 1
ATOM 4509 C CA . VAL A 1 578 ? 27.417 -16.521 30.385 1.00 58.22 578 VAL A CA 1
ATOM 4510 C C . VAL A 1 578 ? 27.283 -18.050 30.451 1.00 58.22 578 VAL A C 1
ATOM 4512 O O . VAL A 1 578 ? 27.488 -18.741 29.457 1.00 58.22 578 VAL A O 1
ATOM 4515 N N . LYS A 1 579 ? 26.820 -18.567 31.598 1.00 53.34 579 LYS A N 1
ATOM 4516 C CA . LYS A 1 579 ? 26.380 -19.954 31.788 1.00 53.34 579 LYS A CA 1
ATOM 4517 C C . LYS A 1 579 ? 25.391 -20.426 30.718 1.00 53.34 579 LYS A C 1
ATOM 4519 O O . LYS A 1 579 ? 25.604 -21.493 30.164 1.00 53.34 579 LYS A O 1
ATOM 4524 N N . ASP A 1 580 ? 24.325 -19.685 30.443 1.00 55.84 580 ASP A N 1
ATOM 4525 C CA . ASP A 1 580 ? 23.236 -20.103 29.556 1.00 55.84 580 ASP A CA 1
ATOM 4526 C C . ASP A 1 580 ? 23.583 -19.892 28.072 1.00 55.84 580 ASP A C 1
ATOM 4528 O O . ASP A 1 580 ? 23.280 -20.767 27.259 1.00 55.84 580 ASP A O 1
ATOM 4532 N N . VAL A 1 581 ? 24.345 -18.837 27.734 1.00 63.00 581 VAL A N 1
ATOM 4533 C CA . VAL A 1 581 ? 24.964 -18.660 26.398 1.00 63.00 581 VAL A CA 1
ATOM 4534 C C . VAL A 1 581 ? 25.896 -19.827 26.055 1.00 63.00 581 VAL A C 1
ATOM 4536 O O . VAL A 1 581 ? 26.003 -20.210 24.895 1.00 63.00 581 VAL A O 1
ATOM 4539 N N . VAL A 1 582 ? 26.557 -20.413 27.057 1.00 59.25 582 VAL A N 1
ATOM 4540 C CA . VAL A 1 582 ? 27.422 -21.596 26.921 1.00 59.25 582 VAL A CA 1
ATOM 4541 C C . VAL A 1 582 ? 26.592 -22.889 26.950 1.00 59.25 582 VAL A C 1
ATOM 4543 O O . VAL A 1 582 ? 26.745 -23.740 26.077 1.00 59.25 582 VAL A O 1
ATOM 4546 N N . MET A 1 583 ? 25.662 -23.046 27.896 1.00 64.31 583 MET A N 1
ATOM 4547 C CA . MET A 1 583 ? 24.849 -24.259 28.070 1.00 64.31 583 MET A CA 1
ATOM 4548 C C . MET A 1 583 ? 23.907 -24.523 26.891 1.00 64.31 583 MET A C 1
ATOM 4550 O O . MET A 1 583 ? 23.687 -25.683 26.543 1.00 64.31 583 MET A O 1
ATOM 4554 N N . MET A 1 584 ? 23.341 -23.486 26.273 1.00 60.84 584 MET A N 1
ATOM 4555 C CA . MET A 1 584 ? 22.349 -23.634 25.207 1.00 60.84 584 MET A CA 1
ATOM 4556 C C . MET A 1 584 ? 22.917 -24.209 23.891 1.00 60.84 584 MET A C 1
ATOM 4558 O O . MET A 1 584 ? 22.256 -25.084 23.332 1.00 60.84 584 MET A O 1
ATOM 4562 N N . PRO A 1 585 ? 24.114 -23.821 23.405 1.00 62.16 585 PRO A N 1
ATOM 4563 C CA . PRO A 1 585 ? 24.775 -24.484 22.281 1.00 62.16 585 PRO A CA 1
ATOM 4564 C C . PRO A 1 585 ? 25.649 -25.681 22.684 1.00 62.16 585 PRO A C 1
ATOM 4566 O O . PRO A 1 585 ? 25.735 -26.621 21.901 1.00 62.16 585 PRO A O 1
ATOM 4569 N N . LEU A 1 586 ? 26.294 -25.695 23.862 1.00 68.56 586 LEU A N 1
ATOM 4570 C CA . LEU A 1 586 ? 27.220 -26.785 24.215 1.00 68.56 586 LEU A CA 1
ATOM 4571 C C . LEU A 1 586 ? 26.533 -27.949 24.928 1.00 68.56 586 LEU A C 1
ATOM 4573 O O . LEU A 1 586 ? 26.776 -29.091 24.568 1.00 68.56 586 LEU A O 1
ATOM 4577 N N . ILE A 1 587 ? 25.679 -27.700 25.923 1.00 74.25 587 ILE A N 1
ATOM 4578 C CA . ILE A 1 587 ? 25.183 -28.750 26.835 1.00 74.25 587 ILE A CA 1
ATOM 4579 C C . ILE A 1 587 ? 23.792 -29.255 26.440 1.00 74.25 587 ILE A C 1
ATOM 4581 O O . ILE A 1 587 ? 23.529 -30.459 26.494 1.00 74.25 587 ILE A O 1
ATOM 4585 N N . ARG A 1 588 ? 22.908 -28.371 25.968 1.00 73.88 588 ARG A N 1
ATOM 4586 C CA . ARG A 1 588 ? 21.555 -28.733 25.524 1.00 73.88 588 ARG A CA 1
ATOM 4587 C C . ARG A 1 588 ? 21.549 -29.815 24.428 1.00 73.88 588 ARG A C 1
ATOM 4589 O O . ARG A 1 588 ? 20.738 -30.731 24.568 1.00 73.88 588 ARG A O 1
ATOM 4596 N N . PRO A 1 589 ? 22.446 -29.824 23.415 1.00 72.69 589 PRO A N 1
ATOM 4597 C CA . PRO A 1 589 ? 22.500 -30.916 22.441 1.00 72.69 589 PRO A CA 1
ATOM 4598 C C . PRO A 1 589 ? 22.873 -32.272 23.050 1.00 72.69 589 PRO A C 1
ATOM 4600 O O . PRO A 1 589 ? 22.334 -33.285 22.614 1.00 72.69 589 PRO A O 1
ATOM 4603 N N . PHE A 1 590 ? 23.742 -32.322 24.067 1.00 76.62 590 PHE A N 1
ATOM 4604 C CA . PHE A 1 590 ? 24.037 -33.576 24.772 1.00 76.62 590 PHE A CA 1
ATOM 4605 C C . PHE A 1 590 ? 22.842 -34.040 25.611 1.00 76.62 590 PHE A C 1
ATOM 4607 O O . PHE A 1 590 ? 22.498 -35.215 25.560 1.00 76.62 590 PHE A O 1
ATOM 4614 N N . ILE A 1 591 ? 22.143 -33.127 26.298 1.00 76.62 591 ILE A N 1
ATOM 4615 C CA . ILE A 1 591 ? 20.923 -33.465 27.052 1.00 76.62 591 ILE A CA 1
ATOM 4616 C C . ILE A 1 591 ? 19.827 -34.016 26.125 1.00 76.62 591 ILE A C 1
ATOM 4618 O O . ILE A 1 591 ? 19.204 -35.017 26.470 1.00 76.62 591 ILE A O 1
ATOM 4622 N N . LEU A 1 592 ? 19.601 -33.405 24.955 1.00 76.19 592 LEU A N 1
ATOM 4623 C CA . LEU A 1 592 ? 18.646 -33.910 23.959 1.00 76.19 592 LEU A CA 1
ATOM 4624 C C . LEU A 1 592 ? 19.062 -35.285 23.423 1.00 76.19 592 LEU A C 1
ATOM 4626 O O . LEU A 1 592 ? 18.257 -36.210 23.465 1.00 76.19 592 LEU A O 1
ATOM 4630 N N . LYS A 1 593 ? 20.329 -35.466 23.020 1.00 75.00 593 LYS A N 1
ATOM 4631 C CA . LYS A 1 593 ? 20.844 -36.778 22.587 1.00 75.00 593 LYS A CA 1
ATOM 4632 C C . LYS A 1 593 ? 20.680 -37.853 23.666 1.00 75.00 593 LYS A C 1
ATOM 4634 O O . LYS A 1 593 ? 20.299 -38.966 23.340 1.00 75.00 593 LYS A O 1
ATOM 4639 N N . SER A 1 594 ? 20.929 -37.544 24.938 1.00 75.38 594 SER A N 1
ATOM 4640 C CA . SER A 1 594 ? 20.786 -38.515 26.033 1.00 75.38 594 SER A CA 1
ATOM 4641 C C . SER A 1 594 ? 19.336 -38.791 26.450 1.00 75.38 594 SER A C 1
ATOM 4643 O O . SER A 1 594 ? 19.084 -39.831 27.051 1.00 75.38 594 SER A O 1
ATOM 4645 N N . LYS A 1 595 ? 18.387 -37.886 26.168 1.00 78.00 595 LYS A N 1
ATOM 4646 C CA . LYS A 1 595 ? 16.961 -38.066 26.500 1.00 78.00 595 LYS A CA 1
ATOM 4647 C C . LYS A 1 595 ? 16.126 -38.658 25.365 1.00 78.00 595 LYS A C 1
ATOM 4649 O O . LYS A 1 595 ? 15.098 -39.264 25.648 1.00 78.00 595 LYS A O 1
ATOM 4654 N N . GLU A 1 596 ? 16.554 -38.507 24.115 1.00 80.81 596 GLU A N 1
ATOM 4655 C CA . GLU A 1 596 ? 15.842 -38.998 22.932 1.00 80.81 596 GLU A CA 1
ATOM 4656 C C . GLU A 1 596 ? 16.675 -40.079 22.214 1.00 80.81 596 GLU A C 1
ATOM 4658 O O . GLU A 1 596 ? 17.573 -39.750 21.431 1.00 80.81 596 GLU A O 1
ATOM 4663 N N . PRO A 1 597 ? 16.386 -41.382 22.430 1.00 77.25 597 PRO A N 1
ATOM 4664 C CA . PRO A 1 597 ? 17.190 -42.483 21.886 1.00 77.25 597 PRO A CA 1
ATOM 4665 C C . PRO A 1 597 ? 17.350 -42.455 20.359 1.00 77.25 597 PRO A C 1
ATOM 4667 O O . PRO A 1 597 ? 18.385 -42.859 19.831 1.00 77.25 597 PRO A O 1
ATOM 4670 N N . MET A 1 598 ? 16.353 -41.936 19.638 1.00 77.56 598 MET A N 1
ATOM 4671 C CA . MET A 1 598 ? 16.410 -41.782 18.183 1.00 77.56 598 MET A CA 1
ATOM 4672 C C . MET A 1 598 ? 17.457 -40.741 17.749 1.00 77.56 598 MET A C 1
ATOM 4674 O O . MET A 1 598 ? 18.223 -41.001 16.820 1.00 77.56 598 MET A O 1
ATOM 4678 N N . LEU A 1 599 ? 17.554 -39.599 18.446 1.00 77.81 599 LEU A N 1
ATOM 4679 C CA . LEU A 1 599 ? 18.583 -38.587 18.178 1.00 77.81 599 LEU A CA 1
ATOM 4680 C C . LEU A 1 599 ? 19.986 -39.104 18.507 1.00 77.81 599 LEU A C 1
ATOM 4682 O O . LEU A 1 599 ? 20.941 -38.747 17.811 1.00 77.81 599 LEU A O 1
ATOM 4686 N N . PHE A 1 600 ? 20.123 -39.955 19.530 1.00 80.50 600 PHE A N 1
ATOM 4687 C CA . PHE A 1 600 ? 21.380 -40.642 19.831 1.00 80.50 600 PHE A CA 1
ATOM 4688 C C . PHE A 1 600 ? 21.814 -41.556 18.680 1.00 80.50 600 PHE A C 1
ATOM 4690 O O . PHE A 1 600 ? 22.926 -41.406 18.178 1.00 80.50 600 PHE A O 1
ATOM 4697 N N . LEU A 1 601 ? 20.934 -42.451 18.219 1.00 80.38 601 LEU A N 1
ATOM 4698 C CA . LEU A 1 601 ? 21.236 -43.394 17.136 1.00 80.38 601 LEU A CA 1
ATOM 4699 C C . LEU A 1 601 ? 21.541 -42.683 15.810 1.00 80.38 601 LEU A C 1
ATOM 4701 O O . LEU A 1 601 ? 22.512 -43.036 15.140 1.00 80.38 601 LEU A O 1
ATOM 4705 N N . LEU A 1 602 ? 20.781 -41.639 15.460 1.00 78.50 602 LEU A N 1
ATOM 4706 C CA . LEU A 1 602 ? 21.055 -40.825 14.272 1.00 78.50 602 LEU A CA 1
ATOM 4707 C C . LEU A 1 602 ? 22.403 -40.093 14.394 1.00 78.50 602 LEU A C 1
ATOM 4709 O O . LEU A 1 602 ? 23.191 -40.087 13.451 1.00 78.50 602 LEU A O 1
ATOM 4713 N N . SER A 1 603 ? 22.702 -39.527 15.570 1.00 80.25 603 SER A N 1
ATOM 4714 C CA . SER A 1 603 ? 23.998 -38.890 15.837 1.00 80.25 603 SER A CA 1
ATOM 4715 C C . SER A 1 603 ? 25.151 -39.883 15.717 1.00 80.25 603 SER A C 1
ATOM 4717 O O . SER A 1 603 ? 26.160 -39.552 15.108 1.00 80.25 603 SER A O 1
ATOM 4719 N N . LEU A 1 604 ? 25.000 -41.096 16.255 1.00 83.31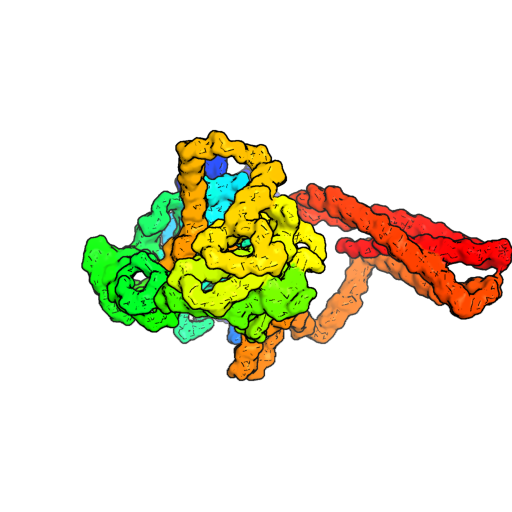 604 LEU A N 1
ATOM 4720 C CA . LEU A 1 604 ? 26.003 -42.157 16.190 1.00 83.31 604 LEU A CA 1
ATOM 4721 C C . LEU A 1 604 ? 26.254 -42.604 14.741 1.00 83.31 604 LEU A C 1
ATOM 4723 O O . LEU A 1 604 ? 27.407 -42.723 14.334 1.00 83.31 604 LEU A O 1
ATOM 4727 N N . TYR A 1 605 ? 25.194 -42.781 13.947 1.00 80.31 605 TYR A N 1
ATOM 4728 C CA . TYR A 1 605 ? 25.283 -43.106 12.519 1.00 80.31 605 TYR A CA 1
ATOM 4729 C C . TYR A 1 605 ? 26.005 -42.013 11.714 1.00 80.31 605 TYR A C 1
ATOM 4731 O O . TYR A 1 605 ? 26.896 -42.310 10.914 1.00 80.31 605 TYR A O 1
ATOM 4739 N N . ILE A 1 606 ? 25.672 -40.740 11.958 1.00 78.69 606 ILE A N 1
ATOM 4740 C CA . ILE A 1 606 ? 26.359 -39.601 11.337 1.00 78.69 606 ILE A CA 1
ATOM 4741 C C . ILE A 1 606 ? 27.832 -39.582 11.764 1.00 78.69 606 ILE A C 1
ATOM 4743 O O . ILE A 1 606 ? 28.704 -39.495 10.904 1.00 78.69 606 ILE A O 1
ATOM 4747 N N . THR A 1 607 ? 28.134 -39.727 13.059 1.00 82.31 607 THR A N 1
ATOM 4748 C CA . THR A 1 607 ? 29.512 -39.761 13.575 1.00 82.31 607 THR A CA 1
ATOM 4749 C C . THR A 1 607 ? 30.326 -40.904 12.967 1.00 82.31 607 THR A C 1
ATOM 4751 O O . THR A 1 607 ? 31.455 -40.666 12.552 1.00 82.31 607 THR A O 1
ATOM 4754 N N . LEU A 1 608 ? 29.760 -42.109 12.838 1.00 83.44 608 LEU A N 1
ATOM 4755 C CA . LEU A 1 608 ? 30.405 -43.243 12.169 1.00 83.44 608 LEU A CA 1
ATOM 4756 C C . LEU A 1 608 ? 30.690 -42.935 10.691 1.00 83.44 608 LEU A C 1
ATOM 4758 O O . LEU A 1 608 ? 31.805 -43.143 10.221 1.00 83.44 608 LEU A O 1
ATOM 4762 N N . THR A 1 609 ? 29.710 -42.382 9.973 1.00 78.69 609 THR A N 1
ATOM 4763 C CA . THR A 1 609 ? 29.846 -42.017 8.552 1.00 78.69 609 THR A CA 1
ATOM 4764 C C . THR A 1 609 ? 30.914 -40.936 8.338 1.00 78.69 609 THR A C 1
ATOM 4766 O O . THR A 1 609 ? 31.705 -41.020 7.400 1.00 78.69 609 THR A O 1
ATOM 4769 N N . TYR A 1 610 ? 30.978 -39.936 9.222 1.00 76.06 610 TYR A N 1
ATOM 4770 C CA . TYR A 1 610 ? 32.026 -38.911 9.206 1.00 76.06 610 TYR A CA 1
ATOM 4771 C C . TYR A 1 610 ? 33.395 -39.479 9.596 1.00 76.06 610 TYR A C 1
ATOM 4773 O O . TYR A 1 610 ? 34.379 -39.145 8.948 1.00 76.06 610 TYR A O 1
ATOM 4781 N N . GLY A 1 611 ? 33.470 -40.352 10.604 1.00 81.88 611 GLY A N 1
ATOM 4782 C CA . GLY A 1 611 ? 34.710 -41.017 11.009 1.00 81.88 611 GLY A CA 1
ATOM 4783 C C . GLY A 1 611 ? 35.311 -41.840 9.872 1.00 81.88 611 GLY A C 1
ATOM 4784 O O . GLY A 1 611 ? 36.487 -41.683 9.562 1.00 81.88 611 GLY A O 1
ATOM 4785 N N . LEU A 1 612 ? 34.483 -42.624 9.176 1.00 78.75 612 LEU A N 1
ATOM 4786 C CA . LEU A 1 612 ? 34.880 -43.343 7.964 1.00 78.75 612 LEU A CA 1
ATOM 4787 C C . LEU A 1 612 ? 35.399 -42.381 6.885 1.00 78.75 612 LEU A C 1
ATOM 4789 O O . LEU A 1 612 ? 36.477 -42.606 6.347 1.00 78.75 612 LEU A O 1
ATOM 4793 N N . LEU A 1 613 ? 34.691 -41.282 6.601 1.00 77.06 613 LEU A N 1
ATOM 4794 C CA . LEU A 1 613 ? 35.141 -40.267 5.637 1.00 77.06 613 LEU A CA 1
ATOM 4795 C C . LEU A 1 613 ? 36.469 -39.592 6.041 1.00 77.06 613 LEU A C 1
ATOM 4797 O O . LEU A 1 613 ? 37.256 -39.244 5.167 1.00 77.06 613 LEU A O 1
ATOM 4801 N N . TYR A 1 614 ? 36.750 -39.422 7.334 1.00 76.50 614 TYR A N 1
ATOM 4802 C CA . TYR A 1 614 ? 38.050 -38.916 7.781 1.00 76.50 614 TYR A CA 1
ATOM 4803 C C . TYR A 1 614 ? 39.167 -39.956 7.649 1.00 76.50 614 TYR A C 1
ATOM 4805 O O . TYR A 1 614 ? 40.250 -39.600 7.199 1.00 76.50 614 TYR A O 1
ATOM 4813 N N . ILE A 1 615 ? 38.889 -41.237 7.912 1.00 80.50 615 ILE A N 1
ATOM 4814 C CA . ILE A 1 615 ? 39.823 -42.345 7.633 1.00 80.50 615 ILE A CA 1
ATOM 4815 C C . ILE A 1 615 ? 40.147 -42.430 6.129 1.00 80.50 615 ILE A C 1
ATOM 4817 O O . ILE A 1 615 ? 41.267 -42.755 5.754 1.00 80.50 615 ILE A O 1
ATOM 4821 N N . TRP A 1 616 ? 39.218 -42.055 5.244 1.00 72.75 616 TRP A N 1
ATOM 4822 C CA . TRP A 1 616 ? 39.496 -41.940 3.806 1.00 72.75 616 TRP A CA 1
ATOM 4823 C C . TRP A 1 616 ? 40.516 -40.842 3.445 1.00 72.75 616 TRP A C 1
ATOM 4825 O O . TRP A 1 616 ? 41.183 -40.979 2.421 1.00 72.75 616 TRP A O 1
ATOM 4835 N N . PHE A 1 617 ? 40.693 -39.789 4.253 1.00 70.44 617 PHE A N 1
ATOM 4836 C CA . PHE A 1 617 ? 41.796 -38.831 4.056 1.00 70.44 617 PHE A CA 1
ATOM 4837 C C . PHE A 1 617 ? 43.154 -39.386 4.516 1.00 70.44 617 PHE A C 1
ATOM 4839 O O . PHE A 1 617 ? 44.181 -38.871 4.092 1.00 70.44 617 PHE A O 1
ATOM 4846 N N . ASP A 1 618 ? 43.150 -40.471 5.295 1.00 72.81 618 ASP A N 1
ATOM 4847 C CA . ASP A 1 618 ? 44.323 -41.261 5.698 1.00 72.81 618 ASP A CA 1
ATOM 4848 C C . ASP A 1 618 ? 44.573 -42.463 4.750 1.00 72.81 618 ASP A C 1
ATOM 4850 O O . ASP A 1 618 ? 45.387 -43.347 5.010 1.00 72.81 618 ASP A O 1
ATOM 4854 N N . SER A 1 619 ? 43.906 -42.485 3.585 1.00 70.00 619 SER A N 1
ATOM 4855 C CA . SER A 1 619 ? 44.165 -43.457 2.512 1.00 70.00 619 SER A CA 1
ATOM 4856 C C . SER A 1 619 ? 45.443 -43.281 1.656 1.00 70.00 619 SER A C 1
ATOM 4858 O O . SER A 1 619 ? 45.663 -44.177 0.831 1.00 70.00 619 SER A O 1
ATOM 4860 N N . PRO A 1 620 ? 46.332 -42.264 1.813 1.00 71.25 620 PRO A N 1
ATOM 4861 C CA . PRO A 1 620 ? 47.610 -42.230 1.092 1.00 71.25 620 PRO A CA 1
ATOM 4862 C C . PRO A 1 620 ? 48.432 -43.510 1.249 1.00 71.25 620 PRO A C 1
ATOM 4864 O O . PRO A 1 620 ? 49.102 -43.908 0.306 1.00 71.25 620 PRO A O 1
ATOM 4867 N N . ILE A 1 621 ? 48.298 -44.227 2.370 1.00 78.56 621 ILE A N 1
ATOM 4868 C CA . ILE A 1 621 ? 48.941 -45.532 2.585 1.00 78.56 621 ILE A CA 1
ATOM 4869 C C . ILE A 1 621 ? 48.614 -46.551 1.471 1.00 78.56 621 ILE A C 1
ATOM 4871 O O . ILE A 1 621 ? 49.494 -47.262 0.995 1.00 78.56 621 ILE A O 1
ATOM 4875 N N . VAL A 1 622 ? 47.378 -46.574 0.957 1.00 81.06 622 VAL A N 1
ATOM 4876 C CA . VAL A 1 622 ? 46.974 -47.490 -0.127 1.00 81.06 622 VAL A CA 1
ATOM 4877 C C . VAL A 1 622 ? 47.548 -47.039 -1.471 1.00 81.06 622 VAL A C 1
ATOM 4879 O O . VAL A 1 622 ? 48.034 -47.859 -2.246 1.00 81.06 622 VAL A O 1
ATOM 4882 N N . PHE A 1 623 ? 47.514 -45.741 -1.771 1.00 79.88 623 PHE A N 1
ATOM 4883 C CA . PHE A 1 623 ? 47.949 -45.237 -3.077 1.00 79.88 623 PHE A CA 1
ATOM 4884 C C . PHE A 1 623 ? 49.476 -45.103 -3.190 1.00 79.88 623 PHE A C 1
ATOM 4886 O O . PHE A 1 623 ? 50.032 -45.372 -4.254 1.00 79.88 623 PHE A O 1
ATOM 4893 N N . VAL A 1 624 ? 50.165 -44.755 -2.103 1.00 81.19 624 VAL A N 1
ATOM 4894 C CA . VAL A 1 624 ? 51.619 -44.557 -2.062 1.00 81.19 624 VAL A CA 1
ATOM 4895 C C . VAL A 1 624 ? 52.363 -45.860 -1.757 1.00 81.19 624 VAL A C 1
ATOM 4897 O O . VAL A 1 624 ? 53.304 -46.170 -2.478 1.00 81.19 624 VAL A O 1
ATOM 4900 N N . GLU A 1 625 ? 51.958 -46.663 -0.762 1.00 81.19 625 GLU A N 1
ATOM 4901 C CA . GLU A 1 625 ? 52.724 -47.875 -0.399 1.00 81.19 625 GLU A CA 1
ATOM 4902 C C . GLU A 1 625 ? 52.388 -49.091 -1.275 1.00 81.19 625 GLU A C 1
ATOM 4904 O O . GLU A 1 625 ? 53.288 -49.844 -1.642 1.00 81.19 625 GLU A O 1
ATOM 4909 N N . ILE A 1 626 ? 51.112 -49.296 -1.634 1.00 82.88 626 ILE A N 1
ATOM 4910 C CA . ILE A 1 626 ? 50.691 -50.467 -2.432 1.00 82.88 626 ILE A CA 1
ATOM 4911 C C . ILE A 1 626 ? 50.793 -50.183 -3.936 1.00 82.88 626 ILE A C 1
ATOM 4913 O O . ILE A 1 626 ? 51.257 -51.034 -4.695 1.00 82.88 626 ILE A O 1
ATOM 4917 N N . TYR A 1 627 ? 50.366 -48.994 -4.374 1.00 81.31 627 TYR A N 1
ATOM 4918 C CA . TYR A 1 627 ? 50.341 -48.617 -5.793 1.00 81.31 627 TYR A CA 1
ATOM 4919 C C . TYR A 1 627 ? 51.515 -47.745 -6.255 1.00 81.31 627 TYR A C 1
ATOM 4921 O O . TYR A 1 627 ? 51.606 -47.457 -7.450 1.00 81.31 627 TYR A O 1
ATOM 4929 N N . SER A 1 628 ? 52.434 -47.361 -5.362 1.00 81.94 628 SER A N 1
ATOM 4930 C CA . SER A 1 628 ? 53.622 -46.556 -5.690 1.00 81.94 628 SER A CA 1
ATOM 4931 C C . SER A 1 628 ? 53.306 -45.234 -6.411 1.00 81.94 628 SER A C 1
ATOM 4933 O O . SER A 1 628 ? 54.068 -44.785 -7.271 1.00 81.94 628 SER A O 1
ATOM 4935 N N . PHE A 1 629 ? 52.170 -44.598 -6.099 1.00 82.94 629 PHE A N 1
ATOM 4936 C CA . PHE A 1 629 ? 51.826 -43.289 -6.659 1.00 82.94 629 PHE A CA 1
ATOM 4937 C C . PHE A 1 629 ? 52.743 -42.197 -6.097 1.00 82.94 629 PHE A C 1
ATOM 4939 O O . PHE A 1 629 ? 53.129 -42.209 -4.931 1.00 82.94 629 PHE A O 1
ATOM 4946 N N . SER A 1 630 ? 53.048 -41.195 -6.924 1.00 83.56 630 SER A N 1
ATOM 4947 C CA . SER A 1 630 ? 53.648 -39.953 -6.436 1.00 83.56 630 SER A CA 1
ATOM 4948 C C . SER A 1 630 ? 52.606 -39.113 -5.688 1.00 83.56 630 SER A C 1
ATOM 4950 O O . SER A 1 630 ? 51.423 -39.154 -6.027 1.00 83.56 630 SER A O 1
ATOM 4952 N N . PHE A 1 631 ? 53.045 -38.270 -4.747 1.00 76.62 631 PHE A N 1
ATOM 4953 C CA . PHE A 1 631 ? 52.172 -37.350 -3.993 1.00 76.62 631 PHE A CA 1
ATOM 4954 C C . PHE A 1 631 ? 51.261 -36.474 -4.887 1.00 76.62 631 PHE A C 1
ATOM 4956 O O . PHE A 1 631 ? 50.171 -36.075 -4.489 1.00 76.62 631 PHE A O 1
ATOM 4963 N N . GLY A 1 632 ? 51.676 -36.188 -6.129 1.00 75.88 632 GLY A N 1
ATOM 4964 C CA . GLY A 1 632 ? 50.840 -35.480 -7.106 1.00 75.88 632 GLY A CA 1
ATOM 4965 C C . GLY A 1 632 ? 49.721 -36.337 -7.714 1.00 75.88 632 GLY A C 1
ATOM 4966 O O . GLY A 1 632 ? 48.640 -35.821 -7.977 1.00 75.88 632 GLY A O 1
ATOM 4967 N N . LEU A 1 633 ? 49.957 -37.638 -7.925 1.00 77.62 633 LEU A N 1
ATOM 4968 C CA . LEU A 1 633 ? 48.956 -38.593 -8.425 1.00 77.62 633 LEU A CA 1
ATOM 4969 C C . LEU A 1 633 ? 48.007 -39.069 -7.318 1.00 77.62 633 LEU A C 1
ATOM 4971 O O . LEU A 1 633 ? 46.829 -39.297 -7.579 1.00 77.62 633 LEU A O 1
ATOM 4975 N N . GLU A 1 634 ? 48.493 -39.155 -6.081 1.00 79.25 634 GLU A N 1
ATOM 4976 C CA . GLU A 1 634 ? 47.685 -39.375 -4.878 1.00 79.25 634 GLU A CA 1
ATOM 4977 C C . GLU A 1 634 ? 46.545 -38.343 -4.773 1.00 79.25 634 GLU A C 1
ATOM 4979 O O . GLU A 1 634 ? 45.381 -38.713 -4.616 1.00 79.25 634 GLU A O 1
ATOM 4984 N N . ALA A 1 635 ? 46.843 -37.056 -4.993 1.00 78.31 635 ALA A N 1
ATOM 4985 C CA . ALA A 1 635 ? 45.841 -35.990 -4.985 1.00 78.31 635 ALA A CA 1
ATOM 4986 C C . ALA A 1 635 ? 44.700 -36.204 -6.008 1.00 78.31 635 ALA A C 1
ATOM 4988 O O . ALA A 1 635 ? 43.563 -35.793 -5.763 1.00 78.31 635 ALA A O 1
ATOM 4989 N N . LEU A 1 636 ? 44.964 -36.881 -7.135 1.00 79.81 636 LEU A N 1
ATOM 4990 C CA . LEU A 1 636 ? 43.938 -37.214 -8.131 1.00 79.81 636 LEU A CA 1
ATOM 4991 C C . LEU A 1 636 ? 42.993 -38.331 -7.654 1.00 79.81 636 LEU A C 1
ATOM 4993 O O . LEU A 1 636 ? 41.853 -38.377 -8.119 1.00 79.81 636 LEU A O 1
ATOM 4997 N N . ALA A 1 637 ? 43.387 -39.192 -6.709 1.00 78.88 637 ALA A N 1
ATOM 4998 C CA . ALA A 1 637 ? 42.504 -40.235 -6.174 1.00 78.88 637 ALA A CA 1
ATOM 4999 C C . ALA A 1 637 ? 41.275 -39.647 -5.442 1.00 78.88 637 ALA A C 1
ATOM 5001 O O . ALA A 1 637 ? 40.184 -40.229 -5.473 1.00 78.88 637 ALA A O 1
ATOM 5002 N N . PHE A 1 638 ? 41.404 -38.439 -4.877 1.00 78.12 638 PHE A N 1
ATOM 5003 C CA . PHE A 1 638 ? 40.300 -37.704 -4.249 1.00 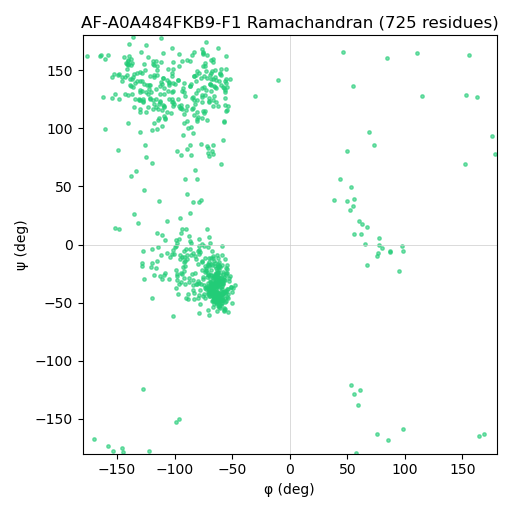78.12 638 PHE A CA 1
ATOM 5004 C C . PHE A 1 638 ? 39.242 -37.181 -5.243 1.00 78.12 638 PHE A C 1
ATOM 5006 O O . PHE A 1 638 ? 38.140 -36.819 -4.820 1.00 78.12 638 PHE A O 1
ATOM 5013 N N . LEU A 1 639 ? 39.490 -37.201 -6.563 1.00 80.25 639 LEU A N 1
ATOM 5014 C CA . LEU A 1 639 ? 38.465 -36.853 -7.563 1.00 80.25 639 LEU A CA 1
ATOM 5015 C C . LEU A 1 639 ? 37.243 -37.783 -7.499 1.00 80.25 639 LEU A C 1
ATOM 5017 O O . LEU A 1 639 ? 36.133 -37.328 -7.772 1.00 80.25 639 LEU A O 1
ATOM 5021 N N . GLY A 1 640 ? 37.406 -39.045 -7.080 1.00 78.62 640 GLY A N 1
ATOM 5022 C CA . GLY A 1 640 ? 36.277 -39.962 -6.872 1.00 78.62 640 GLY A CA 1
ATOM 5023 C C . GLY A 1 640 ? 35.265 -39.420 -5.853 1.00 78.62 640 GLY A C 1
ATOM 5024 O O . GLY A 1 640 ? 34.062 -39.410 -6.122 1.00 78.62 640 GLY A O 1
ATOM 5025 N N . VAL A 1 641 ? 35.757 -38.843 -4.749 1.00 79.12 641 VAL A N 1
ATOM 5026 C CA . VAL A 1 641 ? 34.951 -38.196 -3.697 1.00 79.12 641 VAL A CA 1
ATOM 5027 C C . VAL A 1 641 ? 34.230 -36.951 -4.232 1.00 79.12 641 VAL A C 1
ATOM 5029 O O . VAL A 1 641 ? 33.045 -36.759 -3.951 1.00 79.12 641 VAL A O 1
ATOM 5032 N N . LEU A 1 642 ? 34.904 -36.130 -5.050 1.00 80.06 642 LEU A N 1
ATOM 5033 C CA . LEU A 1 642 ? 34.306 -34.944 -5.682 1.00 80.06 642 LEU A CA 1
ATOM 5034 C C . LEU A 1 642 ? 33.176 -35.322 -6.654 1.00 80.06 642 LEU A C 1
ATOM 5036 O O . LEU A 1 642 ? 32.083 -34.758 -6.592 1.00 80.06 642 LEU A O 1
ATOM 5040 N N . ILE A 1 643 ? 33.417 -36.305 -7.526 1.00 81.44 643 ILE A N 1
ATOM 5041 C CA . ILE A 1 643 ? 32.411 -36.826 -8.463 1.00 81.44 643 ILE A CA 1
ATOM 5042 C C . ILE A 1 643 ? 31.246 -37.455 -7.684 1.00 81.44 643 ILE A C 1
ATOM 5044 O O . ILE A 1 643 ? 30.088 -37.297 -8.076 1.00 81.44 643 ILE A O 1
ATOM 5048 N N . GLY A 1 644 ? 31.531 -38.107 -6.551 1.00 77.31 644 GLY A N 1
ATOM 5049 C CA . GLY A 1 644 ? 30.525 -38.613 -5.620 1.00 77.31 644 GLY A CA 1
ATOM 5050 C C . GLY A 1 644 ? 29.596 -37.509 -5.126 1.00 77.31 644 GLY A C 1
ATOM 5051 O O . GLY A 1 644 ? 28.395 -37.561 -5.390 1.00 77.31 644 GLY A O 1
ATOM 5052 N N . ALA A 1 645 ? 30.160 -36.455 -4.530 1.00 75.19 645 ALA A N 1
ATOM 5053 C CA . ALA A 1 645 ? 29.414 -35.295 -4.038 1.00 75.19 645 ALA A CA 1
ATOM 5054 C C . ALA A 1 645 ? 28.543 -34.622 -5.119 1.00 75.19 645 ALA A C 1
ATOM 5056 O O . ALA A 1 645 ? 27.389 -34.274 -4.862 1.00 75.19 645 ALA A O 1
ATOM 5057 N N . ILE A 1 646 ? 29.059 -34.473 -6.346 1.00 80.44 646 ILE A N 1
ATOM 5058 C CA . ILE A 1 646 ? 28.295 -33.913 -7.475 1.00 80.44 646 ILE A CA 1
ATOM 5059 C C . ILE A 1 646 ? 27.141 -34.849 -7.868 1.00 80.44 646 ILE A C 1
ATOM 5061 O O . ILE A 1 646 ? 26.015 -34.394 -8.091 1.00 80.44 646 ILE A O 1
ATOM 5065 N N . SER A 1 647 ? 27.386 -36.161 -7.922 1.00 75.25 647 SER A N 1
ATOM 5066 C CA . SER A 1 647 ? 26.360 -37.147 -8.280 1.00 75.25 647 SER A CA 1
ATOM 5067 C C . SER A 1 647 ? 25.222 -37.229 -7.252 1.00 75.25 647 SER A C 1
ATOM 5069 O O . SER A 1 647 ? 24.071 -37.440 -7.643 1.00 75.25 647 SER A O 1
ATOM 5071 N N . SER A 1 648 ? 25.501 -36.954 -5.968 1.00 71.12 648 SER A N 1
ATOM 5072 C CA . SER A 1 648 ? 24.508 -36.909 -4.884 1.00 71.12 648 SER A CA 1
ATOM 5073 C C . SER A 1 648 ? 23.383 -35.899 -5.097 1.00 71.12 648 SER A C 1
ATOM 5075 O O . SER A 1 648 ? 22.277 -36.075 -4.579 1.00 71.12 648 SER A O 1
ATOM 5077 N N . PHE A 1 649 ? 23.660 -34.814 -5.823 1.00 71.25 649 PHE A N 1
ATOM 5078 C CA . PHE A 1 649 ? 22.752 -33.673 -5.923 1.00 71.25 649 PHE A CA 1
ATOM 5079 C C . PHE A 1 649 ? 21.435 -34.028 -6.637 1.00 71.25 649 PHE A C 1
ATOM 5081 O O . PHE A 1 649 ? 20.363 -33.538 -6.268 1.00 71.25 649 PHE A O 1
ATOM 5088 N N . ARG A 1 650 ? 21.481 -34.923 -7.636 1.00 68.50 650 ARG A N 1
ATOM 5089 C CA . ARG A 1 650 ? 20.282 -35.384 -8.362 1.00 68.50 650 ARG A CA 1
ATOM 5090 C C . ARG A 1 650 ? 19.333 -36.213 -7.476 1.00 68.50 650 ARG A C 1
ATOM 5092 O O . ARG A 1 650 ? 18.172 -35.821 -7.381 1.00 68.50 650 ARG A O 1
ATOM 5099 N N . PRO A 1 651 ? 19.770 -37.288 -6.786 1.00 67.75 651 PRO A N 1
ATOM 5100 C CA . PRO A 1 651 ? 18.932 -37.983 -5.808 1.00 67.75 651 PRO A CA 1
ATOM 5101 C C . PRO A 1 651 ? 18.369 -37.055 -4.727 1.00 67.75 651 PRO A C 1
ATOM 5103 O O . PRO A 1 651 ? 17.172 -37.109 -4.466 1.00 67.75 651 PRO A O 1
ATOM 5106 N N . PHE A 1 652 ? 19.197 -36.169 -4.160 1.00 68.69 652 PHE A N 1
ATOM 5107 C CA . PHE A 1 652 ? 18.785 -35.225 -3.116 1.00 68.69 652 PHE A CA 1
ATOM 5108 C C . PHE A 1 652 ? 17.683 -34.263 -3.594 1.00 68.69 652 PHE A C 1
ATOM 5110 O O . PHE A 1 652 ? 16.615 -34.183 -2.997 1.00 68.69 652 PHE A O 1
ATOM 5117 N N . SER A 1 653 ? 17.881 -33.588 -4.730 1.00 65.75 653 SER A N 1
ATOM 5118 C CA . SER A 1 653 ? 16.852 -32.709 -5.312 1.00 65.75 653 SER A CA 1
ATOM 5119 C C . SER A 1 653 ? 15.544 -33.447 -5.636 1.00 65.75 653 SER A C 1
ATOM 5121 O O . SER A 1 653 ? 14.458 -32.892 -5.437 1.00 65.75 653 SER A O 1
ATOM 5123 N N . PHE A 1 654 ? 15.618 -34.708 -6.077 1.00 70.81 654 PHE A N 1
ATOM 5124 C CA . PHE A 1 654 ? 14.446 -35.545 -6.340 1.00 70.81 654 PHE A CA 1
ATOM 5125 C C . PHE A 1 654 ? 13.718 -35.967 -5.054 1.00 70.81 654 PHE A C 1
ATOM 5127 O O . PHE A 1 654 ? 12.492 -35.865 -4.989 1.00 70.81 654 PHE A O 1
ATOM 5134 N N . THR A 1 655 ? 14.432 -36.393 -4.005 1.00 66.69 655 THR A N 1
ATOM 5135 C CA . THR A 1 655 ? 13.809 -36.748 -2.719 1.00 66.69 655 THR A CA 1
ATOM 5136 C C . THR A 1 655 ? 13.226 -35.525 -2.020 1.00 66.69 655 THR A C 1
ATOM 5138 O O . THR A 1 655 ? 12.113 -35.624 -1.504 1.00 66.69 655 THR A O 1
ATOM 5141 N N . THR A 1 656 ? 13.881 -34.361 -2.067 1.00 63.62 656 THR A N 1
ATOM 5142 C CA . THR A 1 656 ? 13.353 -33.110 -1.499 1.00 63.62 656 THR A CA 1
ATOM 5143 C C . THR A 1 656 ? 12.106 -32.629 -2.246 1.00 63.62 656 THR A C 1
ATOM 5145 O O . THR A 1 656 ? 11.087 -32.364 -1.611 1.00 63.62 656 THR A O 1
ATOM 5148 N N . THR A 1 657 ? 12.114 -32.588 -3.587 1.00 63.09 657 THR A N 1
ATOM 5149 C CA . THR A 1 657 ? 10.917 -32.184 -4.359 1.00 63.09 657 THR A CA 1
ATOM 5150 C C . THR A 1 657 ? 9.776 -33.197 -4.272 1.00 63.09 657 THR A C 1
ATOM 5152 O O . THR A 1 657 ? 8.613 -32.796 -4.276 1.00 63.09 657 THR A O 1
ATOM 5155 N N . ARG A 1 658 ? 10.067 -34.500 -4.146 1.00 64.69 658 ARG A N 1
ATOM 5156 C CA . ARG A 1 658 ? 9.044 -35.527 -3.893 1.00 64.69 658 ARG A CA 1
ATOM 5157 C C . ARG A 1 658 ? 8.449 -35.398 -2.492 1.00 64.69 658 ARG A C 1
ATOM 5159 O O . ARG A 1 658 ? 7.229 -35.463 -2.371 1.00 64.69 658 ARG A O 1
ATOM 5166 N N . THR A 1 659 ? 9.293 -35.186 -1.479 1.00 62.66 659 THR A N 1
ATOM 5167 C CA . THR A 1 659 ? 8.898 -34.932 -0.083 1.00 62.66 659 THR A CA 1
ATOM 5168 C C . THR A 1 659 ? 7.980 -33.721 -0.010 1.00 62.66 659 THR A C 1
ATOM 5170 O O . THR A 1 659 ? 6.850 -33.874 0.437 1.00 62.66 659 THR A O 1
ATOM 5173 N N . SER A 1 660 ? 8.397 -32.570 -0.550 1.00 61.38 660 SER A N 1
ATOM 5174 C CA . SER A 1 660 ? 7.553 -31.371 -0.629 1.00 61.38 660 SER A CA 1
ATOM 5175 C C . SER A 1 660 ? 6.208 -31.685 -1.304 1.00 61.38 660 SER A C 1
ATOM 5177 O O . SER A 1 660 ? 5.161 -31.637 -0.664 1.00 61.38 660 SER A O 1
ATOM 5179 N N . ARG A 1 661 ? 6.216 -32.189 -2.545 1.00 60.34 661 ARG A N 1
ATOM 5180 C CA . ARG A 1 661 ? 4.982 -32.434 -3.317 1.00 60.34 661 ARG A CA 1
ATOM 5181 C C . ARG A 1 661 ? 4.027 -33.499 -2.760 1.00 60.34 661 ARG A C 1
ATOM 5183 O O . ARG A 1 661 ? 2.887 -33.521 -3.205 1.00 60.34 661 ARG A O 1
ATOM 5190 N N . HIS A 1 662 ? 4.458 -34.401 -1.872 1.00 63.16 662 HIS A N 1
ATOM 5191 C CA . HIS A 1 662 ? 3.612 -35.502 -1.367 1.00 63.16 662 HIS A CA 1
ATOM 5192 C C . HIS A 1 662 ? 3.346 -35.461 0.142 1.00 63.16 662 HIS A C 1
ATOM 5194 O O . HIS A 1 662 ? 2.327 -35.998 0.573 1.00 63.16 662 HIS A O 1
ATOM 5200 N N . LEU A 1 663 ? 4.226 -34.852 0.944 1.00 58.53 663 LEU A N 1
ATOM 5201 C CA . LEU A 1 663 ? 4.044 -34.718 2.393 1.00 58.53 663 LEU A CA 1
ATOM 5202 C C . LEU A 1 663 ? 3.475 -33.347 2.782 1.00 58.53 663 LEU A C 1
ATOM 5204 O O . LEU A 1 663 ? 2.706 -33.292 3.736 1.00 58.53 663 LEU A O 1
ATOM 5208 N N . GLU A 1 664 ? 3.749 -32.269 2.036 1.00 59.31 664 GLU A N 1
ATOM 5209 C CA . GLU A 1 664 ? 3.137 -30.955 2.311 1.00 59.31 664 GLU A CA 1
ATOM 5210 C C . GLU A 1 664 ? 1.612 -30.939 2.063 1.00 59.31 664 GLU A C 1
ATOM 5212 O O . GLU A 1 664 ? 0.895 -30.382 2.891 1.00 59.31 664 GLU A O 1
ATOM 5217 N N . PRO A 1 665 ? 1.043 -31.625 1.046 1.00 56.41 665 PRO A N 1
ATOM 5218 C CA . PRO A 1 665 ? -0.414 -31.748 0.924 1.00 56.41 665 PRO A CA 1
ATOM 5219 C C . PRO A 1 665 ? -1.078 -32.581 2.034 1.00 56.41 665 PRO A C 1
ATOM 5221 O O . PRO A 1 665 ? -2.300 -32.591 2.132 1.00 56.41 665 PRO A O 1
ATOM 5224 N N . GLN A 1 666 ? -0.299 -33.302 2.853 1.00 55.16 666 GLN A N 1
ATOM 5225 C CA . GLN A 1 666 ? -0.797 -34.101 3.982 1.00 55.16 666 GLN A CA 1
ATOM 5226 C C . GLN A 1 666 ? -0.756 -33.341 5.322 1.00 55.16 666 GLN A C 1
ATOM 5228 O O . GLN A 1 666 ? -0.984 -33.949 6.371 1.00 55.16 666 GLN A O 1
ATOM 5233 N N . PHE A 1 667 ? -0.496 -32.027 5.317 1.00 55.88 667 PHE A N 1
ATOM 5234 C CA . PHE A 1 667 ? -0.693 -31.167 6.488 1.00 55.88 667 PHE A CA 1
ATOM 5235 C C . PHE A 1 667 ? -2.189 -31.043 6.831 1.00 55.88 667 PHE A C 1
ATOM 5237 O O . PHE A 1 667 ? -2.871 -30.113 6.410 1.00 55.88 667 PHE A O 1
ATOM 5244 N N . GLY A 1 668 ? -2.699 -31.996 7.613 1.00 51.56 668 GLY A N 1
ATOM 5245 C CA . GLY A 1 668 ? -4.002 -31.891 8.273 1.00 51.56 668 GLY A CA 1
ATOM 5246 C C . GLY A 1 668 ? -3.971 -30.957 9.490 1.00 51.56 668 GLY A C 1
ATOM 5247 O O . GLY A 1 668 ? -2.906 -30.666 10.038 1.00 51.56 668 GLY A O 1
ATOM 5248 N N . GLU A 1 669 ? -5.153 -30.549 9.957 1.00 44.94 669 GLU A N 1
ATOM 5249 C CA . GLU A 1 669 ? -5.383 -29.499 10.974 1.00 44.94 669 GLU A CA 1
ATOM 5250 C C . GLU A 1 669 ? -4.677 -29.704 12.335 1.00 44.94 669 GLU A C 1
ATOM 5252 O O . GLU A 1 669 ? -4.585 -28.770 13.126 1.00 44.94 669 GLU A O 1
ATOM 5257 N N . ASN A 1 670 ? -4.129 -30.896 12.602 1.00 45.34 670 ASN A N 1
ATOM 5258 C CA . ASN A 1 670 ? -3.413 -31.234 13.839 1.00 45.34 670 ASN A CA 1
ATOM 5259 C C . ASN A 1 670 ? -1.871 -31.162 13.736 1.00 45.34 670 ASN A C 1
ATOM 5261 O O . ASN A 1 670 ? -1.189 -31.534 14.688 1.00 45.34 670 ASN A O 1
ATOM 5265 N N . GLY A 1 671 ? -1.294 -30.730 12.606 1.00 54.25 671 GLY A N 1
ATOM 5266 C CA . GLY A 1 671 ? 0.133 -30.362 12.484 1.00 54.25 671 GLY A CA 1
ATOM 5267 C C . GLY A 1 671 ? 1.184 -31.477 12.660 1.00 54.25 671 GLY A C 1
ATOM 5268 O O . GLY A 1 671 ? 2.381 -31.212 12.564 1.00 54.25 671 GLY A O 1
ATOM 5269 N N . GLY A 1 672 ? 0.774 -32.723 12.908 1.00 49.12 672 GLY A N 1
ATOM 5270 C CA . GLY A 1 672 ? 1.670 -33.835 13.232 1.00 49.12 672 GLY A CA 1
ATOM 5271 C C . GLY A 1 672 ? 2.177 -34.620 12.021 1.00 49.12 672 GLY A C 1
ATOM 5272 O O . GLY A 1 672 ? 1.672 -35.708 11.744 1.00 49.12 672 GLY A O 1
ATOM 5273 N N . ILE A 1 673 ? 3.226 -34.137 11.344 1.00 56.16 673 ILE A N 1
ATOM 5274 C CA . ILE A 1 673 ? 4.071 -35.031 10.536 1.00 56.16 673 ILE A CA 1
ATOM 5275 C C . ILE A 1 673 ? 5.092 -35.686 11.468 1.00 56.16 673 ILE A C 1
ATOM 5277 O O . ILE A 1 673 ? 6.007 -35.035 11.961 1.00 56.16 673 ILE A O 1
ATOM 5281 N N . GLN A 1 674 ? 4.935 -36.992 11.667 1.00 57.12 674 GLN A N 1
ATOM 5282 C CA . GLN A 1 674 ? 5.942 -37.861 12.272 1.00 57.12 674 GLN A CA 1
ATOM 5283 C C . GLN A 1 674 ? 7.284 -37.721 11.516 1.00 57.12 674 GLN A C 1
ATOM 5285 O O . GLN A 1 674 ? 7.303 -37.990 10.305 1.00 57.12 674 GLN A O 1
ATOM 5290 N N . PRO A 1 675 ? 8.387 -37.277 12.163 1.00 59.06 675 PRO A N 1
ATOM 5291 C CA . PRO A 1 675 ? 9.681 -37.058 11.502 1.00 59.06 675 PRO A CA 1
ATOM 5292 C C . PRO A 1 675 ? 10.226 -38.325 10.822 1.00 59.06 675 PRO A C 1
ATOM 5294 O O . PRO A 1 675 ? 10.939 -38.242 9.823 1.00 59.06 675 PRO A O 1
ATOM 5297 N N . GLU A 1 676 ? 9.802 -39.503 11.279 1.00 65.62 676 GLU A N 1
ATOM 5298 C CA . GLU A 1 676 ? 10.055 -40.817 10.688 1.00 65.62 676 GLU A CA 1
ATOM 5299 C C . GLU A 1 676 ? 9.669 -40.885 9.199 1.00 65.62 676 GLU A C 1
ATOM 5301 O O . GLU A 1 676 ? 10.337 -41.566 8.421 1.00 65.62 676 GLU A O 1
ATOM 5306 N N . LYS A 1 677 ? 8.651 -40.130 8.751 1.00 65.81 677 LYS A N 1
ATOM 5307 C CA . LYS A 1 677 ? 8.258 -40.067 7.329 1.00 65.81 677 LYS A CA 1
ATOM 5308 C C . LYS A 1 677 ? 9.330 -39.442 6.422 1.00 65.81 677 LYS A C 1
ATOM 5310 O O . LYS A 1 677 ? 9.261 -39.625 5.208 1.00 65.81 677 LYS A O 1
ATOM 5315 N N . ARG A 1 678 ? 10.320 -38.734 6.984 1.00 66.12 678 ARG A N 1
ATOM 5316 C CA . ARG A 1 678 ? 11.481 -38.171 6.262 1.00 66.12 678 ARG A CA 1
ATOM 5317 C C . ARG A 1 678 ? 12.670 -39.143 6.191 1.00 66.12 678 ARG A C 1
ATOM 5319 O O . ARG A 1 678 ? 13.569 -38.930 5.386 1.00 66.12 678 ARG A O 1
ATOM 5326 N N . LEU A 1 679 ? 12.656 -40.229 6.969 1.00 68.25 679 LEU A N 1
ATOM 5327 C CA . LEU A 1 679 ? 13.742 -41.212 7.072 1.00 68.25 679 LEU A CA 1
ATOM 5328 C C . LEU A 1 679 ? 13.976 -42.139 5.847 1.00 68.25 679 LEU A C 1
ATOM 5330 O O . LEU A 1 679 ? 15.113 -42.591 5.699 1.00 68.25 679 LEU A O 1
ATOM 5334 N N . PRO A 1 680 ? 13.010 -42.445 4.944 1.00 74.00 680 PRO A N 1
ATOM 5335 C CA . PRO A 1 680 ? 13.211 -43.431 3.872 1.00 74.00 680 PRO A CA 1
ATOM 5336 C C . PRO A 1 680 ? 14.486 -43.308 3.004 1.00 74.00 680 PRO A C 1
ATOM 5338 O O . PRO A 1 680 ? 15.061 -44.350 2.685 1.00 74.00 680 PRO A O 1
ATOM 5341 N N . PRO A 1 681 ? 14.994 -42.106 2.644 1.00 69.38 681 PRO A N 1
ATOM 5342 C CA . PRO A 1 681 ? 16.245 -41.969 1.889 1.00 69.38 681 PRO A CA 1
ATOM 5343 C C . PRO A 1 681 ? 17.494 -42.480 2.627 1.00 69.38 681 PRO A C 1
ATOM 5345 O O . PRO A 1 681 ? 18.490 -42.812 1.984 1.00 69.38 681 PRO A O 1
ATOM 5348 N N . VAL A 1 682 ? 17.461 -42.567 3.962 1.00 71.12 682 VAL A N 1
ATOM 5349 C CA . VAL A 1 682 ? 18.607 -42.998 4.780 1.00 71.12 682 VAL A CA 1
ATOM 5350 C C . VAL A 1 682 ? 18.884 -44.496 4.614 1.00 71.12 682 VAL A C 1
ATOM 5352 O O . VAL A 1 682 ? 20.048 -44.890 4.580 1.00 71.12 682 VAL A O 1
ATOM 5355 N N . PHE A 1 683 ? 17.856 -45.331 4.409 1.00 74.12 683 PHE A N 1
ATOM 5356 C CA . PHE A 1 683 ? 18.037 -46.779 4.205 1.00 74.12 683 PHE A CA 1
ATOM 5357 C C . PHE A 1 683 ? 18.850 -47.111 2.944 1.00 74.12 683 PHE A C 1
ATOM 5359 O O . PHE A 1 683 ? 19.647 -48.047 2.958 1.00 74.12 683 PHE A O 1
ATOM 5366 N N . ALA A 1 684 ? 18.706 -46.321 1.873 1.00 72.69 684 ALA A N 1
ATOM 5367 C CA . ALA A 1 684 ? 19.516 -46.483 0.666 1.00 72.69 684 ALA A CA 1
ATOM 5368 C C . ALA A 1 684 ? 21.003 -46.181 0.936 1.00 72.69 684 ALA A C 1
ATOM 5370 O O . ALA A 1 684 ? 21.878 -46.927 0.498 1.00 72.69 684 ALA A O 1
ATOM 5371 N N . GLY A 1 685 ? 21.293 -45.132 1.716 1.00 72.00 685 GLY A N 1
ATOM 5372 C CA . GLY A 1 685 ? 22.660 -44.807 2.131 1.00 72.00 685 GLY A CA 1
ATOM 5373 C C . GLY A 1 685 ? 23.273 -45.847 3.073 1.00 72.00 685 GLY A C 1
ATOM 5374 O O . GLY A 1 685 ? 24.441 -46.199 2.911 1.00 72.00 685 GLY A O 1
ATOM 5375 N N . ALA A 1 686 ? 22.476 -46.399 3.992 1.00 75.00 686 ALA A N 1
ATOM 5376 C CA . ALA A 1 686 ? 22.921 -47.412 4.947 1.00 75.00 686 ALA A CA 1
ATOM 5377 C C . ALA A 1 686 ? 23.413 -48.712 4.279 1.00 75.00 686 ALA A C 1
ATOM 5379 O O . ALA A 1 686 ? 24.316 -49.355 4.806 1.00 75.00 686 ALA A O 1
ATOM 5380 N N . LEU A 1 687 ? 22.864 -49.083 3.114 1.00 78.69 687 LEU A N 1
ATOM 5381 C CA . LEU A 1 687 ? 23.342 -50.221 2.314 1.00 78.69 687 LEU A CA 1
ATOM 5382 C C . LEU A 1 687 ? 24.522 -49.853 1.401 1.00 78.69 687 LEU A C 1
ATOM 5384 O O . LEU A 1 687 ? 25.425 -50.664 1.202 1.00 78.69 687 LEU A O 1
ATOM 5388 N N . ALA A 1 688 ? 24.544 -48.632 0.862 1.00 76.88 688 ALA A N 1
ATOM 5389 C CA . ALA A 1 688 ? 25.601 -48.189 -0.044 1.00 76.88 688 ALA A CA 1
ATOM 5390 C C . ALA A 1 688 ? 26.968 -48.025 0.648 1.00 76.88 688 ALA A C 1
ATOM 5392 O O . ALA A 1 688 ? 27.997 -48.335 0.045 1.00 76.88 688 ALA A O 1
ATOM 5393 N N . ILE A 1 689 ? 26.997 -47.583 1.913 1.00 79.88 689 ILE A N 1
ATOM 5394 C CA . ILE A 1 689 ? 28.249 -47.379 2.661 1.00 79.88 689 ILE A CA 1
ATOM 5395 C C . ILE A 1 689 ? 29.044 -48.697 2.811 1.00 79.88 689 ILE A C 1
ATOM 5397 O O . ILE A 1 689 ? 30.186 -48.723 2.348 1.00 79.88 689 ILE A O 1
ATOM 5401 N N . PRO A 1 690 ? 28.491 -49.814 3.338 1.00 83.38 690 PRO A N 1
ATOM 5402 C CA . PRO A 1 690 ? 29.195 -51.100 3.386 1.00 83.38 690 PRO A CA 1
ATOM 5403 C C . PRO A 1 690 ? 29.694 -51.596 2.024 1.00 83.38 690 PRO A C 1
ATOM 5405 O O . PRO A 1 690 ? 30.816 -52.086 1.934 1.00 83.38 690 PRO A O 1
ATOM 5408 N N . ILE A 1 691 ? 28.903 -51.426 0.957 1.00 85.06 691 ILE A N 1
ATOM 5409 C CA . ILE A 1 691 ? 29.298 -51.818 -0.407 1.00 85.06 691 ILE A CA 1
ATOM 5410 C C . ILE A 1 691 ? 30.512 -50.998 -0.873 1.00 85.06 691 ILE A C 1
ATOM 5412 O O . ILE A 1 691 ? 31.464 -51.563 -1.406 1.00 85.06 691 ILE A O 1
ATOM 5416 N N . SER A 1 692 ? 30.520 -49.684 -0.624 1.00 83.25 692 SER A N 1
ATOM 5417 C CA . SER A 1 692 ? 31.648 -48.809 -0.978 1.00 83.25 692 SER A CA 1
ATOM 5418 C C . SER A 1 692 ? 32.939 -49.157 -0.222 1.00 83.25 692 SER A C 1
ATOM 5420 O O . SER A 1 692 ? 34.016 -49.177 -0.818 1.00 83.25 692 SER A O 1
ATOM 5422 N N . LEU A 1 693 ? 32.828 -49.514 1.064 1.00 82.56 693 LEU A N 1
ATOM 5423 C CA . LEU A 1 693 ? 33.957 -49.949 1.892 1.00 82.56 693 LEU A CA 1
ATOM 5424 C C . LEU A 1 693 ? 34.491 -51.317 1.461 1.00 82.56 693 LEU A C 1
ATOM 5426 O O . LEU A 1 693 ? 35.704 -51.497 1.393 1.00 82.56 693 LEU A O 1
ATOM 5430 N N . LEU A 1 694 ? 33.606 -52.263 1.126 1.00 86.50 694 LEU A N 1
ATOM 5431 C CA . LEU A 1 694 ? 33.994 -53.573 0.603 1.00 86.50 694 LEU A CA 1
ATOM 5432 C C . LEU A 1 694 ? 34.768 -53.426 -0.713 1.00 86.50 694 LEU A C 1
ATOM 5434 O O . LEU A 1 694 ? 35.808 -54.056 -0.882 1.00 86.50 694 LEU A O 1
ATOM 5438 N N . TRP A 1 695 ? 34.295 -52.568 -1.622 1.00 85.19 695 TRP A N 1
ATOM 5439 C CA . TRP A 1 695 ? 34.971 -52.331 -2.899 1.00 85.19 695 TRP A CA 1
ATOM 5440 C C . TRP A 1 695 ? 36.330 -51.646 -2.739 1.00 85.19 695 TRP A C 1
ATOM 5442 O O . TRP A 1 695 ? 37.272 -52.004 -3.443 1.00 85.19 695 TRP A O 1
ATOM 5452 N N . PHE A 1 696 ? 36.454 -50.712 -1.792 1.00 83.56 696 PHE A N 1
ATOM 5453 C CA . PHE A 1 696 ? 37.735 -50.095 -1.454 1.00 83.56 696 PHE A CA 1
ATOM 5454 C C . PHE A 1 696 ? 38.718 -51.094 -0.838 1.00 83.56 696 PHE A C 1
ATOM 5456 O O . PHE A 1 696 ? 39.831 -51.229 -1.333 1.00 83.56 696 PHE A O 1
ATOM 5463 N N . GLY A 1 697 ? 38.300 -51.836 0.193 1.00 82.81 697 GLY A N 1
ATOM 5464 C CA . GLY A 1 697 ? 39.155 -52.801 0.887 1.00 82.81 697 GLY A CA 1
ATOM 5465 C C . GLY A 1 697 ? 39.553 -53.998 0.020 1.00 82.81 697 GLY A C 1
ATOM 5466 O O . GLY A 1 697 ? 40.677 -54.483 0.119 1.00 82.81 697 GLY A O 1
ATOM 5467 N N . TRP A 1 698 ? 38.674 -54.456 -0.877 1.00 84.44 698 TRP A N 1
ATOM 5468 C CA . TRP A 1 698 ? 39.035 -55.453 -1.890 1.00 84.44 698 TRP A CA 1
ATOM 5469 C C . TRP A 1 698 ? 40.008 -54.858 -2.916 1.00 84.44 698 TRP A C 1
ATOM 5471 O O . TRP A 1 698 ? 40.999 -55.496 -3.257 1.00 84.44 698 TRP A O 1
ATOM 5481 N N . GLY A 1 699 ? 39.777 -53.615 -3.342 1.00 81.94 699 GLY A N 1
ATOM 5482 C CA . GLY A 1 699 ? 40.668 -52.869 -4.226 1.00 81.94 699 GLY A CA 1
ATOM 5483 C C . GLY A 1 699 ? 41.994 -52.414 -3.604 1.00 81.94 699 GLY A C 1
ATOM 5484 O O . GLY A 1 699 ? 42.789 -51.821 -4.315 1.00 81.94 699 GLY A O 1
ATOM 5485 N N . ALA A 1 700 ? 42.268 -52.659 -2.321 1.00 81.38 700 ALA A N 1
ATOM 5486 C CA . ALA A 1 700 ? 43.517 -52.268 -1.664 1.00 81.38 700 ALA A CA 1
ATOM 5487 C C . ALA A 1 700 ? 44.580 -53.382 -1.757 1.00 81.38 700 ALA A C 1
ATOM 5489 O O . ALA A 1 700 ? 45.056 -53.886 -0.738 1.00 81.38 700 ALA A O 1
ATOM 5490 N N . ARG A 1 701 ? 44.913 -53.822 -2.980 1.00 82.75 701 ARG A N 1
ATOM 5491 C CA . ARG A 1 701 ? 45.889 -54.900 -3.219 1.00 82.75 701 ARG A CA 1
ATOM 5492 C C . ARG A 1 701 ? 46.666 -54.718 -4.531 1.00 82.75 701 ARG A C 1
ATOM 5494 O O . ARG A 1 701 ? 46.073 -54.276 -5.515 1.00 82.75 701 ARG A O 1
ATOM 5501 N N . PRO A 1 702 ? 47.948 -55.126 -4.601 1.00 78.31 702 PRO A N 1
ATOM 5502 C CA . PRO A 1 702 ? 48.784 -54.902 -5.783 1.00 78.31 702 PRO A CA 1
ATOM 5503 C C . PRO A 1 702 ? 48.384 -55.750 -7.007 1.00 78.31 702 PRO A C 1
ATOM 5505 O O . PRO A 1 702 ? 48.804 -55.440 -8.118 1.00 78.31 702 PRO A O 1
ATOM 5508 N N . ASP A 1 703 ? 47.570 -56.799 -6.836 1.00 82.88 703 ASP A N 1
ATOM 5509 C CA . ASP A 1 703 ? 47.031 -57.644 -7.913 1.00 82.88 703 ASP A CA 1
ATOM 5510 C C . ASP A 1 703 ? 45.783 -57.059 -8.607 1.00 82.88 703 ASP A C 1
ATOM 5512 O O . ASP A 1 703 ? 45.362 -57.564 -9.648 1.00 82.88 703 ASP A O 1
ATOM 5516 N N . ILE A 1 704 ? 45.188 -55.991 -8.063 1.00 84.19 704 ILE A N 1
ATOM 5517 C CA . ILE A 1 704 ? 43.939 -55.386 -8.553 1.00 84.19 704 ILE A CA 1
ATOM 5518 C C . ILE A 1 704 ? 44.209 -53.964 -9.062 1.00 84.19 704 ILE A C 1
ATOM 5520 O O . ILE A 1 704 ? 45.048 -53.248 -8.527 1.00 84.19 704 ILE A O 1
ATOM 5524 N N . HIS A 1 705 ? 43.501 -53.523 -10.106 1.00 82.56 705 HIS A N 1
ATOM 5525 C CA . HIS A 1 705 ? 43.726 -52.206 -10.711 1.00 82.56 705 HIS A CA 1
ATOM 5526 C C . HIS A 1 705 ? 43.312 -51.048 -9.779 1.00 82.56 705 HIS A C 1
ATOM 5528 O O . HIS A 1 705 ? 42.178 -51.009 -9.298 1.00 82.56 705 HIS A O 1
ATOM 5534 N N . TRP A 1 706 ? 44.189 -50.050 -9.623 1.00 80.00 706 TRP A N 1
ATOM 5535 C CA . TRP A 1 706 ? 44.043 -48.860 -8.758 1.00 80.00 706 TRP A CA 1
ATOM 5536 C C . TRP A 1 706 ? 42.763 -48.030 -8.979 1.00 80.00 706 TRP A C 1
ATOM 5538 O O . TRP A 1 706 ? 42.369 -47.239 -8.126 1.00 80.00 706 TRP A O 1
ATOM 5548 N N . THR A 1 707 ? 42.070 -48.192 -10.108 1.00 81.38 707 THR A N 1
ATOM 5549 C CA . THR A 1 707 ? 40.764 -47.546 -10.338 1.00 81.38 707 THR A CA 1
ATOM 5550 C C . THR A 1 707 ? 39.672 -48.121 -9.431 1.00 81.38 707 THR A C 1
ATOM 5552 O O . THR A 1 707 ? 38.715 -47.420 -9.108 1.00 81.38 707 THR A O 1
ATOM 5555 N N . MET A 1 708 ? 39.809 -49.373 -8.982 1.00 83.25 708 MET A N 1
ATOM 5556 C CA . MET A 1 708 ? 38.836 -50.029 -8.111 1.00 83.25 708 MET A CA 1
ATOM 5557 C C . MET A 1 708 ? 38.664 -49.301 -6.760 1.00 83.25 708 MET A C 1
ATOM 5559 O O . MET A 1 708 ? 37.532 -48.919 -6.446 1.00 83.25 708 MET A O 1
ATOM 5563 N N . PRO A 1 709 ? 39.730 -48.993 -5.990 1.00 81.31 709 PRO A N 1
ATOM 5564 C CA . PRO A 1 709 ? 39.586 -48.195 -4.773 1.00 81.31 709 PRO A CA 1
ATOM 5565 C C . PRO A 1 709 ? 39.060 -46.767 -5.027 1.00 81.31 709 PRO A C 1
ATOM 5567 O O . PRO A 1 709 ? 38.321 -46.242 -4.194 1.00 81.31 709 PRO A O 1
ATOM 5570 N N . ILE A 1 710 ? 39.327 -46.158 -6.191 1.00 83.38 710 ILE A N 1
ATOM 5571 C CA . ILE A 1 710 ? 38.771 -44.836 -6.560 1.00 83.38 710 ILE A CA 1
ATOM 5572 C C . ILE A 1 710 ? 37.256 -44.906 -6.842 1.00 83.38 710 ILE A C 1
ATOM 5574 O O . ILE A 1 710 ? 36.508 -44.009 -6.459 1.00 83.38 710 ILE A O 1
ATOM 5578 N N . ILE A 1 711 ? 36.757 -45.986 -7.451 1.00 81.44 711 ILE A N 1
ATOM 5579 C CA . ILE A 1 711 ? 35.306 -46.215 -7.599 1.00 81.44 711 ILE A CA 1
ATOM 5580 C C . ILE A 1 711 ? 34.660 -46.497 -6.229 1.00 81.44 711 ILE A C 1
ATOM 5582 O O . ILE A 1 711 ? 33.544 -46.042 -5.968 1.00 81.44 711 ILE A O 1
ATOM 5586 N N . GLY A 1 712 ? 35.376 -47.161 -5.314 1.00 78.31 712 GLY A N 1
ATOM 5587 C CA . GLY A 1 712 ? 34.978 -47.266 -3.907 1.00 78.31 712 GLY A CA 1
ATOM 5588 C C . GLY A 1 712 ? 34.801 -45.895 -3.235 1.00 78.31 712 GLY A C 1
ATOM 5589 O O . GLY A 1 712 ? 33.810 -45.679 -2.536 1.00 78.31 712 GLY A O 1
ATOM 5590 N N . SER A 1 713 ? 35.700 -44.938 -3.506 1.00 76.38 713 SER A N 1
ATOM 5591 C CA . SER A 1 713 ? 35.666 -43.588 -2.906 1.00 76.38 713 SER A CA 1
ATOM 5592 C C . SER A 1 713 ? 34.497 -42.733 -3.405 1.00 76.38 713 SER A C 1
ATOM 5594 O O . SER A 1 713 ? 33.943 -41.924 -2.658 1.00 76.38 713 SER A O 1
ATOM 5596 N N . HIS A 1 714 ? 34.049 -42.969 -4.640 1.00 76.81 714 HIS A N 1
ATOM 5597 C CA . HIS A 1 714 ? 32.823 -42.382 -5.176 1.00 76.81 714 HIS A CA 1
ATOM 5598 C C . HIS A 1 714 ? 31.584 -42.821 -4.377 1.00 76.81 714 HIS A C 1
ATOM 5600 O O . HIS A 1 714 ? 30.777 -41.987 -3.962 1.00 76.81 714 HIS A O 1
ATOM 5606 N N . GLY A 1 715 ? 31.448 -44.127 -4.116 1.00 68.12 715 GLY A N 1
ATOM 5607 C CA . GLY A 1 715 ? 30.265 -44.702 -3.472 1.00 68.12 715 GLY A CA 1
ATOM 5608 C C . GLY A 1 715 ? 29.994 -44.176 -2.058 1.00 68.12 715 GLY A C 1
ATOM 5609 O O . GLY A 1 715 ? 28.835 -43.965 -1.705 1.00 68.12 715 GLY A O 1
ATOM 5610 N N . SER A 1 716 ? 31.031 -43.912 -1.261 1.00 61.88 716 SER A N 1
ATOM 5611 C CA . SER A 1 716 ? 30.875 -43.425 0.119 1.00 61.88 716 SER A CA 1
ATOM 5612 C C . SER A 1 716 ? 30.416 -41.960 0.181 1.00 61.88 716 SER A C 1
ATOM 5614 O O . SER A 1 716 ? 29.588 -41.592 1.020 1.00 61.88 716 SER A O 1
ATOM 5616 N N . ALA A 1 717 ? 30.891 -41.123 -0.745 1.00 59.88 717 ALA A N 1
ATOM 5617 C CA . ALA A 1 717 ? 30.515 -39.715 -0.840 1.00 59.88 717 ALA A CA 1
ATOM 5618 C C . ALA A 1 717 ? 29.086 -39.519 -1.379 1.00 59.88 717 ALA A C 1
ATOM 5620 O O . ALA A 1 717 ? 28.347 -38.669 -0.870 1.00 59.88 717 ALA A O 1
ATOM 5621 N N . SER A 1 718 ? 28.671 -40.335 -2.358 1.00 59.69 718 SER A N 1
ATOM 5622 C CA . SER A 1 718 ? 27.408 -40.166 -3.092 1.00 59.69 718 SER A CA 1
ATOM 5623 C C . SER A 1 718 ? 26.146 -40.193 -2.222 1.00 59.69 718 SER A C 1
ATOM 5625 O O . SER A 1 718 ? 25.184 -39.489 -2.533 1.00 59.69 718 SER A O 1
ATOM 5627 N N . TYR A 1 719 ? 26.137 -40.938 -1.114 1.00 57.72 719 TYR A N 1
ATOM 5628 C CA . TYR A 1 719 ? 24.936 -41.119 -0.282 1.00 57.72 719 TYR A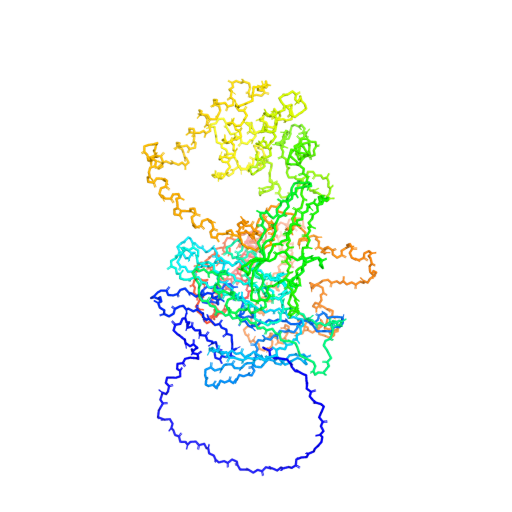 CA 1
ATOM 5629 C C . TYR A 1 719 ? 24.913 -40.273 0.999 1.00 57.72 719 TYR A C 1
ATOM 5631 O O . TYR A 1 719 ? 23.864 -40.148 1.635 1.00 57.72 719 TYR A O 1
ATOM 5639 N N . ARG A 1 720 ? 26.019 -39.596 1.336 1.00 55.78 720 ARG A N 1
ATOM 5640 C CA . ARG A 1 720 ? 26.109 -38.690 2.493 1.00 55.78 720 ARG A CA 1
ATOM 5641 C C . ARG A 1 720 ? 25.098 -37.544 2.399 1.00 55.78 720 ARG A C 1
ATOM 5643 O O . ARG A 1 720 ? 24.311 -37.353 3.324 1.00 55.78 720 ARG A O 1
ATOM 5650 N N . PHE A 1 721 ? 25.050 -36.845 1.263 1.00 50.12 721 PHE A N 1
ATOM 5651 C CA . PHE A 1 721 ? 24.125 -35.721 1.049 1.00 50.12 721 PHE A CA 1
ATOM 5652 C C . PHE A 1 721 ? 22.647 -36.144 0.972 1.00 50.12 721 PHE A C 1
ATOM 5654 O O . PHE A 1 721 ? 21.768 -35.341 1.259 1.00 50.12 721 PHE A O 1
ATOM 5661 N N . SER A 1 722 ? 22.353 -37.412 0.654 1.00 47.22 722 SER A N 1
ATOM 5662 C CA . SER A 1 722 ? 20.987 -37.959 0.735 1.00 47.22 722 SER A CA 1
ATOM 5663 C C . SER A 1 722 ? 20.501 -38.114 2.182 1.00 47.22 722 SER A C 1
ATOM 5665 O O . SER A 1 722 ? 19.298 -38.104 2.426 1.00 47.22 722 SER A O 1
ATOM 5667 N N . SER A 1 723 ? 21.424 -38.284 3.135 1.00 44.19 723 SER A N 1
ATOM 5668 C CA . SER A 1 723 ? 21.122 -38.490 4.560 1.00 44.19 723 SER A CA 1
ATOM 5669 C C . SER A 1 723 ? 21.153 -37.208 5.400 1.00 44.19 723 SER A C 1
ATOM 5671 O O . SER A 1 723 ? 20.675 -37.204 6.530 1.00 44.19 723 SER A O 1
ATOM 5673 N N . SER A 1 724 ? 21.686 -36.106 4.862 1.00 45.12 724 SER A N 1
ATOM 5674 C CA . SER A 1 724 ? 21.829 -34.827 5.567 1.00 45.12 724 SER A CA 1
ATOM 5675 C C . SER A 1 724 ? 20.562 -33.962 5.534 1.00 45.12 724 SER A C 1
ATOM 5677 O O . SER A 1 724 ? 20.651 -32.740 5.436 1.00 45.12 724 SER A O 1
ATOM 5679 N N . THR A 1 725 ? 19.380 -34.577 5.601 1.00 42.97 725 THR A N 1
ATOM 5680 C CA . THR A 1 725 ? 18.136 -33.871 5.927 1.00 42.97 725 THR A CA 1
ATOM 5681 C C . THR A 1 725 ? 18.108 -33.609 7.436 1.00 42.97 725 THR A C 1
ATOM 5683 O O . THR A 1 725 ? 17.934 -34.572 8.187 1.00 42.97 725 THR A O 1
ATOM 5686 N N . PRO A 1 726 ? 18.268 -32.362 7.924 1.00 36.31 726 PRO A N 1
ATOM 5687 C CA . PRO A 1 726 ? 17.841 -32.055 9.285 1.00 36.31 726 PRO A CA 1
ATOM 5688 C C . PRO A 1 726 ? 16.332 -32.328 9.392 1.00 36.31 726 PRO A C 1
ATOM 5690 O O . PRO A 1 726 ? 15.588 -32.029 8.452 1.00 36.31 726 PRO A O 1
ATOM 5693 N N . CYS A 1 727 ? 15.917 -32.950 10.500 1.00 30.67 727 CYS A N 1
ATOM 5694 C CA . CYS A 1 727 ? 14.519 -33.297 10.767 1.00 30.67 727 CYS A CA 1
ATOM 5695 C C . CYS A 1 727 ? 13.596 -32.077 10.737 1.00 30.67 727 CYS A C 1
ATOM 5697 O O . CYS A 1 727 ? 13.994 -31.006 11.244 1.00 30.67 727 CYS A O 1
#

Radius of gyration: 34.75 Å; Cα contacts (8 Å, |Δi|>4): 1181; chains: 1; bounding box: 84×88×101 Å

Foldseek 3Di:
DAKAFDDDDDDDDDDDDDDDDDDDDDDDDPPPPDADWQDDQQWTWGADPFFRFTPFIFGPVDPQTAGQADDCVNPVLDDLQQTFFWWWAFDDPVGPDIKTFGGFDWDDDDQKTWTWTDTPRMTDIDIDHDDDDDDWFDAFIWGWDHGQAFADDPVCQLRHHWFWQWAQCWFQQTWIWTHRLNNPDFTKIKGKAFGGWNAKDFDDDDPVRAFGGLHIIITTTDDPDPDNDDDRGHGGDIDMDMDGDPDRPVVVLVVHQLHKDKDKPDQEAEAFDKIKIKIAHNQDDQQKDKVNHTWPDDPRITMDIDTDHPFDWDKIWIAGPVGHITIFIGGYDYDPLVVLVVLLVCQLPQQADCDPPDLRHLFRFDADPVVSHGDPPPCVALRPRAQPSLVSLLSLLVNCLVVVPPPSSLVSSLSNLCSCPQFQADPQQDGFPHGDVSDDTDDDPRRLVSLLSSLVSCLSHPHDHDPPPNPDHSVCSNPVRRPVCCCVPPPVPDDVVVPPPPVVVVVVVSVVVSQQSQAHCGSYNCGHGDGDGRNCCPRHNPVVVCVVVDPDPCVVVCVVPVDDDDDDVPVVCVPDDPVCNCCVVPPVLVVCLVVPVVNVVLVVVLVVLVVVVVVVVVCVCLCCVAVVDDPVVSVVLCVLLVLLQVLLVVVQVVLVVCCCVPVVVVCDPVRDDDCVVSCPLVVVLVVQLVVLVVQLVVCSHNVHDVVSNSPSSSSSNNSSSSSPDDD

Secondary structure (DSSP, 8-state):
--EE-PPPP---------------------------EEE-SS-EEEE-TTT--EEEEE-TT-TTPPPSB--TTT-TT--GGG-BT-EEEE-STT---EEEE---EEEEETTEEEEEEEETTEEEEEEE-SS-------SSEEEEE-B--B-S-HHHHHHH-EEEEEE-SSBTT-EEEEEETTS-S-EEEEEEEESEEEEEEEE--STTTTTSB--EEEEEEEP--SSSS--TT-----EEEEEEESSHHHHHHHH-TT--EEEES-SEEESSPEEEEEEESTT-STT-EETTEEPEEETTEEEEEEE--SSSEEEEEEE-TTS-EEEEEEEEE--HHHHHHHHHHHIIIIIB---TTSTTTT-B--EETTTTEE--SSTTTTTSSSGGGHHHHHHHHHHHTT-TT-HHHHHHHHHHHHHIIIIIB-TTSPBPSS-TTSS-----GGGHHHHHHHHHHHHTS---PPTTSTTS-HHHIIIIIIIHHIIIII-TT--GGG--HHHHHHHHHHHHHHHHTTBB-SSBTTTBTPBP--SHHHHTSTHHHHHHH-S-THHHHHHHH------GGGTTTTSS-HHHHHHHHHTHHHHHHHH-HHHHHHHHHHHHHHHHHHHHHTTHIIIIIIT---HHHHHHHTHHHHHHHHHHHHHHHHHHHHHHHHHGGG--TT----GGGG-HHHHHHHHHHHHHHHHHHHT-STTS-THHHHHHHHHHHHTHHHH----